Protein AF-A0A563F140-F1 (afdb_monomer)

Sequence (677 aa):
MPHELTQHGAARTLVHGHERAVLDSVLPHLRKAVEELPPSIRAVARYHFGWFDEHGRPADGSPGKLLRPALTLLSAQAVGDRVESAVDAAVAIELVHNFSLVHDDVMDGDPTRRHRASAWSVFGVPTAVLAGDSLLVAAVQTIAADPRAVEVLCRAMQELVEGQGRDLSFSSRDDVSVEECLAMADGKTSALLACACELGALSGGGTTEQAAALRRFGRHLGIAFQLVDDLLGIWGDPAVTGKPVLSDLRSRRKSLPVAAALATCPELAELYRGPLDERQLAEIADLVDRAGGRAWARAEADRHVALALDHLAAAQPVARRGRAAGRSGDAGHRTQPLGANTLPHIDHGVFLPGFHEPPGDVVNPLTPLALEEAVRWTRQLGIVATDAHEKQLRSFDLGTITGAGMPDADLGQLVLAHQGMFWFVLLDDQMDNADLTDAPDRIRGIRDEAREVFAHRSTSDNPFMAGLASMWTELERGCGPIARQRLADRFLEYFDAIERQAQYSAEKDAPDLLEFITMRRATVGMPAWAEFLDSALGLHLPDQLREHYVMREIVECSTDIQGIGQDVHSFEKEELEGYRCNIVPVLMDTFGYTTEQAVDRAMRMHRDRQLTLMRAEQQLPAVLDRLDLRDRTDDAMRFVAAVKGIAFALHYWFGSTANQRYDLDHPRVAGSFDVRI

Radius of gyration: 27.58 Å; Cα contacts (8 Å, |Δi|>4): 946; chains: 1; bounding box: 64×78×59 Å

Mean predicted aligned error: 14.73 Å

Nearest PDB structures (foldseek):
  7kj9-assembly1_A  TM=9.035E-01  e=2.796E-09  Streptomyces coelicolor
  4lzc-assembly1_A  TM=8.716E-01  e=1.878E-09  Streptomyces coelicolor A3(2)
  1hm4-assembly2_B  TM=9.156E-01  e=2.796E-09  Streptomyces exfoliatus
  6ax9-assembly1_A  TM=8.512E-01  e=7.561E-09  Streptomyces coelicolor A3(2)
  8b4m-assembly1_B  TM=8.376E-01  e=3.430E-08  Streptomyces clavuligerus

pLDDT: mean 81.27, std 17.07, range [22.47, 98.56]

Secondary structure (DSSP, 8-state):
--TTTHHHHHHHHHHHHHHHHHHHHTHHHHHHHHHTS-HHHHHHHHHHTTSB-TTS-B--PPP---HHHHHHHHHHHHHHS-GGGGHHHHHHHHHHHHHHHHHHHHHHT-SEETTEE-HHHHH-HHHHHHHHHHHHHHHHHHHTT-HHHHHHHHHHHHHHHHHHHHHHHHTT-S---HHHHHHHHIIIIIHHHHHHHHHHHHHTT--HHHHHHHHHHHHHHHHHHHHHHHHHHHH--HHHHSS-TTHHHHTT---HHHHHHHTT-HHHHHHHHS---HHHHHHHHHHHHHTTHHHHHHHHHHHHHHHHHHHHHHT-PPPP--S-S---S-TT--PPPPPTTS----------TTSPPPPTT---TTHHHHHHHHHHHHHHHTSS-SHHHHHHHHHTTHHHHHHHH-TT--HHHHHHHHHHHHHHHHHHHHHHHS--TTHHHHHHHHHHHHHHHHHH----SSHHHHHHHHHHHHHTTT--HHHHHHHHHHHHHHHHHHHHHHHHHHHT----HHHHHHHHHHHT-HHHHHHHHHHHTT----HHHHSSHHHHHHHHHHHHHHHHHHHHHHHHHHHHHT---SHHHHHHHHHT--HHHHHHHHHHHHHHHHHHHHHHHHHHHHHHHHTT-GGGHHHHHHHHHHHHHHHHHHHHHHH-TT--SS-TTS---TTTT----

Organism: NCBI:txid2591470

Structure (mmCIF, N/CA/C/O backbone):
data_AF-A0A563F140-F1
#
_entry.id   AF-A0A563F140-F1
#
loop_
_atom_site.group_PDB
_atom_site.id
_atom_site.type_symbol
_atom_site.label_atom_id
_atom_site.label_alt_id
_atom_site.label_comp_id
_atom_site.label_asym_id
_atom_site.label_entity_id
_atom_site.label_seq_id
_atom_site.pdbx_PDB_ins_code
_atom_site.Cartn_x
_atom_site.Cartn_y
_atom_site.Cartn_z
_atom_site.occupancy
_atom_site.B_iso_or_equiv
_atom_site.auth_seq_id
_atom_site.auth_comp_id
_atom_site.auth_asym_id
_atom_site.auth_atom_id
_atom_site.pdbx_PDB_model_num
ATOM 1 N N . MET A 1 1 ? -4.806 5.781 -19.573 1.00 28.42 1 MET A N 1
ATOM 2 C CA . MET A 1 1 ? -5.330 5.116 -18.362 1.00 28.42 1 MET A CA 1
ATOM 3 C C . MET A 1 1 ? -4.363 5.388 -17.202 1.00 28.42 1 MET A C 1
ATOM 5 O O . MET A 1 1 ? -3.576 4.508 -16.895 1.00 28.42 1 MET A O 1
ATOM 9 N N . PRO A 1 2 ? -4.330 6.604 -16.614 1.00 23.27 2 PRO A N 1
ATOM 10 C CA . PRO A 1 2 ? -3.340 6.969 -15.585 1.00 23.27 2 PRO A CA 1
ATOM 11 C C . PRO A 1 2 ? -3.896 6.938 -14.144 1.00 23.27 2 PRO A C 1
ATOM 13 O O . PRO A 1 2 ? -3.143 7.057 -13.187 1.00 23.27 2 PRO A O 1
ATOM 16 N N . HIS A 1 3 ? -5.211 6.760 -13.968 1.00 22.47 3 HIS A N 1
ATOM 17 C CA . HIS A 1 3 ? -5.901 6.999 -12.692 1.00 22.47 3 HIS A CA 1
ATOM 18 C C . HIS A 1 3 ? -5.890 5.806 -11.707 1.00 22.47 3 HIS A C 1
ATOM 20 O O . HIS A 1 3 ? -6.242 5.975 -10.541 1.00 22.47 3 HIS A O 1
ATOM 26 N N . GLU A 1 4 ? -5.489 4.611 -12.160 1.00 25.80 4 GLU A N 1
ATOM 27 C CA . GLU A 1 4 ? -5.609 3.343 -11.411 1.00 25.80 4 GLU A CA 1
ATOM 28 C C . GLU A 1 4 ? -4.325 2.942 -10.651 1.00 25.80 4 GLU A C 1
ATOM 30 O O . GLU A 1 4 ? -4.369 2.133 -9.722 1.00 25.80 4 GLU A O 1
ATOM 35 N N . LEU A 1 5 ? -3.166 3.523 -10.991 1.00 26.78 5 LEU A N 1
ATOM 36 C CA . LEU A 1 5 ? -1.858 3.102 -10.458 1.00 26.78 5 LEU A CA 1
ATOM 37 C C . LEU A 1 5 ? -1.385 3.914 -9.240 1.00 26.78 5 LEU A C 1
ATOM 39 O O . LEU A 1 5 ? -0.711 3.353 -8.374 1.00 26.78 5 LEU A O 1
ATOM 43 N N . THR A 1 6 ? -1.797 5.178 -9.107 1.00 26.30 6 THR A N 1
ATOM 44 C CA . THR A 1 6 ? -1.594 6.016 -7.904 1.00 26.30 6 THR A CA 1
ATOM 45 C C . THR A 1 6 ? -2.351 5.481 -6.682 1.00 26.30 6 THR A C 1
ATOM 47 O O . THR A 1 6 ? -1.923 5.674 -5.545 1.00 26.30 6 THR A O 1
ATOM 50 N N . GLN A 1 7 ? -3.431 4.721 -6.898 1.00 27.34 7 GLN A N 1
ATOM 51 C CA . GLN A 1 7 ? -4.235 4.124 -5.829 1.00 27.34 7 GLN A CA 1
ATOM 52 C C . GLN A 1 7 ? -3.529 2.969 -5.098 1.00 27.34 7 GLN A C 1
ATOM 54 O O . GLN A 1 7 ? -3.815 2.740 -3.928 1.00 27.34 7 GLN A O 1
ATOM 59 N N . HIS A 1 8 ? -2.577 2.263 -5.724 1.00 28.53 8 HIS A N 1
ATOM 60 C CA . HIS A 1 8 ? -1.916 1.096 -5.113 1.00 28.53 8 HIS A CA 1
ATOM 61 C C . HIS A 1 8 ? -0.873 1.462 -4.035 1.00 28.53 8 HIS A C 1
ATOM 63 O O . HIS A 1 8 ? -0.806 0.791 -3.002 1.00 28.53 8 HIS A O 1
ATOM 69 N N . GLY A 1 9 ? -0.091 2.530 -4.237 1.00 25.75 9 GLY A N 1
ATOM 70 C CA . GLY A 1 9 ? 0.864 3.044 -3.240 1.00 25.75 9 GLY A CA 1
ATOM 71 C C . GLY A 1 9 ? 0.156 3.728 -2.066 1.00 25.75 9 GLY A C 1
ATOM 72 O O . GLY A 1 9 ? 0.470 3.473 -0.901 1.00 25.75 9 GLY A O 1
ATOM 73 N N . ALA A 1 10 ? -0.896 4.502 -2.362 1.00 26.77 10 ALA A N 1
ATOM 74 C CA . ALA A 1 10 ? -1.801 5.046 -1.353 1.00 26.77 10 ALA A CA 1
ATOM 75 C C . ALA A 1 10 ? -2.506 3.927 -0.567 1.00 26.77 10 ALA A C 1
ATOM 77 O O . ALA A 1 10 ? -2.598 4.032 0.649 1.00 26.77 10 ALA A O 1
ATOM 78 N N . ALA A 1 11 ? -2.929 2.827 -1.210 1.00 27.95 11 ALA A N 1
ATOM 79 C CA . ALA A 1 11 ? -3.580 1.686 -0.557 1.00 27.95 11 ALA A CA 1
ATOM 80 C C . ALA A 1 11 ? -2.678 0.964 0.464 1.00 27.95 11 ALA A C 1
ATOM 82 O O . ALA A 1 11 ? -3.161 0.568 1.523 1.00 27.95 11 ALA A O 1
ATOM 83 N N . ARG A 1 12 ? -1.368 0.822 0.209 1.00 30.66 12 ARG A N 1
ATOM 84 C CA . ARG A 1 12 ? -0.420 0.239 1.185 1.00 30.66 12 ARG A CA 1
ATOM 85 C C . ARG A 1 12 ? -0.203 1.143 2.402 1.00 30.66 12 ARG A C 1
ATOM 87 O O . ARG A 1 12 ? -0.173 0.657 3.531 1.00 30.66 12 ARG A O 1
ATOM 94 N N . THR A 1 13 ? -0.131 2.452 2.189 1.00 29.00 13 THR A N 1
ATOM 95 C CA . THR A 1 13 ? -0.017 3.459 3.256 1.00 29.00 13 THR A CA 1
ATOM 96 C C . THR A 1 13 ? -1.332 3.640 4.027 1.00 29.00 13 THR A C 1
ATOM 98 O O . THR A 1 13 ? -1.304 3.767 5.248 1.00 29.00 13 THR A O 1
ATOM 101 N N . LEU A 1 14 ? -2.485 3.551 3.348 1.00 34.09 14 LEU A N 1
ATOM 102 C CA . LEU A 1 14 ? -3.846 3.448 3.905 1.00 34.09 14 LEU A CA 1
ATOM 103 C C . LEU A 1 14 ? -3.940 2.272 4.864 1.00 34.09 14 LEU A C 1
ATOM 105 O O . LEU A 1 14 ? -4.419 2.443 5.984 1.00 34.09 14 LEU A O 1
ATOM 109 N N . VAL A 1 15 ? -3.457 1.103 4.433 1.00 35.38 15 VAL A N 1
ATOM 110 C CA . VAL A 1 15 ? -3.433 -0.102 5.259 1.00 35.38 15 VAL A CA 1
ATOM 111 C C . VAL A 1 15 ? -2.545 0.112 6.481 1.00 35.38 15 VAL A C 1
ATOM 113 O O . VAL A 1 15 ? -3.034 -0.174 7.559 1.00 35.38 15 VAL A O 1
ATOM 116 N N . HIS A 1 16 ? -1.343 0.698 6.366 1.00 35.09 16 HIS A N 1
ATOM 117 C CA . HIS A 1 16 ? -0.429 0.934 7.503 1.00 35.09 16 HIS A CA 1
ATOM 118 C C . HIS A 1 16 ? -0.846 2.071 8.467 1.00 35.09 16 HIS A C 1
ATOM 120 O O . HIS A 1 16 ? -0.640 1.966 9.679 1.00 35.09 16 HIS A O 1
ATOM 126 N N . GLY A 1 17 ? -1.457 3.153 7.972 1.00 35.59 17 GLY A N 1
ATOM 127 C CA . GLY A 1 17 ? -1.997 4.249 8.790 1.00 35.59 17 GLY A CA 1
ATOM 128 C C . GLY A 1 17 ? -3.250 3.835 9.571 1.00 35.59 17 GLY A C 1
ATOM 129 O O . GLY A 1 17 ? -3.348 4.097 10.772 1.00 35.59 17 GLY A O 1
ATOM 130 N N . HIS A 1 18 ? -4.161 3.096 8.925 1.00 46.69 18 HIS A N 1
ATOM 131 C CA . HIS A 1 18 ? -5.310 2.477 9.595 1.00 46.69 18 HIS A CA 1
ATOM 132 C C . HIS A 1 18 ? -4.911 1.269 10.436 1.00 46.69 18 HIS A C 1
ATOM 134 O O . HIS A 1 18 ? -5.579 1.008 11.432 1.00 46.69 18 HIS A O 1
ATOM 140 N N . GLU A 1 19 ? -3.807 0.582 10.113 1.00 45.34 19 GLU A N 1
ATOM 141 C CA . GLU A 1 19 ? -3.245 -0.468 10.969 1.00 45.34 19 GLU A CA 1
ATOM 142 C C . GLU A 1 19 ? -3.041 0.090 12.366 1.00 45.34 19 GLU A C 1
ATOM 144 O O . GLU A 1 19 ? -3.432 -0.555 13.321 1.00 45.34 19 GLU A O 1
ATOM 149 N N . ARG A 1 20 ? -2.550 1.326 12.514 1.00 46.44 20 ARG A N 1
ATOM 150 C CA . ARG A 1 20 ? -2.355 1.922 13.838 1.00 46.44 20 ARG A CA 1
ATOM 151 C C . ARG A 1 20 ? -3.639 2.384 14.520 1.00 46.44 20 ARG A C 1
ATOM 153 O O . ARG A 1 20 ? -3.792 2.119 15.703 1.00 46.44 20 ARG A O 1
ATOM 160 N N . ALA A 1 21 ? -4.592 2.975 13.797 1.00 48.62 21 ALA A N 1
ATOM 161 C CA . ALA A 1 21 ? -5.915 3.279 14.358 1.00 48.62 21 ALA A CA 1
ATOM 162 C C . ALA A 1 21 ? -6.631 2.004 14.851 1.00 48.62 21 ALA A C 1
ATOM 164 O O . ALA A 1 21 ? -7.285 2.011 15.895 1.00 48.62 21 ALA A O 1
ATOM 165 N N . VAL A 1 22 ? -6.444 0.888 14.141 1.00 56.75 22 VAL A N 1
ATOM 166 C CA . VAL A 1 22 ? -6.896 -0.446 14.546 1.00 56.75 22 VAL A CA 1
ATOM 167 C C . VAL A 1 22 ? -6.069 -0.985 15.717 1.00 56.75 22 VAL A C 1
ATOM 169 O O . VAL A 1 22 ? -6.645 -1.505 16.668 1.00 56.75 22 VAL A O 1
ATOM 172 N N . LEU A 1 23 ? -4.741 -0.858 15.701 1.00 60.62 23 LEU A N 1
ATOM 173 C CA . LEU A 1 23 ? -3.874 -1.311 16.792 1.00 60.62 23 LEU A CA 1
ATOM 174 C C . LEU A 1 23 ? -4.185 -0.557 18.096 1.00 60.62 23 LEU A C 1
ATOM 176 O O . LEU A 1 23 ? -4.228 -1.181 19.148 1.00 60.62 23 LEU A O 1
ATOM 180 N N . ASP A 1 24 ? -4.477 0.740 18.035 1.00 60.66 24 ASP A N 1
ATOM 181 C CA . ASP A 1 24 ? -4.739 1.568 19.215 1.00 60.66 24 ASP A CA 1
ATOM 182 C C . ASP A 1 24 ? -6.198 1.451 19.695 1.00 60.66 24 ASP A C 1
ATOM 184 O O . ASP A 1 24 ? -6.452 1.441 20.900 1.00 60.66 24 ASP A O 1
ATOM 188 N N . SER A 1 25 ? -7.165 1.293 18.780 1.00 69.81 25 SER A N 1
ATOM 189 C CA . SER A 1 25 ? -8.595 1.232 19.137 1.00 69.81 25 SER A CA 1
ATOM 190 C C . SER A 1 25 ? -9.112 -0.195 19.337 1.00 69.81 25 SER A C 1
ATOM 192 O O . SER A 1 25 ? -9.900 -0.443 20.247 1.00 69.81 25 SER A O 1
ATOM 194 N N . VAL A 1 26 ? -8.681 -1.158 18.517 1.00 83.12 26 VAL A N 1
ATOM 195 C CA . VAL A 1 26 ? -9.225 -2.530 18.492 1.00 83.12 26 VAL A CA 1
ATOM 196 C C . VAL A 1 26 ? -8.405 -3.479 19.360 1.00 83.12 26 VAL A C 1
ATOM 198 O O . VAL A 1 26 ? -9.002 -4.256 20.105 1.00 83.12 26 VAL A O 1
ATOM 201 N N . LEU A 1 27 ? -7.063 -3.434 19.335 1.00 82.25 27 LEU A N 1
ATOM 202 C CA . LEU A 1 27 ? -6.269 -4.409 20.105 1.00 82.25 27 LEU A CA 1
ATOM 203 C C . LEU A 1 27 ? -6.532 -4.386 21.614 1.00 82.25 27 LEU A C 1
ATOM 205 O O . LEU A 1 27 ? -6.569 -5.478 22.182 1.00 82.25 27 LEU A O 1
ATOM 209 N N . PRO A 1 28 ? -6.702 -3.238 22.301 1.00 82.94 28 PRO A N 1
ATOM 210 C CA . PRO A 1 28 ? -6.994 -3.260 23.733 1.00 82.94 28 PRO A CA 1
ATOM 211 C C . PRO A 1 28 ? -8.300 -4.002 24.040 1.00 82.94 28 PRO A C 1
ATOM 213 O O . PRO A 1 28 ? -8.352 -4.808 24.970 1.00 82.94 28 PRO A O 1
ATOM 216 N N . HIS A 1 29 ? -9.328 -3.793 23.214 1.00 87.31 29 HIS A N 1
ATOM 217 C CA . HIS A 1 29 ? -10.629 -4.447 23.344 1.00 87.31 29 HIS A CA 1
ATOM 218 C C . HIS A 1 29 ? -10.564 -5.932 22.962 1.00 87.31 29 HIS A C 1
ATOM 220 O O . HIS A 1 29 ? -11.106 -6.773 23.677 1.00 87.31 29 HIS A O 1
ATOM 226 N N . LEU A 1 30 ? -9.815 -6.280 21.912 1.00 91.25 30 LEU A N 1
ATOM 227 C CA . LEU A 1 30 ? -9.549 -7.666 21.525 1.00 91.25 30 LEU A CA 1
ATOM 228 C C . LEU A 1 30 ? -8.792 -8.421 22.624 1.00 91.25 30 LEU A C 1
ATOM 230 O O . LEU A 1 30 ? -9.169 -9.533 22.991 1.00 91.25 30 LEU A O 1
ATOM 234 N N . ARG A 1 31 ? -7.743 -7.810 23.190 1.00 90.81 31 ARG A N 1
ATOM 235 C CA . ARG A 1 31 ? -6.999 -8.369 24.325 1.00 90.81 31 ARG A CA 1
ATOM 236 C C . ARG A 1 31 ? -7.919 -8.580 25.511 1.00 90.81 31 ARG A C 1
ATOM 238 O O . ARG A 1 31 ? -7.907 -9.667 26.071 1.00 90.81 31 ARG A O 1
ATOM 245 N N . LYS A 1 32 ? -8.747 -7.592 25.858 1.00 90.75 32 LYS A N 1
ATOM 246 C CA . LYS A 1 32 ? -9.731 -7.723 26.936 1.00 90.75 32 LYS A CA 1
ATOM 247 C C . LYS A 1 32 ? -10.673 -8.911 26.706 1.00 90.75 32 LYS A C 1
ATOM 249 O O . LYS A 1 32 ? -10.803 -9.738 27.602 1.00 90.75 32 LYS A O 1
ATOM 254 N N . ALA A 1 33 ? -11.248 -9.045 25.509 1.00 94.12 33 ALA A N 1
ATOM 255 C CA . ALA A 1 33 ? -12.131 -10.164 25.173 1.00 94.12 33 ALA A CA 1
ATOM 256 C C . ALA A 1 33 ? -11.425 -11.526 25.317 1.00 94.12 33 ALA A C 1
ATOM 258 O O . ALA A 1 33 ? -11.983 -12.469 25.874 1.00 94.12 33 ALA A O 1
ATOM 259 N N . VAL A 1 34 ? -10.163 -11.625 24.884 1.00 94.88 34 VAL A N 1
ATOM 260 C CA . VAL A 1 34 ? -9.357 -12.845 25.053 1.00 94.88 34 VAL A CA 1
ATOM 261 C C . VAL A 1 34 ? -9.007 -13.099 26.524 1.00 94.88 34 VAL A C 1
ATOM 263 O O . VAL A 1 34 ? -8.999 -14.247 26.965 1.00 94.88 34 VAL A O 1
ATOM 266 N N . GLU A 1 35 ? -8.742 -12.057 27.313 1.00 93.62 35 GLU A N 1
ATOM 267 C CA . GLU A 1 35 ? -8.458 -12.169 28.748 1.00 93.62 35 GLU A CA 1
ATOM 268 C C . GLU A 1 35 ? -9.655 -12.646 29.577 1.00 93.62 35 GLU A C 1
ATOM 270 O O . GLU A 1 35 ? -9.469 -13.249 30.636 1.00 93.62 35 GLU A O 1
ATOM 275 N N . GLU A 1 36 ? -10.874 -12.426 29.095 1.00 94.69 36 GLU A N 1
ATOM 276 C CA . GLU A 1 36 ? -12.108 -12.878 29.739 1.00 94.69 36 GLU A CA 1
ATOM 277 C C . GLU A 1 36 ? -12.415 -14.364 29.463 1.00 94.69 36 GLU A C 1
ATOM 279 O O . GLU A 1 36 ? -13.264 -14.956 30.134 1.00 94.69 36 GLU A O 1
ATOM 284 N N . LEU A 1 37 ? -11.671 -15.015 28.556 1.00 95.38 37 LEU A N 1
ATOM 285 C CA . LEU A 1 37 ? -11.833 -16.440 28.261 1.00 95.38 37 LEU A CA 1
ATOM 286 C C . LEU A 1 37 ? -11.489 -17.344 29.466 1.00 95.38 37 LEU A C 1
ATOM 288 O O . LEU A 1 37 ? -10.632 -16.999 30.305 1.00 95.38 37 LEU A O 1
ATOM 292 N N . PRO A 1 38 ? -12.080 -18.559 29.532 1.00 93.75 38 PRO A N 1
ATOM 293 C CA . PRO A 1 38 ? -11.744 -19.553 30.548 1.00 93.75 38 PRO A CA 1
ATOM 294 C C . PRO A 1 38 ? -10.225 -19.799 30.636 1.00 93.75 38 PRO A C 1
ATOM 296 O O . PRO A 1 38 ? -9.570 -19.862 29.593 1.00 93.75 38 PRO A O 1
ATOM 299 N N . PRO A 1 39 ? -9.634 -19.972 31.838 1.00 90.12 39 PRO A N 1
ATOM 300 C CA . PRO A 1 39 ? -8.176 -20.004 32.013 1.00 90.12 39 PRO A CA 1
ATOM 301 C C . PRO A 1 39 ? -7.429 -21.005 31.118 1.00 90.12 39 PRO A C 1
ATOM 303 O O . PRO A 1 39 ? -6.383 -20.667 30.569 1.00 90.12 39 PRO A O 1
ATOM 306 N N . SER A 1 40 ? -7.976 -22.212 30.934 1.00 85.56 40 SER A N 1
ATOM 307 C CA . SER A 1 40 ? -7.379 -23.258 30.089 1.00 85.56 40 SER A CA 1
ATOM 308 C C . SER A 1 40 ? -7.378 -22.895 28.602 1.00 85.56 40 SER A C 1
ATOM 310 O O . SER A 1 40 ? -6.449 -23.251 27.886 1.00 85.56 40 SER A O 1
ATOM 312 N N . ILE A 1 41 ? -8.388 -22.156 28.142 1.00 94.38 41 ILE A N 1
ATOM 313 C CA . ILE A 1 41 ? -8.544 -21.752 26.743 1.00 94.38 41 ILE A CA 1
ATOM 314 C C . ILE A 1 41 ? -7.781 -20.465 26.438 1.00 94.38 41 ILE A C 1
ATOM 316 O O . ILE A 1 41 ? -7.159 -20.332 25.385 1.00 94.38 41 ILE A O 1
ATOM 320 N N . ARG A 1 42 ? -7.760 -19.534 27.392 1.00 95.44 42 ARG A N 1
ATOM 321 C CA . ARG A 1 42 ? -7.035 -18.267 27.288 1.00 95.44 42 ARG A CA 1
ATOM 322 C C . ARG A 1 42 ? -5.562 -18.462 26.956 1.00 95.44 42 ARG A C 1
ATOM 324 O O . ARG A 1 42 ? -5.020 -17.697 26.166 1.00 95.44 42 ARG A O 1
ATOM 331 N N . ALA A 1 43 ? -4.918 -19.475 27.539 1.00 93.19 43 ALA A N 1
ATOM 332 C CA . ALA A 1 43 ? -3.525 -19.802 27.240 1.00 93.19 43 ALA A CA 1
ATOM 333 C C . ALA A 1 43 ? -3.322 -20.132 25.750 1.00 93.19 43 ALA A C 1
ATOM 335 O O . ALA A 1 43 ? -2.399 -19.615 25.124 1.00 93.19 43 ALA A O 1
ATOM 336 N N . VAL A 1 44 ? -4.234 -20.913 25.165 1.00 95.00 44 VAL A N 1
ATOM 337 C CA . VAL A 1 44 ? -4.196 -21.289 23.744 1.00 95.00 44 VAL A CA 1
ATOM 338 C C . VAL A 1 44 ? -4.490 -20.092 22.844 1.00 95.00 44 VAL A C 1
ATOM 340 O O . VAL A 1 44 ? -3.771 -19.874 21.873 1.00 95.00 44 VAL A O 1
ATOM 343 N N . ALA A 1 45 ? -5.486 -19.270 23.186 1.00 94.69 45 ALA A N 1
ATOM 344 C CA . ALA A 1 45 ? -5.793 -18.053 22.437 1.00 94.69 45 ALA A CA 1
ATOM 345 C C . ALA A 1 45 ? -4.607 -17.069 22.447 1.00 94.69 45 ALA A C 1
ATOM 347 O O . ALA A 1 45 ? -4.169 -16.617 21.393 1.00 94.69 45 ALA A O 1
ATOM 348 N N . ARG A 1 46 ? -4.014 -16.802 23.618 1.00 93.19 46 ARG A N 1
ATOM 349 C CA . ARG A 1 46 ? -2.806 -15.970 23.769 1.00 93.19 46 ARG A CA 1
ATOM 350 C C . ARG A 1 46 ? -1.634 -16.464 22.919 1.00 93.19 46 ARG A C 1
ATOM 352 O O . ARG A 1 46 ? -0.933 -15.648 22.321 1.00 93.19 46 ARG A O 1
ATOM 359 N N . TYR A 1 47 ? -1.432 -17.782 22.859 1.00 92.69 47 TYR A N 1
ATOM 360 C CA . TYR A 1 47 ? -0.435 -18.389 21.982 1.00 92.69 47 TYR A CA 1
ATOM 361 C C . TYR A 1 47 ? -0.773 -18.176 20.503 1.00 92.69 47 TYR A C 1
ATOM 363 O O . TYR A 1 47 ? 0.092 -17.756 19.738 1.00 92.69 47 TYR A O 1
ATOM 371 N N . HIS A 1 48 ? -2.023 -18.426 20.103 1.00 92.50 48 HIS A N 1
ATOM 372 C CA . HIS A 1 48 ? -2.482 -18.272 18.721 1.00 92.50 48 HIS A CA 1
ATOM 373 C C . HIS A 1 48 ? -2.312 -16.835 18.207 1.00 92.50 48 HIS A C 1
ATOM 375 O O . HIS A 1 48 ? -1.784 -16.625 17.117 1.00 92.50 48 HIS A O 1
ATOM 381 N N . PHE A 1 49 ? -2.669 -15.842 19.026 1.00 88.94 49 PHE A N 1
ATOM 382 C CA . PHE A 1 49 ? -2.454 -14.422 18.724 1.00 88.94 49 PHE A CA 1
ATOM 383 C C . PHE A 1 49 ? -0.980 -13.996 18.766 1.00 88.94 49 PHE A C 1
ATOM 385 O O . PHE A 1 49 ? -0.649 -12.858 18.441 1.00 88.94 49 PHE A O 1
ATOM 392 N N . GLY A 1 50 ? -0.090 -14.893 19.180 1.00 88.00 50 GLY A N 1
ATOM 393 C CA . GLY A 1 50 ? 1.341 -14.667 19.227 1.00 88.00 50 GLY A CA 1
ATOM 394 C C . GLY A 1 50 ? 1.832 -13.843 20.414 1.00 88.00 50 GLY A C 1
ATOM 395 O O . GLY A 1 50 ? 3.032 -13.610 20.503 1.00 88.00 50 GLY A O 1
ATOM 396 N N . TRP A 1 51 ? 0.946 -13.459 21.339 1.00 87.44 51 TRP A N 1
ATOM 397 C CA . TRP A 1 51 ? 1.278 -12.661 22.526 1.00 87.44 51 TRP A CA 1
ATOM 398 C C . TRP A 1 51 ? 2.109 -13.434 23.549 1.00 87.44 51 TRP A C 1
ATOM 400 O O . TRP A 1 51 ? 2.783 -12.827 24.378 1.00 87.44 51 TRP A O 1
ATOM 410 N N . PHE A 1 52 ? 2.025 -14.765 23.513 1.00 89.44 52 PHE A N 1
ATOM 411 C CA . PHE A 1 52 ? 2.789 -15.664 24.367 1.00 89.44 52 PHE A CA 1
ATOM 412 C C . PHE A 1 52 ? 3.393 -16.820 23.554 1.00 89.44 52 PHE A C 1
ATOM 414 O O . PHE A 1 52 ? 2.878 -17.184 22.490 1.00 89.44 52 PHE A O 1
ATOM 421 N N . ASP A 1 53 ? 4.494 -17.385 24.043 1.00 87.69 53 ASP A N 1
ATOM 422 C CA . ASP A 1 53 ? 5.106 -18.614 23.527 1.00 87.69 53 ASP A CA 1
ATOM 423 C C . ASP A 1 53 ? 4.451 -19.884 24.110 1.00 87.69 53 ASP A C 1
ATOM 425 O O . ASP A 1 53 ? 3.530 -19.814 24.930 1.00 87.69 53 ASP A O 1
ATOM 429 N N . GLU A 1 54 ? 4.896 -21.065 23.674 1.00 87.75 54 GLU A N 1
ATOM 430 C CA . GLU A 1 54 ? 4.377 -22.370 24.116 1.00 87.75 54 GLU A CA 1
ATOM 431 C C . GLU A 1 54 ? 4.592 -22.646 25.614 1.00 87.75 54 GLU A C 1
ATOM 433 O O . GLU A 1 54 ? 3.968 -23.543 26.183 1.00 87.75 54 GLU A O 1
ATOM 438 N N . HIS A 1 55 ? 5.447 -21.860 26.270 1.00 88.62 55 HIS A N 1
ATOM 439 C CA . HIS A 1 55 ? 5.735 -21.937 27.697 1.00 88.62 55 HIS A CA 1
ATOM 440 C C . HIS A 1 55 ? 4.983 -20.878 28.512 1.00 88.62 55 HIS A C 1
ATOM 442 O O . HIS A 1 55 ? 5.170 -20.789 29.727 1.00 88.62 55 HIS A O 1
ATOM 448 N N . GLY A 1 56 ? 4.124 -20.078 27.872 1.00 85.75 56 GLY A N 1
ATOM 449 C CA . GLY A 1 56 ? 3.349 -19.038 28.538 1.00 85.75 56 GLY A CA 1
ATOM 450 C C . GLY A 1 56 ? 4.175 -17.812 28.927 1.00 85.75 56 GLY A C 1
ATOM 451 O O . GLY A 1 56 ? 3.794 -17.097 29.855 1.00 85.75 56 GLY A O 1
ATOM 452 N N . ARG A 1 57 ? 5.284 -17.537 28.229 1.00 88.25 57 ARG A N 1
ATOM 453 C CA . ARG A 1 57 ? 6.070 -16.301 28.378 1.00 88.25 57 ARG A CA 1
ATOM 454 C C . ARG A 1 57 ? 5.663 -15.285 27.306 1.00 88.25 57 ARG A C 1
ATOM 456 O O . ARG A 1 57 ? 5.338 -15.714 26.201 1.00 88.25 57 ARG A O 1
ATOM 463 N N . PRO A 1 58 ? 5.663 -13.969 27.595 1.00 84.06 58 PRO A N 1
ATOM 464 C CA . PRO A 1 58 ? 5.364 -12.949 26.592 1.00 84.06 58 PRO A CA 1
ATOM 465 C C . PRO A 1 58 ? 6.256 -13.082 25.353 1.00 84.06 58 PRO A C 1
ATOM 467 O O . PRO A 1 58 ? 7.452 -13.344 25.481 1.00 84.06 58 PRO A O 1
ATOM 470 N N . ALA A 1 59 ? 5.672 -12.894 24.174 1.00 77.56 59 ALA A N 1
ATOM 471 C CA . ALA A 1 59 ? 6.361 -12.959 22.894 1.00 77.56 59 ALA A CA 1
ATOM 472 C C . ALA A 1 59 ? 5.930 -11.797 21.990 1.00 77.56 59 ALA A C 1
ATOM 474 O O . ALA A 1 59 ? 4.759 -11.414 21.975 1.00 77.56 59 ALA A O 1
ATOM 475 N N . ASP A 1 60 ? 6.865 -11.292 21.186 1.00 63.88 60 ASP A N 1
ATOM 476 C CA . ASP A 1 60 ? 6.621 -10.236 20.195 1.00 63.88 60 ASP A CA 1
ATOM 477 C C . ASP A 1 60 ? 6.122 -10.828 18.868 1.00 63.88 60 ASP A C 1
ATOM 479 O O . ASP A 1 60 ? 6.656 -10.576 17.787 1.00 63.88 60 ASP A O 1
ATOM 483 N N . GLY A 1 61 ? 5.104 -11.690 18.943 1.00 57.19 61 GLY A N 1
ATOM 484 C CA . GLY A 1 61 ? 4.437 -12.198 17.752 1.00 57.19 61 GLY A CA 1
ATOM 485 C C . GLY A 1 61 ? 3.664 -11.087 17.045 1.00 57.19 61 GLY A C 1
ATOM 486 O O . GLY A 1 61 ? 2.936 -10.325 17.681 1.00 57.19 61 GLY A O 1
ATOM 487 N N . SER A 1 62 ? 3.789 -11.016 15.719 1.00 55.44 62 SER A N 1
ATOM 488 C CA . SER A 1 62 ? 3.007 -10.073 14.920 1.00 55.44 62 SER A CA 1
ATOM 489 C C . SER A 1 62 ? 1.511 -10.414 15.017 1.00 55.44 62 SER A C 1
ATOM 491 O O . SER A 1 62 ? 1.130 -11.523 14.610 1.00 55.44 62 SER A O 1
ATOM 493 N N . PRO A 1 63 ? 0.630 -9.486 15.454 1.00 55.25 63 PRO A N 1
ATOM 494 C CA . PRO A 1 63 ? -0.772 -9.573 15.067 1.00 55.25 63 PRO A CA 1
ATOM 495 C C . PRO A 1 63 ? -0.798 -9.592 13.532 1.00 55.25 63 PRO A C 1
ATOM 497 O O . PRO A 1 63 ? 0.108 -9.063 12.888 1.00 55.25 63 PRO A O 1
ATOM 500 N N . GLY A 1 64 ? -1.743 -10.301 12.918 1.00 62.62 64 GLY A N 1
ATOM 501 C CA . GLY A 1 64 ? -1.797 -10.399 11.455 1.00 62.62 64 GLY A CA 1
ATOM 502 C C . GLY A 1 64 ? -1.949 -9.028 10.780 1.00 62.62 64 GLY A C 1
ATOM 503 O O . GLY A 1 64 ? -1.947 -7.994 11.428 1.00 62.62 64 GLY A O 1
ATOM 504 N N . LYS A 1 65 ? -2.195 -9.007 9.470 1.00 65.69 65 LYS A N 1
ATOM 505 C CA . LYS A 1 65 ? -2.336 -7.763 8.681 1.00 65.69 65 LYS A CA 1
ATOM 506 C C . LYS A 1 65 ? -3.537 -6.866 9.070 1.00 65.69 65 LYS A C 1
ATOM 508 O O . LYS A 1 65 ? -3.799 -5.899 8.372 1.00 65.69 65 LYS A O 1
ATOM 513 N N . LEU A 1 66 ? -4.333 -7.259 10.078 1.00 79.19 66 LEU A N 1
ATOM 514 C CA . LEU A 1 66 ? -5.500 -6.555 10.650 1.00 79.19 66 LEU A CA 1
ATOM 515 C C . LEU A 1 66 ? -6.450 -5.879 9.634 1.00 79.19 66 LEU A C 1
ATOM 517 O O . LEU A 1 66 ? -7.132 -4.898 9.932 1.00 79.19 66 LEU A O 1
ATOM 521 N N . LEU A 1 67 ? -6.552 -6.459 8.435 1.00 84.69 67 LEU A N 1
ATOM 522 C CA . LEU A 1 67 ? -7.299 -5.895 7.313 1.00 84.69 67 LEU A CA 1
ATOM 523 C C . LEU A 1 67 ? -8.805 -5.804 7.594 1.00 84.69 67 LEU A C 1
ATOM 525 O O . LEU A 1 67 ? -9.444 -4.808 7.268 1.00 84.69 67 LEU A O 1
ATOM 529 N N . ARG A 1 68 ? -9.392 -6.850 8.185 1.00 91.31 68 ARG A N 1
ATOM 530 C CA . ARG A 1 68 ? -10.848 -6.941 8.389 1.00 91.31 68 ARG A CA 1
ATOM 531 C C . ARG A 1 68 ? -11.340 -5.944 9.453 1.00 91.31 68 ARG A C 1
ATOM 533 O O . ARG A 1 68 ? -12.324 -5.250 9.188 1.00 91.31 68 ARG A O 1
ATOM 540 N N . PRO A 1 69 ? -10.645 -5.775 10.596 1.00 90.31 69 PRO A N 1
ATOM 541 C CA . PRO A 1 69 ? -10.921 -4.675 11.515 1.00 90.31 69 PRO A CA 1
ATOM 542 C C . PRO A 1 69 ? -10.776 -3.297 10.867 1.00 90.31 69 PRO A C 1
ATOM 544 O O . PRO A 1 69 ? -11.660 -2.463 11.042 1.00 90.31 69 PRO A O 1
ATOM 547 N N . ALA A 1 70 ? -9.726 -3.073 10.066 1.00 87.94 70 ALA A N 1
ATOM 548 C CA . ALA A 1 70 ? -9.530 -1.801 9.366 1.00 87.94 70 ALA A CA 1
ATOM 549 C C . ALA A 1 70 ? -10.713 -1.473 8.449 1.00 87.94 70 ALA A C 1
ATOM 551 O O . ALA A 1 70 ? -11.269 -0.381 8.525 1.00 87.94 70 ALA A O 1
ATOM 552 N N . LEU A 1 71 ? -11.160 -2.443 7.647 1.00 91.81 71 LEU A N 1
ATOM 553 C CA . LEU A 1 71 ? -12.327 -2.289 6.778 1.00 91.81 71 LEU A CA 1
ATOM 554 C C . LEU A 1 71 ? -13.621 -2.035 7.557 1.00 91.81 71 LEU A C 1
ATOM 556 O O . LEU A 1 71 ? -14.468 -1.277 7.086 1.00 91.81 71 LEU A O 1
ATOM 560 N N . THR A 1 72 ? -13.767 -2.620 8.747 1.00 94.62 72 THR A N 1
ATOM 561 C CA . THR A 1 72 ? -14.923 -2.373 9.623 1.00 94.62 72 THR A CA 1
ATOM 562 C C . THR A 1 72 ? -14.955 -0.914 10.078 1.00 94.62 72 THR A C 1
ATOM 564 O O . THR A 1 72 ? -15.960 -0.226 9.899 1.00 94.62 72 THR A O 1
ATOM 567 N N . LEU A 1 73 ? -13.833 -0.409 10.599 1.00 90.81 73 LEU A N 1
ATOM 568 C CA . LEU A 1 73 ? -13.711 0.977 11.054 1.00 90.81 73 LEU A CA 1
ATOM 569 C C . LEU A 1 73 ? -13.878 1.979 9.902 1.00 90.81 73 LEU A C 1
ATOM 571 O O . LEU A 1 73 ? -14.623 2.949 10.027 1.00 90.81 73 LEU A O 1
ATOM 575 N N . LEU A 1 74 ? -13.253 1.704 8.756 1.00 89.75 74 LEU A N 1
ATOM 576 C CA . LEU A 1 74 ? -13.366 2.517 7.543 1.00 89.75 74 LEU A CA 1
ATOM 577 C C . LEU A 1 74 ? -14.796 2.564 7.001 1.00 89.75 74 LEU A C 1
ATOM 579 O O . LEU A 1 74 ? -15.247 3.606 6.539 1.00 89.75 74 LEU A O 1
ATOM 583 N N . SER A 1 75 ? -15.537 1.460 7.087 1.00 93.12 75 SER A N 1
ATOM 584 C CA . SER A 1 75 ? -16.936 1.420 6.646 1.00 93.12 75 SER A CA 1
ATOM 585 C C . SER A 1 75 ? -17.846 2.232 7.568 1.00 93.12 75 SER A C 1
ATOM 587 O O . SER A 1 75 ? -18.776 2.880 7.094 1.00 93.12 75 SER A O 1
ATOM 589 N N . ALA A 1 76 ? -17.552 2.261 8.872 1.00 91.31 76 ALA A N 1
ATOM 590 C CA . ALA A 1 76 ? -18.230 3.144 9.820 1.00 91.31 76 ALA A CA 1
ATOM 591 C C . ALA A 1 76 ? -17.912 4.617 9.555 1.00 91.31 76 ALA A C 1
ATOM 593 O O . ALA A 1 76 ? -18.796 5.476 9.601 1.00 91.31 76 ALA A O 1
ATOM 594 N N . GLN A 1 77 ? -16.650 4.899 9.229 1.00 87.00 77 GLN A N 1
ATOM 595 C CA . GLN A 1 77 ? -16.218 6.233 8.855 1.00 87.00 77 GLN A CA 1
ATOM 596 C C . GLN A 1 77 ? -16.917 6.719 7.586 1.00 87.00 77 GLN A C 1
ATOM 598 O O . GLN A 1 77 ? -17.471 7.816 7.575 1.00 87.00 77 GLN A O 1
ATOM 603 N N . ALA A 1 78 ? -16.965 5.868 6.561 1.00 88.12 78 ALA A N 1
ATOM 604 C CA . ALA A 1 78 ? -17.541 6.176 5.262 1.00 88.12 78 ALA A CA 1
ATOM 605 C C . ALA A 1 78 ? -19.011 6.614 5.334 1.00 88.12 78 ALA A C 1
ATOM 607 O O . ALA A 1 78 ? -19.443 7.389 4.494 1.00 88.12 78 ALA A O 1
ATOM 608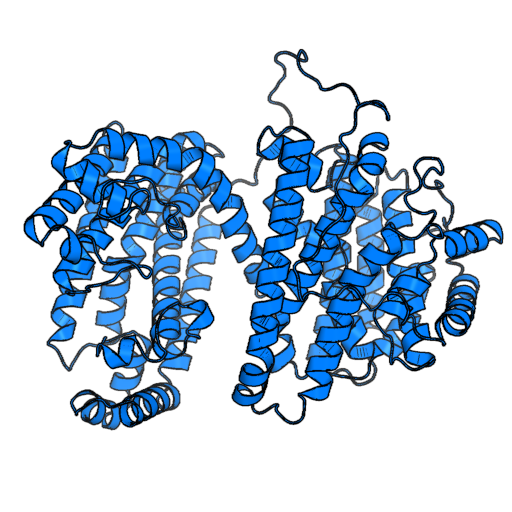 N N . VAL A 1 79 ? -19.797 6.157 6.310 1.00 90.12 79 VAL A N 1
ATOM 609 C CA . VAL A 1 79 ? -21.234 6.486 6.375 1.00 90.12 79 VAL A CA 1
ATOM 610 C C . VAL A 1 79 ? -21.587 7.578 7.384 1.00 90.12 79 VAL A C 1
ATOM 612 O O . VAL A 1 79 ? -22.658 8.173 7.270 1.00 90.12 79 VAL A O 1
ATOM 615 N N . GLY A 1 80 ? -20.723 7.855 8.365 1.00 80.31 80 GLY A N 1
ATOM 616 C CA . GLY A 1 80 ? -21.073 8.775 9.450 1.00 80.31 80 GLY A CA 1
ATOM 617 C C . GLY A 1 80 ? -19.944 9.234 10.373 1.00 80.31 80 GLY A C 1
ATOM 618 O O . GLY A 1 80 ? -20.248 9.928 11.340 1.00 80.31 80 GLY A O 1
ATOM 619 N N . ASP A 1 81 ? -18.679 8.877 10.107 1.00 68.50 81 ASP A N 1
ATOM 620 C CA . ASP A 1 81 ? -17.494 9.247 10.914 1.00 68.50 81 ASP A CA 1
ATOM 621 C C . ASP A 1 81 ? -17.595 8.885 12.413 1.00 68.50 81 ASP A C 1
ATOM 623 O O . ASP A 1 81 ? -17.090 9.586 13.285 1.00 68.50 81 ASP A O 1
ATOM 627 N N . ARG A 1 82 ? -18.276 7.771 12.732 1.00 75.69 82 ARG A N 1
ATOM 628 C CA . ARG A 1 82 ? -18.450 7.250 14.106 1.00 75.69 82 ARG A CA 1
ATOM 629 C C . ARG A 1 82 ? -17.620 5.990 14.339 1.00 75.69 82 ARG A C 1
ATOM 631 O O . ARG A 1 82 ? -18.159 4.935 14.674 1.00 75.69 82 ARG A O 1
ATOM 638 N N . VAL A 1 83 ? -16.311 6.092 14.131 1.00 79.75 83 VAL A N 1
ATOM 639 C CA . VAL A 1 83 ? -15.373 4.955 14.174 1.00 79.75 83 VAL A CA 1
ATOM 640 C C . VAL A 1 83 ? -15.432 4.207 15.510 1.00 79.75 83 VAL A C 1
ATOM 642 O O . VAL A 1 83 ? -15.443 2.977 15.534 1.00 79.75 83 VAL A O 1
ATOM 645 N N . GLU A 1 84 ? -15.569 4.926 16.623 1.00 80.12 84 GLU A N 1
ATOM 646 C CA . GLU A 1 84 ? -15.634 4.352 17.971 1.00 80.12 84 GLU A CA 1
ATOM 647 C C . GLU A 1 84 ? -16.857 3.446 18.155 1.00 80.12 84 GLU A C 1
ATOM 649 O O . GLU A 1 84 ? -16.804 2.472 18.901 1.00 80.12 84 GLU A O 1
ATOM 654 N N . SER A 1 85 ? -17.954 3.726 17.440 1.00 85.56 85 SER A N 1
ATOM 655 C CA . SER A 1 85 ? -19.182 2.918 17.498 1.00 85.56 85 SER A CA 1
ATOM 656 C C . SER A 1 85 ? -19.030 1.561 16.797 1.00 85.56 85 SER A C 1
ATOM 658 O O . SER A 1 85 ? -19.872 0.683 16.974 1.00 85.56 85 SER A O 1
ATOM 660 N N . ALA A 1 86 ? -17.964 1.374 16.012 1.00 92.19 86 ALA A N 1
ATOM 661 C CA . ALA A 1 86 ? -17.673 0.150 15.271 1.00 92.19 86 ALA A CA 1
ATOM 662 C C . ALA A 1 86 ? -16.537 -0.691 15.876 1.00 92.19 86 ALA A C 1
ATOM 664 O O . ALA A 1 86 ? -16.198 -1.734 15.319 1.00 92.19 86 ALA A O 1
ATOM 665 N N . VAL A 1 87 ? -15.962 -0.284 17.015 1.00 91.19 87 VAL A N 1
ATOM 666 C CA . VAL A 1 87 ? -14.868 -1.026 17.670 1.00 91.19 87 VAL A CA 1
ATOM 667 C C . VAL A 1 87 ? -15.313 -2.433 18.067 1.00 91.19 87 VAL A C 1
ATOM 669 O O . VAL A 1 87 ? -14.623 -3.395 17.739 1.00 91.19 87 VAL A O 1
ATOM 672 N N . ASP A 1 88 ? -16.487 -2.577 18.683 1.00 94.50 88 ASP A N 1
ATOM 673 C CA . ASP A 1 88 ? -17.031 -3.885 19.074 1.00 94.50 88 ASP A CA 1
ATOM 674 C C . ASP A 1 88 ? -17.273 -4.792 17.856 1.00 94.50 88 ASP A C 1
ATOM 676 O O . ASP A 1 88 ? -16.931 -5.976 17.871 1.00 94.50 88 ASP A O 1
ATOM 680 N N . ALA A 1 89 ? -17.773 -4.226 16.752 1.00 96.56 89 ALA A N 1
ATOM 681 C CA . ALA A 1 89 ? -17.908 -4.948 15.490 1.00 96.56 89 ALA A CA 1
ATOM 682 C C . ALA A 1 89 ? -16.543 -5.397 14.940 1.00 96.56 89 ALA A C 1
ATOM 684 O O . ALA A 1 89 ? -16.390 -6.546 14.530 1.00 96.56 89 ALA A O 1
ATOM 685 N N . ALA A 1 90 ? -15.533 -4.525 14.974 1.00 94.88 90 ALA A N 1
ATOM 686 C CA . ALA A 1 90 ? -14.186 -4.837 14.503 1.00 94.88 90 ALA A CA 1
ATOM 687 C C . ALA A 1 90 ? -13.517 -5.936 15.352 1.00 94.88 90 ALA A C 1
ATOM 689 O O . ALA A 1 90 ? -12.871 -6.831 14.802 1.00 94.88 90 ALA A O 1
ATOM 690 N N . VAL A 1 91 ? -13.714 -5.912 16.676 1.00 95.56 91 VAL A N 1
ATOM 691 C CA . VAL A 1 91 ? -13.261 -6.968 17.597 1.00 95.56 91 VAL A CA 1
ATOM 692 C C . VAL A 1 91 ? -13.956 -8.292 17.289 1.00 95.56 91 VAL A C 1
ATOM 694 O O . VAL A 1 91 ? -13.277 -9.310 17.170 1.00 95.56 91 VAL A O 1
ATOM 697 N N . ALA A 1 92 ? -15.280 -8.293 17.110 1.00 97.81 92 ALA A N 1
ATOM 698 C CA . ALA A 1 92 ? -16.027 -9.504 16.777 1.00 97.81 92 ALA A CA 1
ATOM 699 C C . ALA A 1 92 ? -15.567 -10.122 15.449 1.00 97.81 92 ALA A C 1
ATOM 701 O O . ALA A 1 92 ? -15.370 -11.334 15.366 1.00 97.81 92 ALA A O 1
ATOM 702 N N . ILE A 1 93 ? -15.321 -9.295 14.430 1.00 97.56 93 ILE A N 1
ATOM 703 C CA . ILE A 1 93 ? -14.784 -9.741 13.140 1.00 97.56 93 ILE A CA 1
ATOM 704 C C . ILE A 1 93 ? -13.394 -10.369 13.292 1.00 97.56 93 ILE A C 1
ATOM 706 O O . ILE A 1 93 ? -13.139 -11.421 12.705 1.00 97.56 93 ILE A O 1
ATOM 710 N N . GLU A 1 94 ? -12.498 -9.773 14.083 1.00 95.38 94 GLU A N 1
ATOM 711 C CA . GLU A 1 94 ? -11.161 -10.339 14.307 1.00 95.38 94 GLU A CA 1
ATOM 712 C C . GLU A 1 94 ? -11.221 -11.640 15.118 1.00 95.38 94 GLU A C 1
ATOM 714 O O . GLU A 1 94 ? -10.503 -12.591 14.810 1.00 95.38 94 GLU A O 1
ATOM 719 N N . LEU A 1 95 ? -12.101 -11.730 16.118 1.00 97.38 95 LEU A N 1
ATOM 720 C CA . LEU A 1 95 ? -12.328 -12.958 16.883 1.00 97.38 95 LEU A CA 1
ATOM 721 C C . LEU A 1 95 ? -12.863 -14.083 15.989 1.00 97.38 95 LEU A C 1
ATOM 723 O O . LEU A 1 95 ? -12.333 -15.191 16.043 1.00 97.38 95 LEU A O 1
ATOM 727 N N . VAL A 1 96 ? -13.838 -13.798 15.116 1.00 97.62 96 VAL A N 1
ATOM 728 C CA . VAL A 1 96 ? -14.333 -14.759 14.115 1.00 97.62 96 VAL A CA 1
ATOM 729 C C . VAL A 1 96 ? -13.237 -15.158 13.133 1.00 97.62 96 VAL A C 1
ATOM 731 O O . VAL A 1 96 ? -13.087 -16.341 12.829 1.00 97.62 96 VAL A O 1
ATOM 734 N N . HIS A 1 97 ? -12.432 -14.204 12.664 1.00 95.50 97 HIS A N 1
ATOM 735 C CA . HIS A 1 97 ? -11.315 -14.520 11.787 1.00 95.50 97 HIS A CA 1
ATOM 736 C C . HIS A 1 97 ? -10.361 -15.509 12.464 1.00 95.50 97 HIS A C 1
ATOM 738 O O . HIS A 1 97 ? -10.068 -16.556 11.897 1.00 95.50 97 HIS A O 1
ATOM 744 N N . ASN A 1 98 ? -9.935 -15.243 13.699 1.00 94.94 98 ASN A N 1
ATOM 745 C CA . ASN A 1 98 ? -9.006 -16.126 14.405 1.00 94.94 98 ASN A CA 1
ATOM 746 C C . ASN A 1 98 ? -9.657 -17.461 14.816 1.00 94.94 98 ASN A C 1
ATOM 748 O O . ASN A 1 98 ? -8.983 -18.486 14.776 1.00 94.94 98 ASN A O 1
ATOM 752 N N . PHE A 1 99 ? -10.966 -17.496 15.097 1.00 96.25 99 PHE A N 1
ATOM 753 C CA . PHE A 1 99 ? -11.730 -18.747 15.195 1.00 96.25 99 PHE A CA 1
ATOM 754 C C . PHE A 1 99 ? -11.552 -19.598 13.930 1.00 96.25 99 PHE A C 1
ATOM 756 O O . PHE A 1 99 ? -11.104 -20.741 14.028 1.00 96.25 99 PHE A O 1
ATOM 763 N N . SER A 1 100 ? -11.838 -19.020 12.754 1.00 95.12 100 SER A N 1
ATOM 764 C CA . SER A 1 100 ? -11.728 -19.743 11.484 1.00 95.12 100 SER A CA 1
ATOM 765 C C . SER A 1 100 ? -10.296 -20.209 11.248 1.00 95.12 100 SER A C 1
ATOM 767 O O . SER A 1 100 ? -10.080 -21.352 10.879 1.00 95.12 100 SER A O 1
ATOM 769 N N . LEU A 1 101 ? -9.297 -19.388 11.596 1.00 93.88 101 LEU A N 1
ATOM 770 C CA . LEU A 1 101 ? -7.898 -19.756 11.426 1.00 93.88 101 LEU A CA 1
ATOM 771 C C . LEU A 1 101 ? -7.478 -20.951 12.293 1.00 93.88 101 LEU A C 1
ATOM 773 O O . LEU A 1 101 ? -6.699 -21.775 11.820 1.00 93.88 101 LEU A O 1
ATOM 777 N N . VAL A 1 102 ? -7.934 -21.027 13.549 1.00 95.12 102 VAL A N 1
ATOM 778 C CA . VAL A 1 102 ? -7.629 -22.157 14.445 1.00 95.12 102 VAL A CA 1
ATOM 779 C C . VAL A 1 102 ? -8.279 -23.443 13.941 1.00 95.12 102 VAL A C 1
ATOM 781 O O . VAL A 1 102 ? -7.654 -24.501 13.988 1.00 95.12 102 VAL A O 1
ATOM 784 N N . HIS A 1 103 ? -9.530 -23.359 13.485 1.00 96.75 103 HIS A N 1
ATOM 785 C CA . HIS A 1 103 ? -10.279 -24.511 12.984 1.00 96.75 103 HIS A CA 1
ATOM 786 C C . HIS A 1 103 ? -9.750 -24.990 11.631 1.00 96.75 103 HIS A C 1
ATOM 788 O O . HIS A 1 103 ? -9.535 -26.189 11.479 1.00 96.75 103 HIS A O 1
ATOM 794 N N . ASP A 1 104 ? -9.445 -24.079 10.710 1.00 92.50 104 ASP A N 1
ATOM 795 C CA . ASP A 1 104 ? -8.826 -24.394 9.420 1.00 92.50 104 ASP A CA 1
ATOM 796 C C . ASP A 1 104 ? -7.502 -25.139 9.617 1.00 92.50 104 ASP A C 1
ATOM 798 O O . ASP A 1 104 ? -7.320 -26.206 9.045 1.00 92.50 104 ASP A O 1
ATOM 802 N N . ASP A 1 105 ? -6.616 -24.656 10.502 1.00 92.00 105 ASP A N 1
ATOM 803 C CA . ASP A 1 105 ? -5.324 -25.316 10.747 1.00 92.00 105 ASP A CA 1
ATOM 804 C C . ASP A 1 105 ? -5.511 -26.771 11.234 1.00 92.00 105 ASP A C 1
ATOM 806 O O . ASP A 1 105 ? -4.705 -27.642 10.904 1.00 92.00 105 ASP A O 1
ATOM 810 N N . VAL A 1 106 ? -6.565 -27.047 12.018 1.00 95.31 106 VAL A N 1
ATOM 811 C CA . VAL A 1 106 ? -6.921 -28.403 12.480 1.00 95.31 106 VAL A CA 1
ATOM 812 C C . VAL A 1 106 ? -7.468 -29.257 11.337 1.00 95.31 106 VAL A C 1
ATOM 814 O O . VAL A 1 106 ? -7.085 -30.420 11.222 1.00 95.31 106 VAL A O 1
ATOM 817 N N . MET A 1 107 ? -8.385 -28.712 10.535 1.00 93.00 107 MET A N 1
ATOM 818 C CA . MET A 1 107 ? -9.046 -29.439 9.446 1.00 93.00 107 MET A CA 1
ATOM 819 C C . MET A 1 107 ? -8.075 -29.758 8.305 1.00 93.00 107 MET A C 1
ATOM 821 O O . MET A 1 107 ? -8.104 -30.870 7.781 1.00 93.00 107 MET A O 1
ATOM 825 N N . ASP A 1 108 ? -7.189 -28.816 7.983 1.00 87.00 108 ASP A N 1
ATOM 826 C CA . ASP A 1 108 ? -6.184 -28.937 6.923 1.00 87.00 108 ASP A CA 1
ATOM 827 C C . ASP A 1 108 ? -4.953 -29.738 7.392 1.00 87.00 108 ASP A C 1
ATOM 829 O O . ASP A 1 108 ? -4.158 -30.211 6.579 1.00 87.00 108 ASP A O 1
ATOM 833 N N . GLY A 1 109 ? -4.795 -29.936 8.707 1.00 88.06 109 GLY A N 1
ATOM 834 C CA . GLY A 1 109 ? -3.645 -30.631 9.287 1.00 88.06 109 GLY A CA 1
ATOM 835 C C . GLY A 1 109 ? -2.342 -29.835 9.175 1.00 88.06 109 GLY A C 1
ATOM 836 O O . GLY A 1 109 ? -1.263 -30.429 9.149 1.00 88.06 109 GLY A O 1
ATOM 837 N N . ASP A 1 110 ? -2.427 -28.503 9.130 1.00 86.00 110 ASP A N 1
ATOM 838 C CA . ASP A 1 110 ? -1.286 -27.605 8.955 1.00 86.00 110 ASP A CA 1
ATOM 839 C C . ASP A 1 110 ? -0.490 -27.460 10.266 1.00 86.00 110 ASP A C 1
ATOM 841 O O . ASP A 1 110 ? -0.972 -26.851 11.232 1.00 86.00 110 ASP A O 1
ATOM 845 N N . PRO A 1 111 ? 0.758 -27.969 10.353 1.00 87.06 111 PRO A N 1
ATOM 846 C CA . PRO A 1 111 ? 1.506 -27.967 11.607 1.00 87.06 111 PRO A CA 1
ATOM 847 C C . PRO A 1 111 ? 2.070 -26.588 11.968 1.00 87.06 111 PRO A C 1
ATOM 849 O O . PRO A 1 111 ? 2.559 -26.376 13.079 1.00 87.06 111 PRO A O 1
ATOM 852 N N . THR A 1 112 ? 2.032 -25.636 11.032 1.00 83.94 112 THR A N 1
ATOM 853 C CA . THR A 1 112 ? 2.642 -24.316 11.183 1.00 83.94 112 THR A CA 1
ATOM 854 C C . THR A 1 112 ? 1.767 -23.207 10.619 1.00 83.94 112 THR A C 1
ATOM 856 O O . THR A 1 112 ? 1.223 -23.334 9.527 1.00 83.94 112 THR A O 1
ATOM 859 N N . ARG A 1 113 ? 1.731 -22.068 11.312 1.00 80.31 113 ARG A N 1
ATOM 860 C CA . ARG A 1 113 ? 1.028 -20.841 10.932 1.00 80.31 113 ARG A CA 1
ATOM 861 C C . ARG A 1 113 ? 1.933 -19.642 11.196 1.00 80.31 113 ARG A C 1
ATOM 863 O O . ARG A 1 113 ? 2.468 -19.508 12.292 1.00 80.31 113 ARG A O 1
ATOM 870 N N . ARG A 1 114 ? 2.106 -18.757 10.205 1.00 72.50 114 ARG A N 1
ATOM 871 C CA . ARG A 1 114 ? 2.948 -17.541 10.319 1.00 72.50 114 ARG A CA 1
ATOM 872 C C . ARG A 1 114 ? 4.336 -17.840 10.928 1.00 72.50 114 ARG A C 1
ATOM 874 O O . ARG A 1 114 ? 4.774 -17.160 11.849 1.00 72.50 114 ARG A O 1
ATOM 881 N N . HIS A 1 115 ? 4.994 -18.893 10.431 1.00 76.06 115 HIS A N 1
ATOM 882 C CA . HIS A 1 115 ? 6.314 -19.372 10.885 1.00 76.06 115 HIS A CA 1
ATOM 883 C C . HIS A 1 115 ? 6.395 -19.885 12.336 1.00 76.06 115 HIS A C 1
ATOM 885 O O . HIS A 1 115 ? 7.489 -20.128 12.837 1.00 76.06 115 HIS A O 1
ATOM 891 N N . ARG A 1 116 ? 5.259 -20.089 13.009 1.00 82.69 116 ARG A N 1
ATOM 892 C CA . ARG A 1 116 ? 5.164 -20.724 14.332 1.00 82.69 116 ARG A CA 1
ATOM 893 C C . ARG A 1 116 ? 4.421 -22.047 14.229 1.00 82.69 116 ARG A C 1
ATOM 895 O O . ARG A 1 116 ? 3.656 -22.240 13.288 1.00 82.69 116 ARG A O 1
ATOM 902 N N . ALA A 1 117 ? 4.615 -22.946 15.191 1.00 89.50 117 ALA A N 1
ATOM 903 C CA . ALA A 1 117 ? 3.766 -24.128 15.300 1.00 89.50 117 ALA A CA 1
ATOM 904 C C . ALA A 1 117 ? 2.293 -23.705 15.465 1.00 89.50 117 ALA A C 1
ATOM 906 O O . ALA A 1 117 ? 1.988 -22.709 16.126 1.00 89.50 117 ALA A O 1
ATOM 907 N N . SER A 1 118 ? 1.375 -24.422 14.825 1.00 91.50 118 SER A N 1
ATOM 908 C CA . SER A 1 118 ? -0.055 -24.153 14.963 1.00 91.50 118 SER A CA 1
ATOM 909 C C . SER A 1 118 ? -0.536 -24.507 16.375 1.00 91.50 118 SER A C 1
ATOM 911 O O . SER A 1 118 ? 0.072 -25.313 17.085 1.00 91.50 118 SER A O 1
ATOM 913 N N . ALA A 1 119 ? -1.655 -23.914 16.805 1.00 93.44 119 ALA A N 1
ATOM 914 C CA . ALA A 1 119 ? -2.191 -24.145 18.149 1.00 93.44 119 ALA A CA 1
ATOM 915 C C . ALA A 1 119 ? -2.501 -25.633 18.405 1.00 93.44 119 ALA A C 1
ATOM 917 O O . ALA A 1 119 ? -2.262 -26.133 19.504 1.00 93.44 119 ALA A O 1
ATOM 918 N N . TRP A 1 120 ? -2.974 -26.362 17.391 1.00 96.06 120 TRP A N 1
ATOM 919 C CA . TRP A 1 120 ? -3.256 -27.793 17.519 1.00 96.06 120 TRP A CA 1
ATOM 920 C C . TRP A 1 120 ? -1.986 -28.642 17.597 1.00 96.06 120 TRP A C 1
ATOM 922 O O . TRP A 1 120 ? -1.987 -29.655 18.293 1.00 96.06 120 TRP A O 1
ATOM 932 N N . SER A 1 121 ? -0.895 -28.214 16.956 1.00 95.25 121 SER A N 1
ATOM 933 C CA . SER A 1 121 ? 0.396 -28.906 17.044 1.00 95.25 121 SER A CA 1
ATOM 934 C C . SER A 1 121 ? 0.993 -28.823 18.447 1.00 95.25 121 SER A C 1
ATOM 936 O O . SER A 1 121 ? 1.645 -29.760 18.897 1.00 95.25 121 SER A O 1
ATOM 938 N N . VAL A 1 122 ? 0.756 -27.713 19.153 1.00 95.50 122 VAL A N 1
ATOM 939 C CA . VAL A 1 122 ? 1.279 -27.486 20.509 1.00 95.50 122 VAL A CA 1
ATOM 940 C C . VAL A 1 122 ? 0.354 -28.050 21.587 1.00 95.50 122 VAL A C 1
ATOM 942 O O . VAL A 1 122 ? 0.816 -28.721 22.508 1.00 95.50 122 VAL A O 1
ATOM 945 N N . PHE A 1 123 ? -0.952 -27.787 21.491 1.00 95.38 123 PHE A N 1
ATOM 946 C CA . PHE A 1 123 ? -1.920 -28.078 22.559 1.00 95.38 123 PHE A CA 1
ATOM 947 C C . PHE A 1 123 ? -2.859 -29.255 22.254 1.00 95.38 123 PHE A C 1
ATOM 949 O O . PHE A 1 123 ? -3.710 -29.599 23.080 1.00 95.38 123 PHE A O 1
ATOM 956 N N . GLY A 1 124 ? -2.711 -29.878 21.085 1.00 96.06 124 GLY A N 1
ATOM 957 C CA . GLY A 1 124 ? -3.555 -30.968 20.610 1.00 96.06 124 GLY A CA 1
ATOM 958 C C . GLY A 1 124 ? -4.866 -30.496 19.978 1.00 96.06 124 GLY A C 1
ATOM 959 O O . GLY A 1 124 ? -5.391 -29.420 20.274 1.00 96.06 124 GLY A O 1
ATOM 960 N N . VAL A 1 125 ? -5.426 -31.358 19.124 1.00 97.44 125 VAL A N 1
ATOM 961 C CA . VAL A 1 125 ? -6.681 -31.112 18.396 1.00 97.44 125 VAL A CA 1
ATOM 962 C C . VAL A 1 125 ? -7.850 -30.737 19.322 1.00 97.44 125 VAL A C 1
ATOM 964 O O . VAL A 1 125 ? -8.465 -29.703 19.065 1.00 97.44 125 VAL A O 1
ATOM 967 N N . PRO A 1 126 ? -8.156 -31.472 20.418 1.00 97.44 126 PRO A N 1
ATOM 968 C CA . PRO A 1 126 ? -9.321 -31.146 21.245 1.00 97.44 126 PRO A CA 1
ATOM 969 C C . PRO A 1 126 ? -9.251 -29.737 21.843 1.00 97.44 126 PRO A C 1
ATOM 971 O O . PRO A 1 126 ? -10.241 -29.011 21.851 1.00 97.44 126 PRO A O 1
ATOM 974 N N . THR A 1 127 ? -8.071 -29.327 22.312 1.00 96.19 127 THR A N 1
ATOM 975 C CA . THR A 1 127 ? -7.874 -28.015 22.936 1.00 96.19 127 THR A CA 1
ATOM 976 C C . THR A 1 127 ? -7.956 -26.885 21.911 1.00 96.19 127 THR A C 1
ATOM 978 O O . THR A 1 127 ? -8.534 -25.841 22.203 1.00 96.19 127 THR A O 1
ATOM 981 N N . ALA A 1 128 ? -7.411 -27.088 20.707 1.00 96.12 128 ALA A N 1
ATOM 982 C CA . ALA A 1 128 ? -7.499 -26.111 19.625 1.00 96.12 128 ALA A CA 1
ATOM 983 C C . ALA A 1 128 ? -8.948 -25.893 19.165 1.00 96.12 128 ALA A C 1
ATOM 985 O O . ALA A 1 128 ? -9.375 -24.747 19.039 1.00 96.12 128 ALA A O 1
ATOM 986 N N . VAL A 1 129 ? -9.733 -26.966 19.010 1.00 97.69 129 VAL A N 1
ATOM 987 C CA . VAL A 1 129 ? -11.161 -26.865 18.659 1.00 97.69 129 VAL A CA 1
ATOM 988 C C . VAL A 1 129 ? -11.921 -26.040 19.702 1.00 97.69 129 VAL A C 1
ATOM 990 O O . VAL A 1 129 ? -12.562 -25.054 19.341 1.00 97.69 129 VAL A O 1
ATOM 993 N N . LEU A 1 130 ? -11.753 -26.356 20.994 1.00 97.81 130 LEU A N 1
ATOM 994 C CA . LEU A 1 130 ? -12.382 -25.605 22.091 1.00 97.81 130 LEU A CA 1
ATOM 995 C C . LEU A 1 130 ? -11.942 -24.134 22.144 1.00 97.81 130 LEU A C 1
ATOM 997 O O . LEU A 1 130 ? -12.723 -23.265 22.545 1.00 97.81 130 LEU A O 1
ATOM 1001 N N . ALA A 1 131 ? -10.696 -23.842 21.761 1.00 97.38 131 ALA A N 1
ATOM 1002 C CA . ALA A 1 131 ? -10.206 -22.474 21.669 1.00 97.38 131 ALA A CA 1
ATOM 1003 C C . ALA A 1 131 ? -10.899 -21.699 20.550 1.00 97.38 131 ALA A C 1
ATOM 1005 O O . ALA A 1 131 ? -11.361 -20.586 20.800 1.00 97.38 131 ALA A O 1
ATOM 1006 N N . GLY A 1 132 ? -11.050 -22.302 19.370 1.00 97.19 132 GLY A N 1
ATOM 1007 C CA . GLY A 1 132 ? -11.858 -21.722 18.301 1.00 97.19 132 GLY A CA 1
ATOM 1008 C C . GLY A 1 132 ? -13.300 -21.473 18.751 1.00 97.19 132 GLY A C 1
ATOM 1009 O O . GLY A 1 132 ? -13.776 -20.344 18.645 1.00 97.19 132 GLY A O 1
ATOM 1010 N N . ASP A 1 133 ? -13.969 -22.471 19.335 1.00 97.94 133 ASP A N 1
ATOM 1011 C CA . ASP A 1 133 ? -15.362 -22.339 19.792 1.00 97.94 133 ASP A CA 1
ATOM 1012 C C . ASP A 1 133 ? -15.529 -21.177 20.783 1.00 97.94 133 ASP A C 1
ATOM 1014 O O . ASP A 1 133 ? -16.483 -20.403 20.713 1.00 97.94 133 ASP A O 1
ATOM 1018 N N . SER A 1 134 ? -14.562 -21.012 21.688 1.00 97.94 134 SER A N 1
ATOM 1019 C CA . SER A 1 134 ? -14.579 -19.934 22.679 1.00 97.94 134 SER A CA 1
ATOM 1020 C C . SER A 1 134 ? -14.365 -18.552 22.053 1.00 97.94 134 SER A C 1
ATOM 1022 O O . SER A 1 134 ? -14.984 -17.588 22.499 1.00 97.94 134 SER A O 1
ATOM 1024 N N . LEU A 1 135 ? -13.528 -18.443 21.014 1.00 97.94 135 LEU A N 1
ATOM 1025 C CA . LEU A 1 135 ? -13.351 -17.200 20.253 1.00 97.94 135 LEU A CA 1
ATOM 1026 C C . LEU A 1 135 ? -14.636 -16.811 19.511 1.00 97.94 135 LEU A C 1
ATOM 1028 O O . LEU A 1 135 ? -15.013 -15.641 19.527 1.00 97.94 135 LEU A O 1
ATOM 1032 N N . LEU A 1 136 ? -15.341 -17.784 18.924 1.00 97.56 136 LEU A N 1
ATOM 1033 C CA . LEU A 1 136 ? -16.632 -17.550 18.274 1.00 97.56 136 LEU A CA 1
ATOM 1034 C C . LEU A 1 136 ? -17.693 -17.070 19.276 1.00 97.56 136 LEU A C 1
ATOM 1036 O O . LEU A 1 136 ? -18.401 -16.099 19.009 1.00 97.56 136 LEU A O 1
ATOM 1040 N N . VAL A 1 137 ? -17.786 -17.709 20.448 1.00 97.50 137 VAL A N 1
ATOM 1041 C CA . VAL A 1 137 ? -18.702 -17.273 21.518 1.00 97.50 137 VAL A CA 1
ATOM 1042 C C . VAL A 1 137 ? -18.372 -15.851 21.974 1.00 97.50 137 VAL A C 1
ATOM 1044 O O . VAL A 1 137 ? -19.283 -15.029 22.088 1.00 97.50 137 VAL A O 1
ATOM 1047 N N . ALA A 1 138 ? -17.090 -15.540 22.183 1.00 97.75 138 ALA A N 1
ATOM 1048 C CA . ALA A 1 138 ? -16.650 -14.199 22.557 1.00 97.75 138 ALA A CA 1
ATOM 1049 C C . ALA A 1 138 ? -17.024 -13.159 21.489 1.00 97.75 138 ALA A C 1
ATOM 1051 O O . ALA A 1 138 ? -17.533 -12.098 21.837 1.00 97.75 138 ALA A O 1
ATOM 1052 N N . ALA A 1 139 ? -16.865 -13.481 20.201 1.00 97.75 139 ALA A N 1
ATOM 1053 C CA . ALA A 1 139 ? -17.245 -12.588 19.108 1.00 97.75 139 ALA A CA 1
ATOM 1054 C C . ALA A 1 139 ? -18.733 -12.219 19.144 1.00 97.75 139 ALA A C 1
ATOM 1056 O O . ALA A 1 139 ? -19.086 -11.044 19.057 1.00 97.75 139 ALA A O 1
ATOM 1057 N N . VAL A 1 140 ? -19.610 -13.216 19.315 1.00 97.56 140 VAL A N 1
ATOM 1058 C CA . VAL A 1 140 ? -21.059 -12.990 19.420 1.00 97.56 140 VAL A CA 1
ATOM 1059 C C . VAL A 1 140 ? -21.388 -12.163 20.663 1.00 97.56 140 VAL A C 1
ATOM 1061 O O . VAL A 1 140 ? -22.211 -11.255 20.584 1.00 97.56 140 VAL A O 1
ATOM 1064 N N . GLN A 1 141 ? -20.732 -12.431 21.797 1.00 96.88 141 GLN A N 1
ATOM 1065 C CA . GLN A 1 141 ? -20.915 -11.658 23.030 1.00 96.88 141 GLN A CA 1
ATOM 1066 C C . GLN A 1 141 ? -20.538 -10.183 22.855 1.00 96.88 141 GLN A C 1
ATOM 1068 O O . GLN A 1 141 ? -21.265 -9.325 23.353 1.00 96.88 141 GLN A O 1
ATOM 1073 N N . THR A 1 142 ? -19.460 -9.882 22.122 1.00 95.75 142 THR A N 1
ATOM 1074 C CA . THR A 1 142 ? -19.003 -8.506 21.874 1.00 95.75 142 THR A CA 1
ATOM 1075 C C . THR A 1 142 ? -20.065 -7.649 21.183 1.00 95.75 142 THR A C 1
ATOM 1077 O O . THR A 1 142 ? -20.189 -6.471 21.493 1.00 95.75 142 THR A O 1
ATOM 1080 N N . ILE A 1 143 ? -20.878 -8.233 20.299 1.00 96.56 143 ILE A N 1
ATOM 1081 C CA . ILE A 1 143 ? -21.915 -7.506 19.544 1.00 96.56 143 ILE A CA 1
ATOM 1082 C C . ILE A 1 143 ? -23.348 -7.824 19.991 1.00 96.56 143 ILE A C 1
ATOM 1084 O O . ILE A 1 143 ? -24.303 -7.351 19.379 1.00 96.56 143 ILE A O 1
ATOM 1088 N N . ALA A 1 144 ? -23.528 -8.596 21.068 1.00 95.69 144 ALA A N 1
ATOM 1089 C CA . ALA A 1 144 ? -24.833 -9.110 21.497 1.00 95.69 144 ALA A CA 1
ATOM 1090 C C . ALA A 1 144 ? -25.862 -8.017 21.845 1.00 95.69 144 ALA A C 1
ATOM 1092 O O . ALA A 1 144 ? -27.063 -8.289 21.875 1.00 95.69 144 ALA A O 1
ATOM 1093 N N . ALA A 1 145 ? -25.404 -6.791 22.114 1.00 93.38 145 ALA A N 1
ATOM 1094 C CA . ALA A 1 145 ? -26.267 -5.648 22.390 1.00 93.38 145 ALA A CA 1
ATOM 1095 C C . ALA A 1 145 ? -27.041 -5.148 21.151 1.00 93.38 145 ALA A C 1
ATOM 1097 O O . ALA A 1 145 ? -28.090 -4.527 21.326 1.00 93.38 145 ALA A O 1
ATOM 1098 N N . ASP A 1 146 ? -26.570 -5.427 19.926 1.00 93.00 146 ASP A N 1
ATOM 1099 C CA . ASP A 1 146 ? -27.297 -5.137 18.681 1.00 93.00 146 ASP A CA 1
ATOM 1100 C C . ASP A 1 146 ? -27.729 -6.450 17.995 1.00 93.00 146 ASP A C 1
ATOM 1102 O O . ASP A 1 146 ? -26.922 -7.103 17.325 1.00 93.00 146 ASP A O 1
ATOM 1106 N N . PRO A 1 147 ? -29.016 -6.844 18.098 1.00 94.75 147 PRO A N 1
ATOM 1107 C CA . PRO A 1 147 ? -29.534 -8.046 17.447 1.00 94.75 147 PRO A CA 1
ATOM 1108 C C . PRO A 1 147 ? -29.306 -8.086 15.931 1.00 94.75 147 PRO A C 1
ATOM 1110 O O . PRO A 1 147 ? -29.143 -9.168 15.371 1.00 94.75 147 PRO A O 1
ATOM 1113 N N . ARG A 1 148 ? -29.261 -6.926 15.260 1.00 94.25 148 ARG A N 1
ATOM 1114 C CA . ARG A 1 148 ? -28.996 -6.861 13.815 1.00 94.25 148 ARG A CA 1
ATOM 1115 C C . ARG A 1 148 ? -27.545 -7.208 13.517 1.00 94.25 148 ARG A C 1
ATOM 1117 O O . ARG A 1 148 ? -27.279 -7.909 12.548 1.00 94.25 148 ARG A O 1
ATOM 1124 N N . ALA A 1 149 ? -26.611 -6.757 14.355 1.00 95.94 149 ALA A N 1
ATOM 1125 C CA . ALA A 1 149 ? -25.203 -7.107 14.209 1.00 95.94 149 ALA A CA 1
ATOM 1126 C C . ALA A 1 149 ? -24.995 -8.621 14.373 1.00 95.94 149 ALA A C 1
ATOM 1128 O O . ALA A 1 149 ? -24.285 -9.241 13.580 1.00 95.94 149 ALA A O 1
ATOM 1129 N N . VAL A 1 150 ? -25.679 -9.233 15.346 1.00 97.81 150 VAL A N 1
ATOM 1130 C CA . VAL A 1 150 ? -25.678 -10.692 15.534 1.00 97.81 150 VAL A CA 1
ATOM 1131 C C . VAL A 1 150 ? -26.232 -11.410 14.301 1.00 97.81 150 VAL A C 1
ATOM 1133 O O . VAL A 1 150 ? -25.608 -12.353 13.824 1.00 97.81 150 VAL A O 1
ATOM 1136 N N . GLU A 1 151 ? -27.359 -10.960 13.741 1.00 97.50 151 GLU A N 1
ATOM 1137 C CA . GLU A 1 151 ? -27.947 -11.554 12.531 1.00 97.50 151 GLU A CA 1
ATOM 1138 C C . GLU A 1 151 ? -26.988 -11.494 11.329 1.00 97.50 151 GLU A C 1
ATOM 1140 O O . GLU A 1 151 ? -26.777 -12.499 10.642 1.00 97.50 151 GLU A O 1
ATOM 1145 N N . VAL A 1 152 ? -26.359 -10.334 11.109 1.00 98.06 152 VAL A N 1
ATOM 1146 C CA . VAL A 1 152 ? -25.370 -10.124 10.042 1.00 98.06 152 VAL A CA 1
ATOM 1147 C C . VAL A 1 152 ? -24.177 -11.068 10.208 1.00 98.06 152 VAL A C 1
ATOM 1149 O O . VAL A 1 152 ? -23.792 -11.726 9.236 1.00 98.06 152 VAL A O 1
ATOM 1152 N N . LEU A 1 153 ? -23.640 -11.183 11.429 1.00 98.00 153 LEU A N 1
ATOM 1153 C CA . LEU A 1 153 ? -22.524 -12.077 11.738 1.00 98.00 153 LEU A CA 1
ATOM 1154 C C . LEU A 1 153 ? -22.913 -13.548 11.546 1.00 98.00 153 LEU A C 1
ATOM 1156 O O . LEU A 1 153 ? -22.190 -14.293 10.890 1.00 98.00 153 LEU A O 1
ATOM 1160 N N . CYS A 1 154 ? -24.069 -13.974 12.062 1.00 97.75 154 CYS A N 1
ATOM 1161 C CA . CYS A 1 154 ? -24.544 -15.352 11.937 1.00 97.75 154 CYS A CA 1
ATOM 1162 C C . CYS A 1 154 ? -24.716 -15.776 10.475 1.00 97.75 154 CYS A C 1
ATOM 1164 O O . CYS A 1 154 ? -24.342 -16.891 10.117 1.00 97.75 154 CYS A O 1
ATOM 1166 N N . ARG A 1 155 ? -25.238 -14.898 9.614 1.00 97.69 155 ARG A N 1
ATOM 1167 C CA . ARG A 1 155 ? -25.337 -15.170 8.175 1.00 97.69 155 ARG A CA 1
ATOM 1168 C C . ARG A 1 155 ? -23.958 -15.356 7.539 1.00 97.69 155 ARG A C 1
ATOM 1170 O O . ARG A 1 155 ? -23.755 -16.341 6.837 1.00 97.69 155 ARG A O 1
ATOM 1177 N N . ALA A 1 156 ? -23.009 -14.461 7.817 1.00 97.69 156 ALA A N 1
ATOM 1178 C CA . ALA A 1 156 ? -21.647 -14.577 7.294 1.00 97.69 156 ALA A CA 1
ATOM 1179 C C . ALA A 1 156 ? -20.942 -15.852 7.784 1.00 97.69 156 ALA A C 1
ATOM 1181 O O . ALA A 1 156 ? -20.204 -16.479 7.032 1.00 97.69 156 ALA A O 1
ATOM 1182 N N . MET A 1 157 ? -21.218 -16.279 9.018 1.00 96.75 157 MET A N 1
ATOM 1183 C CA . MET A 1 157 ? -20.713 -17.538 9.565 1.00 96.75 157 MET A CA 1
ATOM 1184 C C . MET A 1 157 ? -21.253 -18.767 8.834 1.00 96.75 157 MET A C 1
ATOM 1186 O O . MET A 1 157 ? -20.496 -19.700 8.590 1.00 96.75 157 MET A O 1
ATOM 1190 N N . GLN A 1 158 ? -22.535 -18.779 8.460 1.00 97.88 158 GLN A N 1
ATOM 1191 C CA . GLN A 1 158 ? -23.098 -19.871 7.655 1.00 97.88 158 GLN A CA 1
ATOM 1192 C C . GLN A 1 158 ? -22.455 -19.925 6.262 1.00 97.88 158 GLN A C 1
ATOM 1194 O O . GLN A 1 158 ? -22.114 -21.004 5.784 1.00 97.88 158 GLN A O 1
ATOM 1199 N N . GLU A 1 159 ? -22.235 -18.764 5.637 1.00 98.06 159 GLU A N 1
ATOM 1200 C CA . GLU A 1 159 ? -21.523 -18.660 4.356 1.00 98.06 159 GLU A CA 1
ATOM 1201 C C . GLU A 1 159 ? -20.064 -19.151 4.473 1.00 98.06 159 GLU A C 1
ATOM 1203 O O . GLU A 1 159 ? -19.594 -19.884 3.602 1.00 98.06 159 GLU A O 1
ATOM 1208 N N . LEU A 1 160 ? -19.372 -18.821 5.572 1.00 96.50 160 LEU A N 1
ATOM 1209 C CA . LEU A 1 160 ? -18.009 -19.282 5.858 1.00 96.50 160 LEU A CA 1
ATOM 1210 C C . LEU A 1 160 ? -17.948 -20.800 6.042 1.00 96.50 160 LEU A C 1
ATOM 1212 O O . LEU A 1 160 ? -17.088 -21.446 5.448 1.00 96.50 160 LEU A O 1
ATOM 1216 N N . VAL A 1 161 ? -18.868 -21.379 6.821 1.00 95.94 161 VAL A N 1
ATOM 1217 C CA . VAL A 1 161 ? -18.948 -22.834 7.038 1.00 95.94 161 VAL A CA 1
ATOM 1218 C C . VAL A 1 161 ? -19.193 -23.571 5.723 1.00 95.94 161 VAL A C 1
ATOM 1220 O O . VAL A 1 161 ? -18.527 -24.566 5.448 1.00 95.94 161 VAL A O 1
ATOM 1223 N N . GLU A 1 162 ? -20.102 -23.071 4.886 1.00 96.50 162 GLU A N 1
ATOM 1224 C CA . GLU A 1 162 ? -20.351 -23.632 3.557 1.00 96.50 162 GLU A CA 1
ATOM 1225 C C . GLU A 1 162 ? -19.109 -23.519 2.652 1.00 96.50 162 GLU A C 1
ATOM 1227 O O . GLU A 1 162 ? -18.753 -24.475 1.961 1.00 96.50 162 GLU A O 1
ATOM 1232 N N . GLY A 1 163 ? -18.408 -22.380 2.682 1.00 95.75 163 GLY A N 1
ATOM 1233 C CA . GLY A 1 163 ? -17.148 -22.178 1.961 1.00 95.75 163 GLY A CA 1
ATOM 1234 C C . GLY A 1 163 ? -16.057 -23.162 2.388 1.00 95.75 163 GLY A C 1
ATOM 1235 O O . GLY A 1 163 ? -15.456 -23.818 1.539 1.00 95.75 163 GLY A O 1
ATOM 1236 N N . GLN A 1 164 ? -15.851 -23.332 3.696 1.00 94.31 164 GLN A N 1
ATOM 1237 C CA . GLN A 1 164 ? -14.884 -24.291 4.235 1.00 94.31 164 GLN A CA 1
ATOM 1238 C C . GLN A 1 164 ? -15.279 -25.740 3.914 1.00 94.31 164 GLN A C 1
ATOM 1240 O O . GLN A 1 164 ? -14.430 -26.551 3.552 1.00 94.31 164 GLN A O 1
ATOM 1245 N N . GLY A 1 165 ? -16.574 -26.067 3.963 1.00 94.38 165 GLY A N 1
ATOM 1246 C CA . GLY A 1 165 ? -17.081 -27.376 3.550 1.00 94.38 165 GLY A CA 1
ATOM 1247 C C . GLY A 1 165 ? -16.774 -27.696 2.083 1.00 94.38 165 GLY A C 1
ATOM 1248 O O . GLY A 1 165 ? -16.366 -28.818 1.767 1.00 94.38 165 GLY A O 1
ATOM 1249 N N . ARG A 1 166 ? -16.905 -26.708 1.187 1.00 94.19 166 ARG A N 1
ATOM 1250 C CA . ARG A 1 166 ? -16.518 -26.852 -0.226 1.00 94.19 166 ARG A CA 1
ATOM 1251 C C . ARG A 1 166 ? -15.021 -27.079 -0.381 1.00 94.19 166 ARG A C 1
ATOM 1253 O O . ARG A 1 166 ? -14.651 -28.036 -1.056 1.00 94.19 166 ARG A O 1
ATOM 1260 N N . ASP A 1 167 ? -14.191 -26.271 0.275 1.00 91.88 167 ASP A N 1
ATOM 1261 C CA . ASP A 1 167 ? -12.728 -26.391 0.209 1.00 91.88 167 ASP A CA 1
ATOM 1262 C C . ASP A 1 167 ? -12.255 -27.794 0.626 1.00 91.88 167 ASP A C 1
ATOM 1264 O O . ASP A 1 167 ? -11.544 -28.470 -0.118 1.00 91.88 167 ASP A O 1
ATOM 1268 N N . LEU A 1 168 ? -12.775 -28.309 1.746 1.00 90.75 168 LEU A N 1
ATOM 1269 C CA . LEU A 1 168 ? -12.486 -29.672 2.204 1.00 90.75 168 LEU A CA 1
ATOM 1270 C C . LEU A 1 168 ? -12.935 -30.741 1.198 1.00 90.75 168 LEU A C 1
ATOM 1272 O O . LEU A 1 168 ? -12.242 -31.742 1.001 1.00 90.75 168 LEU A O 1
ATOM 1276 N N . SER A 1 169 ? -14.079 -30.542 0.535 1.00 90.88 169 SER A N 1
ATOM 1277 C CA . SER A 1 169 ? -14.573 -31.481 -0.478 1.00 90.88 169 SER A CA 1
ATOM 1278 C C . SER A 1 169 ? -13.685 -31.521 -1.731 1.00 90.88 169 SER A C 1
ATOM 1280 O O . SER A 1 169 ? -13.519 -32.586 -2.337 1.00 90.88 169 SER A O 1
ATOM 1282 N N . PHE A 1 170 ? -13.071 -30.390 -2.097 1.00 89.94 170 PHE A N 1
ATOM 1283 C CA . PHE A 1 170 ? -12.265 -30.248 -3.313 1.00 89.94 170 PHE A CA 1
ATOM 1284 C C . PHE A 1 170 ? -10.970 -31.051 -3.264 1.00 89.94 170 PHE A C 1
ATOM 1286 O O . PHE A 1 170 ? -10.557 -31.586 -4.291 1.00 89.94 170 PHE A O 1
ATOM 1293 N N . SER A 1 171 ? -10.379 -31.223 -2.081 1.00 79.38 171 SER A N 1
ATOM 1294 C CA . SER A 1 171 ? -9.159 -32.020 -1.879 1.00 79.38 171 SER A CA 1
ATOM 1295 C C . SER A 1 171 ? -9.287 -33.475 -2.352 1.00 79.38 171 SER A C 1
ATOM 1297 O O . SER A 1 171 ? -8.286 -34.119 -2.656 1.00 79.38 171 SER A O 1
ATOM 1299 N N . SER A 1 172 ? -10.515 -33.998 -2.439 1.00 79.81 172 SER A N 1
ATOM 1300 C CA . SER A 1 172 ? -10.809 -35.363 -2.899 1.00 79.81 172 SER A CA 1
ATOM 1301 C C . SER A 1 172 ? -11.343 -35.449 -4.336 1.00 79.81 172 SER A C 1
ATOM 1303 O O . SER A 1 172 ? -11.589 -36.552 -4.828 1.00 79.81 172 SER A O 1
ATOM 1305 N N . ARG A 1 173 ? -11.537 -34.306 -5.009 1.00 84.81 173 ARG A N 1
ATOM 1306 C CA . ARG A 1 173 ? -12.190 -34.211 -6.321 1.00 84.81 173 ARG A CA 1
ATOM 1307 C C . ARG A 1 173 ? -11.229 -33.763 -7.417 1.00 84.81 173 ARG A C 1
ATOM 1309 O O . ARG A 1 173 ? -10.467 -32.806 -7.269 1.00 84.81 173 ARG A O 1
ATOM 1316 N N . ASP A 1 174 ? -11.345 -34.403 -8.575 1.00 79.00 174 ASP A N 1
ATOM 1317 C CA . ASP A 1 174 ? -10.579 -34.057 -9.777 1.00 79.00 174 ASP A CA 1
ATOM 1318 C C . ASP A 1 174 ? -11.292 -33.049 -10.688 1.00 79.00 174 ASP A C 1
ATOM 1320 O O . ASP A 1 174 ? -10.645 -32.435 -11.531 1.00 79.00 174 ASP A O 1
ATOM 1324 N N . ASP A 1 175 ? -12.595 -32.850 -10.501 1.00 82.88 175 ASP A N 1
ATOM 1325 C CA . ASP A 1 175 ? -13.511 -32.195 -11.438 1.00 82.88 175 ASP A CA 1
ATOM 1326 C C . ASP A 1 175 ? -14.073 -30.859 -10.919 1.00 82.88 175 ASP A C 1
ATOM 1328 O O . ASP A 1 175 ? -15.228 -30.527 -11.168 1.00 82.88 175 ASP A O 1
ATOM 1332 N N . VAL A 1 176 ? -13.267 -30.097 -10.178 1.00 89.00 176 VAL A N 1
ATOM 1333 C CA . VAL A 1 176 ? -13.691 -28.810 -9.608 1.00 89.00 176 VAL A CA 1
ATOM 1334 C C . VAL A 1 176 ? -13.696 -27.729 -10.690 1.00 89.00 176 VAL A C 1
ATOM 1336 O O . VAL A 1 176 ? -12.654 -27.416 -11.270 1.00 89.00 176 VAL A O 1
ATOM 1339 N N . SER A 1 177 ? -14.872 -27.168 -10.956 1.00 91.81 177 SER A N 1
ATOM 1340 C CA . SER A 1 177 ? -15.067 -26.071 -11.908 1.00 91.81 177 SER A CA 1
ATOM 1341 C C . SER A 1 177 ? -14.594 -24.721 -11.358 1.00 91.81 177 SER A C 1
ATOM 1343 O O . SER A 1 177 ? -14.469 -24.516 -10.149 1.00 91.81 177 SER A O 1
ATOM 1345 N N . VAL A 1 178 ? -14.371 -23.760 -12.258 1.00 93.94 178 VAL A N 1
ATOM 1346 C CA . VAL A 1 178 ? -14.034 -22.377 -11.889 1.00 93.94 178 VAL A CA 1
ATOM 1347 C C . VAL A 1 178 ? -15.152 -21.752 -11.052 1.00 93.94 178 VAL A C 1
ATOM 1349 O O . VAL A 1 178 ? -14.883 -21.070 -10.065 1.00 93.94 178 VAL A O 1
ATOM 1352 N N . GLU A 1 179 ? -16.408 -22.023 -11.405 1.00 95.00 179 GLU A N 1
ATOM 1353 C CA . GLU A 1 179 ? -17.592 -21.546 -10.697 1.00 95.00 179 GLU A CA 1
ATOM 1354 C C . GLU A 1 179 ? -17.663 -22.091 -9.265 1.00 95.00 179 GLU A C 1
ATOM 1356 O O . GLU A 1 179 ? -17.984 -21.348 -8.336 1.00 95.00 179 GLU A O 1
ATOM 1361 N N . GLU A 1 180 ? -17.321 -23.366 -9.063 1.00 95.00 180 GLU A N 1
ATOM 1362 C CA . GLU A 1 180 ? -17.222 -23.970 -7.731 1.00 95.00 180 GLU A CA 1
ATOM 1363 C C . GLU A 1 180 ? -16.093 -23.338 -6.904 1.00 95.00 180 GLU A C 1
ATOM 1365 O O . GLU A 1 180 ? -16.314 -23.008 -5.736 1.00 95.00 180 GLU A O 1
ATOM 1370 N N . CYS A 1 181 ? -14.916 -23.102 -7.497 1.00 94.69 181 CYS A N 1
ATOM 1371 C CA . CYS A 1 181 ? -13.813 -22.404 -6.830 1.00 94.69 181 CYS A CA 1
ATOM 1372 C C . CYS A 1 181 ? -14.195 -20.970 -6.435 1.00 94.69 181 CYS A C 1
ATOM 1374 O O . CYS A 1 181 ? -13.910 -20.550 -5.314 1.00 94.69 181 CYS A O 1
ATOM 1376 N N . LEU A 1 182 ? -14.887 -20.232 -7.309 1.00 95.62 182 LEU A N 1
ATOM 1377 C CA . LEU A 1 182 ? -15.381 -18.887 -7.002 1.00 95.62 182 LEU A CA 1
ATOM 1378 C C . LEU A 1 182 ? -16.418 -18.916 -5.875 1.00 95.62 182 LEU A C 1
ATOM 1380 O O . LEU A 1 182 ? -16.348 -18.094 -4.966 1.00 95.62 182 LEU A O 1
ATOM 1384 N N . ALA A 1 183 ? -17.348 -19.876 -5.883 1.00 96.50 183 ALA A N 1
ATOM 1385 C CA . ALA A 1 183 ? -18.340 -20.035 -4.819 1.00 96.50 183 ALA A CA 1
ATOM 1386 C C . ALA A 1 183 ? -17.717 -20.449 -3.473 1.00 96.50 183 ALA A C 1
ATOM 1388 O O . ALA A 1 183 ? -18.248 -20.113 -2.412 1.00 96.50 183 ALA A O 1
ATOM 1389 N N . MET A 1 184 ? -16.607 -21.190 -3.499 1.00 95.75 184 MET A N 1
ATOM 1390 C CA . MET A 1 184 ? -15.814 -21.504 -2.310 1.00 95.75 184 MET A CA 1
ATOM 1391 C C . MET A 1 184 ? -15.101 -20.253 -1.784 1.00 95.75 184 MET A C 1
ATOM 1393 O O . MET A 1 184 ? -15.288 -19.908 -0.619 1.00 95.75 184 MET A O 1
ATOM 1397 N N . ALA A 1 185 ? -14.368 -19.533 -2.639 1.00 94.44 185 ALA A N 1
ATOM 1398 C CA . ALA A 1 185 ? -13.657 -18.301 -2.283 1.00 94.44 185 ALA A CA 1
ATOM 1399 C C . ALA A 1 185 ? -14.604 -17.211 -1.755 1.00 94.44 185 ALA A C 1
ATOM 1401 O O . ALA A 1 185 ? -14.293 -16.470 -0.815 1.00 94.44 185 ALA A O 1
ATOM 1402 N N . ASP A 1 186 ? -15.792 -17.126 -2.345 1.00 96.62 186 ASP A N 1
ATOM 1403 C CA . ASP A 1 186 ? -16.843 -16.222 -1.917 1.00 96.62 186 ASP A CA 1
ATOM 1404 C C . ASP A 1 186 ? -17.313 -16.521 -0.482 1.00 96.62 186 ASP A C 1
ATOM 1406 O O . ASP A 1 186 ? -17.324 -15.623 0.359 1.00 96.62 186 ASP A O 1
ATOM 1410 N N . GLY A 1 187 ? -17.603 -17.785 -0.160 1.00 96.88 187 GLY A N 1
ATOM 1411 C CA . GLY A 1 187 ? -17.979 -18.185 1.199 1.00 96.88 187 GLY A CA 1
ATOM 1412 C C . GLY A 1 187 ? -16.825 -18.073 2.202 1.00 96.88 187 GLY A C 1
ATOM 1413 O O . GLY A 1 187 ? -16.950 -17.407 3.227 1.00 96.88 187 GLY A O 1
ATOM 1414 N N . LYS A 1 188 ? -15.676 -18.688 1.898 1.00 93.88 188 LYS A N 1
ATOM 1415 C CA . LYS A 1 188 ? -14.540 -18.835 2.826 1.00 93.88 188 LYS A CA 1
ATOM 1416 C C . LYS A 1 188 ? -13.851 -17.504 3.140 1.00 93.88 188 LYS A C 1
ATOM 1418 O O . LYS A 1 188 ? -13.504 -17.241 4.290 1.00 93.88 188 LYS A O 1
ATOM 1423 N N . THR A 1 189 ? -13.681 -16.644 2.135 1.00 91.75 189 THR A N 1
ATOM 1424 C CA . THR A 1 189 ? -12.908 -15.398 2.270 1.00 91.75 189 THR A CA 1
ATOM 1425 C C . THR A 1 189 ? -13.796 -14.161 2.205 1.00 91.75 189 THR A C 1
ATOM 1427 O O . THR A 1 189 ? -13.668 -13.254 3.035 1.00 91.75 189 THR A O 1
ATOM 1430 N N . SER A 1 190 ? -14.711 -14.113 1.237 1.00 96.75 190 SER A N 1
ATOM 1431 C CA . SER A 1 190 ? -15.437 -12.881 0.908 1.00 96.75 190 SER A CA 1
ATOM 1432 C C . SER A 1 190 ? -16.591 -12.582 1.858 1.00 96.75 190 SER A C 1
ATOM 1434 O O . SER A 1 190 ? -16.830 -11.412 2.160 1.00 96.75 190 SER A O 1
ATOM 1436 N N . ALA A 1 191 ? -17.256 -13.607 2.394 1.00 98.00 191 ALA A N 1
ATOM 1437 C CA . ALA A 1 191 ? -18.363 -13.454 3.335 1.00 98.00 191 ALA A CA 1
ATOM 1438 C C . ALA A 1 191 ? -17.964 -12.656 4.585 1.00 98.00 191 ALA A C 1
ATOM 1440 O O . ALA A 1 191 ? -18.684 -11.748 5.004 1.00 98.00 191 ALA A O 1
ATOM 1441 N N . LEU A 1 192 ? -16.784 -12.929 5.156 1.00 97.69 192 LEU A N 1
ATOM 1442 C CA . LEU A 1 192 ? -16.331 -12.231 6.360 1.00 97.69 192 LEU A CA 1
ATOM 1443 C C . LEU A 1 192 ? -15.909 -10.782 6.072 1.00 97.69 192 LEU A C 1
ATOM 1445 O O . LEU A 1 192 ? -16.143 -9.910 6.903 1.00 97.69 192 LEU A O 1
ATOM 1449 N N . LEU A 1 193 ? -15.337 -10.497 4.896 1.00 97.50 193 LEU A N 1
ATOM 1450 C CA . LEU A 1 193 ? -15.029 -9.124 4.466 1.00 97.50 193 LEU A CA 1
ATOM 1451 C C . LEU A 1 193 ? -16.307 -8.316 4.203 1.00 97.50 193 LEU A C 1
ATOM 1453 O O . LEU A 1 193 ? -16.425 -7.179 4.657 1.00 97.50 193 LEU A O 1
ATOM 1457 N N . ALA A 1 194 ? -17.291 -8.929 3.543 1.00 98.50 194 ALA A N 1
ATOM 1458 C CA . ALA A 1 194 ? -18.619 -8.359 3.348 1.00 98.50 194 ALA A CA 1
ATOM 1459 C C . ALA A 1 194 ? -19.304 -8.050 4.689 1.00 98.50 194 ALA A C 1
ATOM 1461 O O . ALA A 1 194 ? -19.856 -6.964 4.864 1.00 98.50 194 ALA A O 1
ATOM 1462 N N . CYS A 1 195 ? -19.214 -8.978 5.646 1.00 98.56 195 CYS A N 1
ATOM 1463 C CA . CYS A 1 195 ? -19.706 -8.805 7.009 1.00 98.56 195 CYS A CA 1
ATOM 1464 C C . CYS A 1 195 ? -19.011 -7.644 7.726 1.00 98.56 195 CYS A C 1
ATOM 1466 O O . CYS A 1 195 ? -19.685 -6.841 8.363 1.00 98.56 195 CYS A O 1
ATOM 1468 N N . ALA A 1 196 ? -17.686 -7.532 7.603 1.00 98.00 196 ALA A N 1
ATOM 1469 C CA . ALA A 1 196 ? -16.905 -6.453 8.205 1.00 98.00 196 ALA A CA 1
ATOM 1470 C C . ALA A 1 196 ? -17.404 -5.079 7.732 1.00 98.00 196 ALA A C 1
ATOM 1472 O O . ALA A 1 196 ? -17.687 -4.194 8.539 1.00 98.00 196 ALA A O 1
ATOM 1473 N N . CYS A 1 197 ? -17.582 -4.928 6.418 1.00 98.12 197 CYS A N 1
ATOM 1474 C CA . CYS A 1 197 ? -18.067 -3.688 5.827 1.00 98.12 197 CYS A CA 1
ATOM 1475 C C . CYS A 1 197 ? -19.527 -3.379 6.197 1.00 98.12 197 CYS A C 1
ATOM 1477 O O . CYS A 1 197 ? -19.853 -2.238 6.518 1.00 98.12 197 CYS A O 1
ATOM 1479 N N . GLU A 1 198 ? -20.402 -4.389 6.194 1.00 98.44 198 GLU A N 1
ATOM 1480 C CA . GLU A 1 198 ? -21.815 -4.242 6.565 1.00 98.44 198 GLU A CA 1
ATOM 1481 C C . GLU A 1 198 ? -21.979 -3.845 8.039 1.00 98.44 198 GLU A C 1
ATOM 1483 O O . GLU A 1 198 ? -22.686 -2.885 8.342 1.00 98.44 198 GLU A O 1
ATOM 1488 N N . LEU A 1 199 ? -21.286 -4.534 8.953 1.00 97.75 199 LEU A N 1
ATOM 1489 C CA . LEU A 1 199 ? -21.313 -4.215 10.380 1.00 97.75 199 LEU A CA 1
ATOM 1490 C C . LEU A 1 199 ? -20.733 -2.832 10.659 1.00 97.75 199 LEU A C 1
ATOM 1492 O O . LEU A 1 199 ? -21.338 -2.066 11.402 1.00 97.75 199 LEU A O 1
ATOM 1496 N N . GLY A 1 200 ? -19.610 -2.487 10.024 1.00 95.88 200 GLY A N 1
ATOM 1497 C CA . GLY A 1 200 ? -19.020 -1.158 10.132 1.00 95.88 200 GLY A CA 1
ATOM 1498 C C . GLY A 1 200 ? -20.007 -0.064 9.735 1.00 95.88 200 GLY A C 1
ATOM 1499 O O . GLY A 1 200 ? -20.239 0.869 10.500 1.00 95.88 200 GLY A O 1
ATOM 1500 N N . ALA A 1 201 ? -20.666 -0.216 8.586 1.00 96.25 201 ALA A N 1
ATOM 1501 C CA . ALA A 1 201 ? -21.676 0.729 8.121 1.00 96.25 201 ALA A CA 1
ATOM 1502 C C . ALA A 1 201 ? -22.861 0.861 9.097 1.00 96.25 201 ALA A C 1
ATOM 1504 O O . ALA A 1 201 ? -23.282 1.969 9.425 1.00 96.25 201 ALA A O 1
ATOM 1505 N N . LEU A 1 202 ? -23.390 -0.256 9.605 1.00 95.38 202 LEU A N 1
ATOM 1506 C CA . LEU A 1 202 ? -24.502 -0.235 10.561 1.00 95.38 202 LEU A CA 1
ATOM 1507 C C . LEU A 1 202 ? -24.105 0.442 11.881 1.00 95.38 202 LEU A C 1
ATOM 1509 O O . LEU A 1 202 ? -24.833 1.305 12.375 1.00 95.38 202 LEU A O 1
ATOM 1513 N N . SER A 1 203 ? -22.928 0.108 12.411 1.00 94.06 203 SER A N 1
ATOM 1514 C CA . SER A 1 203 ? -22.346 0.731 13.604 1.00 94.06 203 SER A CA 1
ATOM 1515 C C . SER A 1 203 ? -22.072 2.226 13.419 1.00 94.06 203 SER A C 1
ATOM 1517 O O . SER A 1 203 ? -22.255 3.010 14.350 1.00 94.06 203 SER A O 1
ATOM 1519 N N . GLY A 1 204 ? -21.678 2.637 12.211 1.00 91.00 204 GLY A N 1
ATOM 1520 C CA . GLY A 1 204 ? -21.446 4.033 11.835 1.00 91.00 204 GLY A CA 1
ATOM 1521 C C . GLY A 1 204 ? -22.719 4.872 11.683 1.00 91.00 204 GLY A C 1
ATOM 1522 O O . GLY A 1 204 ? -22.631 6.083 11.492 1.00 91.00 204 GLY A O 1
ATOM 1523 N N . GLY A 1 205 ? -23.903 4.257 11.786 1.00 91.56 205 GLY A N 1
ATOM 1524 C CA . GLY A 1 205 ? -25.191 4.926 11.588 1.00 91.56 205 GLY A CA 1
ATOM 1525 C C . GLY A 1 205 ? -25.607 5.055 10.122 1.00 91.56 205 GLY A C 1
ATOM 1526 O O . GLY A 1 205 ? -26.460 5.885 9.806 1.00 91.56 205 GLY A O 1
ATOM 1527 N N . GLY A 1 206 ? -25.016 4.254 9.235 1.00 93.62 206 GLY A N 1
ATOM 1528 C CA . GLY A 1 206 ? -25.373 4.209 7.823 1.00 93.62 206 GLY A CA 1
ATOM 1529 C C . GLY A 1 206 ? -26.793 3.699 7.582 1.00 93.62 206 GLY A C 1
ATOM 1530 O O . GLY A 1 206 ? -27.372 2.953 8.377 1.00 93.62 206 GLY A O 1
ATOM 1531 N N . THR A 1 207 ? -27.358 4.098 6.446 1.00 94.75 207 THR A N 1
ATOM 1532 C CA . THR A 1 207 ? -28.648 3.585 5.964 1.00 94.75 207 THR A CA 1
ATOM 1533 C C . THR A 1 207 ? -28.554 2.112 5.557 1.00 94.75 207 THR A C 1
ATOM 1535 O O . THR A 1 207 ? -27.466 1.570 5.346 1.00 94.75 207 THR A O 1
ATOM 1538 N N . THR A 1 208 ? -29.705 1.452 5.398 1.00 94.06 208 THR A N 1
ATOM 1539 C CA . THR A 1 208 ? -29.752 0.050 4.941 1.00 94.06 208 THR A CA 1
ATOM 1540 C C . THR A 1 208 ? -29.149 -0.084 3.540 1.00 94.06 208 THR A C 1
ATOM 1542 O O . THR A 1 208 ? -28.451 -1.050 3.240 1.00 94.06 208 THR A O 1
ATOM 1545 N N . GLU A 1 209 ? -29.363 0.919 2.693 1.00 96.44 209 GLU A N 1
ATOM 1546 C CA . GLU A 1 209 ? -28.843 1.005 1.335 1.00 96.44 209 GLU A CA 1
ATOM 1547 C C . GLU A 1 209 ? -27.317 1.147 1.329 1.00 96.44 209 GLU A C 1
ATOM 1549 O O . GLU A 1 209 ? -26.642 0.430 0.586 1.00 96.44 209 GLU A O 1
ATOM 1554 N N . GLN A 1 210 ? -26.767 2.009 2.194 1.00 96.62 210 GLN A N 1
ATOM 1555 C CA . GLN A 1 210 ? -25.320 2.172 2.358 1.00 96.62 210 GLN A CA 1
ATOM 1556 C C . GLN A 1 210 ? -24.667 0.907 2.914 1.00 96.62 210 GLN A C 1
ATOM 1558 O O . GLN A 1 210 ? -23.661 0.453 2.371 1.00 96.62 210 GLN A O 1
ATOM 1563 N N . ALA A 1 211 ? -25.259 0.288 3.940 1.00 97.00 211 ALA A N 1
ATOM 1564 C CA . ALA A 1 211 ? -24.765 -0.972 4.488 1.00 97.00 211 ALA A CA 1
ATOM 1565 C C . ALA A 1 211 ? -24.786 -2.094 3.437 1.00 97.00 211 ALA A C 1
ATOM 1567 O O . ALA A 1 211 ? -23.812 -2.832 3.297 1.00 97.00 211 ALA A O 1
ATOM 1568 N N . ALA A 1 212 ? -25.845 -2.184 2.626 1.00 97.75 212 ALA A N 1
ATOM 1569 C CA . ALA A 1 212 ? -25.928 -3.146 1.530 1.00 97.75 212 ALA A CA 1
ATOM 1570 C C . ALA A 1 212 ? -24.911 -2.865 0.408 1.00 97.75 212 ALA A C 1
ATOM 1572 O O . ALA A 1 212 ? -24.381 -3.804 -0.190 1.00 97.75 212 ALA A O 1
ATOM 1573 N N . ALA A 1 213 ? -24.628 -1.595 0.102 1.00 97.94 213 ALA A N 1
ATOM 1574 C CA . ALA A 1 213 ? -23.595 -1.214 -0.858 1.00 97.94 213 ALA A CA 1
ATOM 1575 C C . ALA A 1 213 ? -22.195 -1.585 -0.347 1.00 97.94 213 ALA A C 1
ATOM 1577 O O . ALA A 1 213 ? -21.451 -2.260 -1.057 1.00 97.94 213 ALA A O 1
ATOM 1578 N N . LEU A 1 214 ? -21.883 -1.261 0.909 1.00 97.88 214 LEU A N 1
ATOM 1579 C CA . LEU A 1 214 ? -20.606 -1.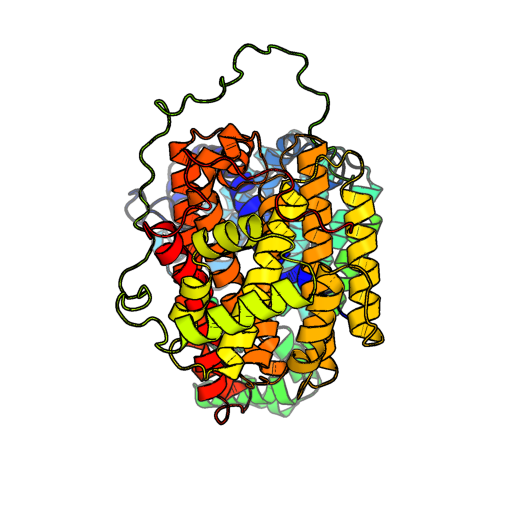596 1.542 1.00 97.88 214 LEU A CA 1
ATOM 1580 C C . LEU A 1 214 ? -20.421 -3.106 1.736 1.00 97.88 214 LEU A C 1
ATOM 1582 O O . LEU A 1 214 ? -19.320 -3.616 1.542 1.00 97.88 214 LEU A O 1
ATOM 1586 N N . ARG A 1 215 ? -21.497 -3.857 1.996 1.00 98.56 215 ARG A N 1
ATOM 1587 C CA . ARG A 1 215 ? -21.475 -5.325 1.948 1.00 98.56 215 ARG A CA 1
ATOM 1588 C C . ARG A 1 215 ? -21.018 -5.832 0.578 1.00 98.56 215 ARG A C 1
ATOM 1590 O O . ARG A 1 215 ? -20.150 -6.699 0.501 1.00 98.56 215 ARG A O 1
ATOM 1597 N N . ARG A 1 216 ? -21.615 -5.328 -0.511 1.00 98.56 216 ARG A N 1
ATOM 1598 C CA . ARG A 1 216 ? -21.252 -5.739 -1.881 1.00 98.56 216 ARG A CA 1
ATOM 1599 C C . ARG A 1 216 ? -19.816 -5.344 -2.222 1.00 98.56 216 ARG A C 1
ATOM 1601 O O . ARG A 1 216 ? -19.103 -6.166 -2.788 1.00 98.56 216 ARG A O 1
ATOM 1608 N N . PHE A 1 217 ? -19.381 -4.153 -1.808 1.00 98.12 217 PHE A N 1
ATOM 1609 C CA . PHE A 1 217 ? -17.980 -3.733 -1.882 1.00 98.12 217 PHE A CA 1
ATOM 1610 C C . PHE A 1 217 ? -17.054 -4.754 -1.205 1.00 98.12 217 PHE A C 1
ATOM 1612 O O . PHE A 1 217 ? -16.176 -5.305 -1.867 1.00 98.12 217 PHE A O 1
ATOM 1619 N N . GLY A 1 218 ? -17.296 -5.080 0.070 1.00 97.19 218 GLY A N 1
ATOM 1620 C CA . GLY A 1 218 ? -16.475 -6.034 0.821 1.00 97.19 218 GLY A CA 1
ATOM 1621 C C . GLY A 1 218 ? -16.468 -7.438 0.209 1.00 97.19 218 GLY A C 1
ATOM 1622 O O . GLY A 1 218 ? -15.431 -8.101 0.199 1.00 97.19 218 GLY A O 1
ATOM 1623 N N . ARG A 1 219 ? -17.593 -7.877 -0.371 1.00 98.25 219 ARG A N 1
ATOM 1624 C CA . ARG A 1 219 ? -17.698 -9.178 -1.048 1.00 98.25 219 ARG A CA 1
ATOM 1625 C C . ARG A 1 219 ? -16.863 -9.236 -2.327 1.00 98.25 219 ARG A C 1
ATOM 1627 O O . ARG A 1 219 ? -16.094 -10.172 -2.509 1.00 98.25 219 ARG A O 1
ATOM 1634 N N . HIS A 1 220 ? -16.956 -8.226 -3.191 1.00 97.19 220 HIS A N 1
ATOM 1635 C CA . HIS A 1 220 ? -16.135 -8.174 -4.405 1.00 97.19 220 HIS A CA 1
ATOM 1636 C C . HIS A 1 220 ? -14.645 -8.008 -4.086 1.00 97.19 220 HIS A C 1
ATOM 1638 O O . HIS A 1 220 ? -13.822 -8.699 -4.685 1.00 97.19 220 HIS A O 1
ATOM 1644 N N . LEU A 1 221 ? -14.311 -7.179 -3.091 1.00 93.94 221 LEU A N 1
ATOM 1645 C CA . LEU A 1 221 ? -12.946 -7.041 -2.589 1.00 93.94 221 LEU A CA 1
ATOM 1646 C C . LEU A 1 221 ? -12.392 -8.377 -2.076 1.00 93.94 221 LEU A C 1
ATOM 1648 O O . LEU A 1 221 ? -11.230 -8.685 -2.319 1.00 93.94 221 LEU A O 1
ATOM 1652 N N . GLY A 1 222 ? -13.212 -9.187 -1.402 1.00 94.56 222 GLY A N 1
ATOM 1653 C CA . GLY A 1 222 ? -12.813 -10.511 -0.930 1.00 94.56 222 GLY A CA 1
ATOM 1654 C C . GLY A 1 222 ? -12.483 -11.499 -2.043 1.00 94.56 222 GLY A C 1
ATOM 1655 O O . GLY A 1 222 ? -11.489 -12.216 -1.933 1.00 94.56 222 GLY A O 1
ATOM 1656 N N . ILE A 1 223 ? -13.242 -11.483 -3.140 1.00 95.12 223 ILE A N 1
ATOM 1657 C CA . ILE A 1 223 ? -12.958 -12.342 -4.297 1.00 95.12 223 ILE A CA 1
ATOM 1658 C C . ILE A 1 223 ? -11.648 -11.904 -4.961 1.00 95.12 223 ILE A C 1
ATOM 1660 O O . ILE A 1 223 ? -10.786 -12.741 -5.224 1.00 95.12 223 ILE A O 1
ATOM 1664 N N . ALA A 1 224 ? -11.452 -10.595 -5.159 1.00 91.25 224 ALA A N 1
ATOM 1665 C CA . ALA A 1 224 ? -10.190 -10.060 -5.671 1.00 91.25 224 ALA A CA 1
ATOM 1666 C C . ALA A 1 224 ? -9.005 -10.415 -4.758 1.00 91.25 224 ALA A C 1
ATOM 1668 O O . ALA A 1 224 ? -7.950 -10.825 -5.240 1.00 91.25 224 ALA A O 1
ATOM 1669 N N . PHE A 1 225 ? -9.186 -10.310 -3.438 1.00 86.12 225 PHE A N 1
ATOM 1670 C CA . PHE A 1 225 ? -8.173 -10.682 -2.456 1.00 86.12 225 PHE A CA 1
ATOM 1671 C C . PHE A 1 225 ? -7.784 -12.159 -2.581 1.00 86.12 225 PHE A C 1
ATOM 1673 O O . PHE A 1 225 ? -6.593 -12.459 -2.605 1.00 86.12 225 PHE A O 1
ATOM 1680 N N . GLN A 1 226 ? -8.758 -13.067 -2.711 1.00 91.56 226 GLN A N 1
ATOM 1681 C CA . GLN A 1 226 ? -8.475 -14.496 -2.870 1.00 91.56 226 GLN A CA 1
ATOM 1682 C C . GLN A 1 226 ? -7.778 -14.805 -4.198 1.00 91.56 226 GLN A C 1
ATOM 1684 O O . GLN A 1 226 ? -6.817 -15.562 -4.211 1.00 91.56 226 GLN A O 1
ATOM 1689 N N . LEU A 1 227 ? -8.198 -14.185 -5.305 1.00 90.56 227 LEU A N 1
ATOM 1690 C CA . LEU A 1 227 ? -7.526 -14.341 -6.602 1.00 90.56 227 LEU A CA 1
ATOM 1691 C C . LEU A 1 227 ? -6.055 -13.916 -6.533 1.00 90.56 227 LEU A C 1
ATOM 1693 O O . LEU A 1 227 ? -5.182 -14.588 -7.080 1.00 90.56 227 LEU A O 1
ATOM 1697 N N . VAL A 1 228 ? -5.763 -12.812 -5.839 1.00 84.31 228 VAL A N 1
ATOM 1698 C CA . VAL A 1 228 ? -4.385 -12.361 -5.618 1.00 84.31 228 VAL A CA 1
ATOM 1699 C C . VAL A 1 228 ? -3.624 -13.315 -4.693 1.00 84.31 228 VAL A C 1
ATOM 1701 O O . VAL A 1 228 ? -2.461 -13.598 -4.974 1.00 84.31 228 VAL A O 1
ATOM 1704 N N . ASP A 1 229 ? -4.248 -13.828 -3.630 1.00 84.69 229 ASP A N 1
ATOM 1705 C CA . ASP A 1 229 ? -3.632 -14.817 -2.733 1.00 84.69 229 ASP A CA 1
ATOM 1706 C C . ASP A 1 229 ? -3.270 -16.107 -3.486 1.00 84.69 229 ASP A C 1
ATOM 1708 O O . ASP A 1 229 ? -2.129 -16.551 -3.403 1.00 84.69 229 ASP A O 1
ATOM 1712 N N . ASP A 1 230 ? -4.169 -16.618 -4.329 1.00 90.38 230 ASP A N 1
ATOM 1713 C CA . ASP A 1 230 ? -3.950 -17.797 -5.176 1.00 90.38 230 ASP A CA 1
ATOM 1714 C C . ASP A 1 230 ? -2.822 -17.575 -6.206 1.00 90.38 230 ASP A C 1
ATOM 1716 O O . ASP A 1 230 ? -1.990 -18.453 -6.454 1.00 90.38 230 ASP A O 1
ATOM 1720 N N . LEU A 1 231 ? -2.744 -16.378 -6.806 1.00 84.06 231 LEU A N 1
ATOM 1721 C CA . LEU A 1 231 ? -1.627 -15.999 -7.681 1.00 84.06 231 LEU A CA 1
ATOM 1722 C C . LEU A 1 231 ? -0.294 -15.991 -6.909 1.00 84.06 231 LEU A C 1
ATOM 1724 O O . LEU A 1 231 ? 0.729 -16.448 -7.423 1.00 84.06 231 LEU A O 1
ATOM 1728 N N . LEU A 1 232 ? -0.285 -15.471 -5.679 1.00 79.19 232 LEU A N 1
ATOM 1729 C CA . LEU A 1 232 ? 0.903 -15.448 -4.823 1.00 79.19 232 LEU A CA 1
ATOM 1730 C C . LEU A 1 232 ? 1.262 -16.842 -4.287 1.00 79.19 232 LEU A C 1
ATOM 1732 O O . LEU A 1 232 ? 2.443 -17.130 -4.101 1.00 79.19 232 LEU A O 1
ATOM 1736 N N . GLY A 1 233 ? 0.285 -17.722 -4.080 1.00 82.12 233 GLY A N 1
ATOM 1737 C CA . GLY A 1 233 ? 0.494 -19.098 -3.631 1.00 82.12 233 GLY A CA 1
ATOM 1738 C C . GLY A 1 233 ? 1.251 -19.958 -4.645 1.00 82.12 233 GLY A C 1
ATOM 1739 O O . GLY A 1 233 ? 1.983 -20.875 -4.251 1.00 82.12 233 GLY A O 1
ATOM 1740 N N . ILE A 1 234 ? 1.138 -19.625 -5.937 1.00 85.75 234 ILE A N 1
ATOM 1741 C CA . ILE A 1 234 ? 1.876 -20.269 -7.030 1.00 85.75 234 ILE A CA 1
ATOM 1742 C C . ILE A 1 234 ? 3.149 -19.481 -7.364 1.00 85.75 234 ILE A C 1
ATOM 1744 O O . ILE A 1 234 ? 4.244 -20.012 -7.207 1.00 85.75 234 ILE A O 1
ATOM 1748 N N . TRP A 1 235 ? 3.039 -18.217 -7.782 1.00 81.44 235 TRP A N 1
ATOM 1749 C CA . TRP A 1 235 ? 4.158 -17.444 -8.354 1.00 81.44 235 TRP A CA 1
ATOM 1750 C C . TRP A 1 235 ? 4.759 -16.396 -7.405 1.00 81.44 235 TRP A C 1
ATOM 1752 O O . TRP A 1 235 ? 5.586 -15.584 -7.828 1.00 81.44 235 TRP A O 1
ATOM 1762 N N . GLY A 1 236 ? 4.322 -16.349 -6.146 1.00 69.75 236 GLY A N 1
ATOM 1763 C CA . GLY A 1 236 ? 4.783 -15.358 -5.178 1.00 69.75 236 GLY A CA 1
ATOM 1764 C C . GLY A 1 236 ? 6.218 -15.598 -4.715 1.00 69.75 236 GLY A C 1
ATOM 1765 O O . GLY A 1 236 ? 6.653 -16.731 -4.517 1.00 69.75 236 GLY A O 1
ATOM 1766 N N . ASP A 1 237 ? 6.948 -14.503 -4.514 1.00 56.72 237 ASP A N 1
ATOM 1767 C CA . ASP A 1 237 ? 8.312 -14.521 -3.987 1.00 56.72 237 ASP A CA 1
ATOM 1768 C C . ASP A 1 237 ? 8.311 -14.952 -2.503 1.00 56.72 237 ASP A C 1
ATOM 1770 O O . ASP A 1 237 ? 7.631 -14.299 -1.700 1.00 56.72 237 ASP A O 1
ATOM 1774 N N . PRO A 1 238 ? 9.079 -15.983 -2.094 1.00 59.50 238 PRO A N 1
ATOM 1775 C CA . PRO A 1 238 ? 9.149 -16.429 -0.703 1.00 59.50 238 PRO A CA 1
ATOM 1776 C C . PRO A 1 238 ? 9.590 -15.342 0.276 1.00 59.50 238 PRO A C 1
ATOM 1778 O O . PRO A 1 238 ? 9.179 -15.368 1.436 1.00 59.50 238 PRO A O 1
ATOM 1781 N N . ALA A 1 239 ? 10.378 -14.362 -0.178 1.00 45.91 239 ALA A N 1
ATOM 1782 C CA . ALA A 1 239 ? 10.785 -13.219 0.636 1.00 45.91 239 ALA A CA 1
ATOM 1783 C C . ALA A 1 239 ? 9.611 -12.284 0.983 1.00 45.91 239 ALA A C 1
ATOM 1785 O O . ALA A 1 239 ? 9.682 -11.537 1.958 1.00 45.91 239 ALA A O 1
ATOM 1786 N N . VAL A 1 240 ? 8.529 -12.325 0.198 1.00 47.00 240 VAL A N 1
ATOM 1787 C CA . VAL A 1 240 ? 7.321 -11.505 0.374 1.00 47.00 240 VAL A CA 1
ATOM 1788 C C . VAL A 1 240 ? 6.186 -12.314 1.003 1.00 47.00 240 VAL A C 1
ATOM 1790 O O . VAL A 1 240 ? 5.467 -11.810 1.865 1.00 47.00 240 VAL A O 1
ATOM 1793 N N . THR A 1 241 ? 6.001 -13.562 0.574 1.00 50.97 241 THR A N 1
ATOM 1794 C CA . THR A 1 241 ? 4.888 -14.412 1.022 1.00 50.97 241 THR A CA 1
ATOM 1795 C C . THR A 1 241 ? 5.194 -15.151 2.323 1.00 50.97 241 THR A C 1
ATOM 1797 O O . THR A 1 241 ? 4.265 -15.587 3.004 1.00 50.97 241 THR A O 1
ATOM 1800 N N . GLY A 1 242 ? 6.477 -15.333 2.660 1.00 55.88 242 GLY A N 1
ATOM 1801 C CA . GLY A 1 242 ? 6.918 -16.215 3.742 1.00 55.88 242 GLY A CA 1
ATOM 1802 C C . GLY A 1 242 ? 6.664 -17.704 3.461 1.00 55.88 242 GLY A C 1
ATOM 1803 O O . GLY A 1 242 ? 6.904 -18.548 4.323 1.00 55.88 242 GLY A O 1
ATOM 1804 N N . LYS A 1 243 ? 6.174 -18.055 2.267 1.00 63.91 243 LYS A N 1
ATOM 1805 C CA . LYS A 1 243 ? 5.891 -19.430 1.848 1.00 63.91 243 LYS A CA 1
ATOM 1806 C C . LYS A 1 243 ? 6.807 -19.812 0.681 1.00 63.91 243 LYS A C 1
ATOM 1808 O O . LYS A 1 243 ? 7.160 -18.941 -0.111 1.00 63.91 243 LYS A O 1
ATOM 1813 N N . PRO A 1 244 ? 7.189 -21.092 0.531 1.00 70.88 244 PRO A N 1
ATOM 1814 C CA . PRO A 1 244 ? 7.900 -21.542 -0.661 1.00 70.88 244 PRO A CA 1
ATOM 1815 C C . PRO A 1 244 ? 7.106 -21.229 -1.937 1.00 70.88 244 PRO A C 1
ATOM 1817 O O . PRO A 1 244 ? 5.876 -21.291 -1.925 1.00 70.88 244 PRO A O 1
ATOM 1820 N N . VAL A 1 245 ? 7.799 -20.965 -3.049 1.00 77.12 245 VAL A N 1
ATOM 1821 C CA . VAL A 1 245 ? 7.154 -20.873 -4.372 1.00 77.12 245 VAL A CA 1
ATOM 1822 C C . VAL A 1 245 ? 6.417 -22.186 -4.652 1.00 77.12 245 VAL A C 1
ATOM 1824 O O . VAL A 1 245 ? 6.823 -23.260 -4.179 1.00 77.12 245 VAL A O 1
ATOM 1827 N N . LEU A 1 246 ? 5.331 -22.111 -5.421 1.00 85.31 246 LEU A N 1
ATOM 1828 C CA . LEU A 1 246 ? 4.513 -23.265 -5.797 1.00 85.31 246 LEU A CA 1
ATOM 1829 C C . LEU A 1 246 ? 3.845 -23.946 -4.588 1.00 85.31 246 LEU A C 1
ATOM 1831 O O . LEU A 1 246 ? 3.526 -25.133 -4.652 1.00 85.31 246 LEU A O 1
ATOM 1835 N N . SER A 1 247 ? 3.662 -23.232 -3.470 1.00 82.25 247 SER A N 1
ATOM 1836 C CA . SER A 1 247 ? 3.069 -23.789 -2.246 1.00 82.25 247 SER A CA 1
ATOM 1837 C C . SER A 1 247 ? 1.691 -24.406 -2.491 1.00 82.25 247 SER A C 1
ATOM 1839 O O . SER A 1 247 ? 1.460 -25.543 -2.082 1.00 82.25 247 SER A O 1
ATOM 1841 N N . ASP A 1 248 ? 0.829 -23.730 -3.251 1.00 86.75 248 ASP A N 1
ATOM 1842 C CA . ASP A 1 248 ? -0.510 -24.239 -3.560 1.00 86.75 248 ASP A CA 1
ATOM 1843 C C . ASP A 1 248 ? -0.468 -25.489 -4.440 1.00 86.75 248 ASP A C 1
ATOM 1845 O O . ASP A 1 248 ? -1.198 -26.448 -4.188 1.00 86.75 248 ASP A O 1
ATOM 1849 N N . LEU A 1 249 ? 0.434 -25.524 -5.427 1.00 89.81 249 LEU A N 1
ATOM 1850 C CA . LEU A 1 249 ? 0.616 -26.695 -6.288 1.00 89.81 249 LEU A CA 1
ATOM 1851 C C . LEU A 1 249 ? 1.145 -27.891 -5.492 1.00 89.81 249 LEU A C 1
ATOM 1853 O O . LEU A 1 249 ? 0.677 -29.013 -5.672 1.00 89.81 249 LEU A O 1
ATOM 1857 N N . ARG A 1 250 ? 2.085 -27.649 -4.572 1.00 88.31 250 ARG A N 1
ATOM 1858 C CA . ARG A 1 250 ? 2.665 -28.681 -3.704 1.00 88.31 250 ARG A CA 1
ATOM 1859 C C . ARG A 1 250 ? 1.611 -29.306 -2.791 1.00 88.31 250 ARG A C 1
ATOM 1861 O O . ARG A 1 250 ? 1.629 -30.518 -2.592 1.00 88.31 250 ARG A O 1
ATOM 1868 N N . SER A 1 251 ? 0.663 -28.503 -2.313 1.00 82.75 251 SER A N 1
ATOM 1869 C CA . SER A 1 251 ? -0.495 -28.968 -1.541 1.00 82.75 251 SER A CA 1
ATOM 1870 C C . SER A 1 251 ? -1.660 -29.472 -2.406 1.00 82.75 251 SER A C 1
ATOM 1872 O O . SER A 1 251 ? -2.708 -29.801 -1.859 1.00 82.75 251 SER A O 1
ATOM 1874 N N . ARG A 1 252 ? -1.507 -29.541 -3.739 1.00 86.62 252 ARG A N 1
ATOM 1875 C CA . ARG A 1 252 ? -2.566 -29.907 -4.706 1.00 86.62 252 ARG A CA 1
ATOM 1876 C C . ARG A 1 252 ? -3.849 -29.080 -4.569 1.00 86.62 252 ARG A C 1
ATOM 1878 O O . ARG A 1 252 ? -4.940 -29.549 -4.901 1.00 86.62 252 ARG A O 1
ATOM 1885 N N . ARG A 1 253 ? -3.723 -27.849 -4.073 1.00 85.75 253 ARG A N 1
ATOM 1886 C CA . ARG A 1 253 ? -4.852 -26.954 -3.836 1.00 85.75 253 ARG A CA 1
ATOM 1887 C C . ARG A 1 253 ? -5.449 -26.558 -5.188 1.00 85.75 253 ARG A C 1
ATOM 1889 O O . ARG A 1 253 ? -4.737 -26.082 -6.072 1.00 85.75 253 ARG A O 1
ATOM 1896 N N . LYS A 1 254 ? -6.763 -26.731 -5.355 1.00 86.69 254 LYS A N 1
ATOM 1897 C CA . LYS A 1 254 ? -7.502 -26.326 -6.565 1.00 86.69 254 LYS A CA 1
ATOM 1898 C C . LYS A 1 254 ? -7.761 -24.815 -6.559 1.00 86.69 254 LYS A C 1
ATOM 1900 O O . LYS A 1 254 ? -8.904 -24.369 -6.504 1.00 86.69 254 LYS A O 1
ATOM 1905 N N . SER A 1 255 ? -6.681 -24.036 -6.566 1.00 91.25 255 SER A N 1
ATOM 1906 C CA . SER A 1 255 ? -6.739 -22.575 -6.606 1.00 91.25 255 SER A CA 1
ATOM 1907 C C . SER A 1 255 ? -7.317 -22.075 -7.934 1.00 91.25 255 SER A C 1
ATOM 1909 O O . SER A 1 255 ? -7.299 -22.776 -8.949 1.00 91.25 255 SER A O 1
ATOM 1911 N N . LEU A 1 256 ? -7.843 -20.853 -7.940 1.00 94.75 256 LEU A N 1
ATOM 1912 C CA . LEU A 1 256 ? -8.551 -20.258 -9.075 1.00 94.75 256 LEU A CA 1
ATOM 1913 C C . LEU A 1 256 ? -7.743 -20.252 -10.392 1.00 94.75 256 LEU A C 1
ATOM 1915 O O . LEU A 1 256 ? -8.304 -20.653 -11.416 1.00 94.75 256 LEU A O 1
ATOM 1919 N N . PRO A 1 257 ? -6.436 -19.906 -10.413 1.00 93.81 257 PRO A N 1
ATOM 1920 C CA . PRO A 1 257 ? -5.623 -20.018 -11.625 1.00 93.81 257 PRO A CA 1
ATOM 1921 C C . PRO A 1 257 ? -5.523 -21.462 -12.142 1.00 93.81 257 PRO A C 1
ATOM 1923 O O . PRO A 1 257 ? -5.534 -21.688 -13.351 1.00 93.81 257 PRO A O 1
ATOM 1926 N N . VAL A 1 258 ? -5.449 -22.446 -11.237 1.00 93.06 258 VAL A N 1
ATOM 1927 C CA . VAL A 1 258 ? -5.367 -23.872 -11.588 1.00 93.06 258 VAL A CA 1
ATOM 1928 C C . VAL A 1 258 ? -6.695 -24.363 -12.150 1.00 93.06 258 VAL A C 1
ATOM 1930 O O . VAL A 1 258 ? -6.697 -25.012 -13.191 1.00 93.06 258 VAL A O 1
ATOM 1933 N N . ALA A 1 259 ? -7.822 -24.031 -11.516 1.00 92.62 259 ALA A N 1
ATOM 1934 C CA . ALA A 1 259 ? -9.150 -24.401 -12.004 1.00 92.62 259 ALA A CA 1
ATOM 1935 C C . ALA A 1 259 ? -9.421 -23.836 -13.411 1.00 92.62 259 ALA A C 1
ATOM 1937 O O . ALA A 1 259 ? -9.891 -24.558 -14.291 1.00 92.62 259 ALA A O 1
ATOM 1938 N N . ALA A 1 260 ? -9.044 -22.576 -13.658 1.00 92.81 260 ALA A N 1
ATOM 1939 C CA . ALA A 1 260 ? -9.185 -21.946 -14.971 1.00 92.81 260 ALA A CA 1
ATOM 1940 C C . ALA A 1 260 ? -8.321 -22.620 -16.047 1.00 92.81 260 ALA A C 1
ATOM 1942 O O . ALA A 1 260 ? -8.774 -22.835 -17.174 1.00 92.81 260 ALA A O 1
ATOM 1943 N N . ALA A 1 261 ? -7.095 -23.011 -15.696 1.00 92.69 261 ALA A N 1
ATOM 1944 C CA . ALA A 1 261 ? -6.230 -23.758 -16.600 1.00 92.69 261 ALA A CA 1
ATOM 1945 C C . ALA A 1 261 ? -6.744 -25.188 -16.851 1.00 92.69 261 ALA A C 1
ATOM 1947 O O . ALA A 1 261 ? -6.749 -25.648 -17.990 1.00 92.69 261 ALA A O 1
ATOM 1948 N N . LEU A 1 262 ? -7.229 -25.891 -15.822 1.00 89.56 262 LEU A N 1
ATOM 1949 C CA . LEU A 1 262 ? -7.778 -27.248 -15.948 1.00 89.56 262 LEU A CA 1
ATOM 1950 C C . LEU A 1 262 ? -9.010 -27.297 -16.859 1.00 89.56 262 LEU A C 1
ATOM 1952 O O . LEU A 1 262 ? -9.199 -28.279 -17.574 1.00 89.56 262 LEU A O 1
ATOM 1956 N N . ALA A 1 263 ? -9.811 -26.229 -16.885 1.00 86.94 263 ALA A N 1
ATOM 1957 C CA . ALA A 1 263 ? -10.968 -26.120 -17.771 1.00 86.94 263 ALA A CA 1
ATOM 1958 C C . ALA A 1 263 ? -10.594 -26.091 -19.267 1.00 86.94 263 ALA A C 1
ATOM 1960 O O . ALA A 1 263 ? -11.429 -26.399 -20.117 1.00 86.94 263 ALA A O 1
ATOM 1961 N N . THR A 1 264 ? -9.354 -25.724 -19.600 1.00 84.56 264 THR A N 1
ATOM 1962 C CA . THR A 1 264 ? -8.900 -25.515 -20.985 1.00 84.56 264 THR A CA 1
ATOM 1963 C C . THR A 1 264 ? -7.720 -26.403 -21.392 1.00 84.56 264 THR A C 1
ATOM 1965 O O . THR A 1 264 ? -7.429 -26.510 -22.583 1.00 84.56 264 THR A O 1
ATOM 1968 N N . CYS A 1 265 ? -7.073 -27.089 -20.441 1.00 86.94 265 CYS A N 1
ATOM 1969 C CA . CYS A 1 265 ? -5.863 -27.881 -20.660 1.00 86.94 265 CYS A CA 1
ATOM 1970 C C . CYS A 1 265 ? -5.981 -29.304 -20.066 1.00 86.94 265 CYS A C 1
ATOM 1972 O O . CYS A 1 265 ? -5.664 -29.520 -18.895 1.00 86.94 265 CYS A O 1
ATOM 1974 N N . PRO A 1 266 ? -6.394 -30.314 -20.860 1.00 82.94 266 PRO A N 1
ATOM 1975 C CA . PRO A 1 266 ? -6.495 -31.705 -20.400 1.00 82.94 266 PRO A CA 1
ATOM 1976 C C . PRO A 1 266 ? -5.160 -32.322 -19.953 1.00 82.94 266 PRO A C 1
ATOM 1978 O O . PRO A 1 266 ? -5.137 -33.141 -19.037 1.00 82.94 266 PRO A O 1
ATOM 1981 N N . GLU A 1 267 ? -4.047 -31.906 -20.565 1.00 84.75 267 GLU A N 1
ATOM 1982 C CA . GLU A 1 267 ? -2.688 -32.359 -20.224 1.00 84.75 267 GLU A CA 1
ATOM 1983 C C . GLU A 1 267 ? -2.318 -31.993 -18.777 1.00 84.75 267 GLU A C 1
ATOM 1985 O O . GLU A 1 267 ? -1.719 -32.792 -18.054 1.00 84.75 267 GLU A O 1
ATOM 1990 N N . LEU A 1 268 ? -2.757 -30.815 -18.316 1.00 86.19 268 LEU A N 1
ATOM 1991 C CA . LEU A 1 268 ? -2.579 -30.376 -16.934 1.00 86.19 268 LEU A CA 1
ATOM 1992 C C . LEU A 1 268 ? -3.283 -31.323 -15.954 1.00 86.19 268 LEU A C 1
ATOM 1994 O O . LEU A 1 268 ? -2.727 -31.625 -14.902 1.00 86.19 268 LEU A O 1
ATOM 1998 N N . ALA A 1 269 ? -4.471 -31.831 -16.297 1.00 83.50 269 ALA A N 1
ATOM 1999 C CA . ALA A 1 269 ? -5.231 -32.723 -15.422 1.00 83.50 269 ALA A CA 1
ATOM 2000 C C . ALA A 1 269 ? -4.522 -34.067 -15.197 1.00 83.50 269 ALA A C 1
ATOM 2002 O O . ALA A 1 269 ? -4.567 -34.609 -14.094 1.00 83.50 269 ALA A O 1
ATOM 2003 N N . GLU A 1 270 ? -3.854 -34.613 -16.216 1.00 83.31 270 GLU A N 1
ATOM 2004 C CA . GLU A 1 270 ? -3.061 -35.837 -16.061 1.00 83.31 270 GLU A CA 1
ATOM 2005 C C . GLU A 1 270 ? -1.829 -35.601 -15.185 1.00 83.31 270 GLU A C 1
ATOM 2007 O O . GLU A 1 270 ? -1.577 -36.376 -14.256 1.00 83.31 270 GLU A O 1
ATOM 2012 N N . LEU A 1 271 ? -1.115 -34.497 -15.418 1.00 83.81 271 LEU A N 1
ATOM 2013 C CA . LEU A 1 271 ? 0.084 -34.150 -14.660 1.00 83.81 271 LEU A CA 1
ATOM 2014 C C . LEU A 1 271 ? -0.229 -33.865 -13.181 1.00 83.81 271 LEU A C 1
ATOM 2016 O O . LEU A 1 271 ? 0.502 -34.307 -12.298 1.00 83.81 271 LEU A O 1
ATOM 2020 N N . TYR A 1 272 ? -1.363 -33.217 -12.898 1.00 83.12 272 TYR A N 1
ATOM 2021 C CA . TYR A 1 272 ? -1.799 -32.886 -11.538 1.00 83.12 272 TYR A CA 1
ATOM 2022 C C . TYR A 1 272 ? -2.186 -34.119 -10.695 1.00 83.12 272 TYR A C 1
ATOM 2024 O O . TYR A 1 272 ? -2.159 -34.064 -9.462 1.00 83.12 272 TYR A O 1
ATOM 2032 N N . ARG A 1 273 ? -2.526 -35.254 -11.333 1.00 82.44 273 ARG A N 1
ATOM 2033 C CA . ARG A 1 273 ? -2.781 -36.534 -10.640 1.00 82.44 273 ARG A CA 1
ATOM 2034 C C . ARG A 1 273 ? -1.495 -37.284 -10.299 1.00 82.44 273 ARG A C 1
ATOM 2036 O O . ARG A 1 273 ? -1.455 -37.972 -9.276 1.00 82.44 273 ARG A O 1
ATOM 2043 N N . GLY A 1 274 ? -0.468 -37.152 -11.138 1.00 81.19 274 GLY A N 1
ATOM 2044 C CA . GLY A 1 274 ? 0.811 -37.850 -11.018 1.00 81.19 274 GLY A CA 1
ATOM 2045 C C . GLY A 1 274 ? 1.630 -37.470 -9.776 1.00 81.19 274 GLY A C 1
ATOM 2046 O O . GLY A 1 274 ? 1.212 -36.632 -8.976 1.00 81.19 274 GLY A O 1
ATOM 2047 N N . PRO A 1 275 ? 2.788 -38.112 -9.551 1.00 81.06 275 PRO A N 1
ATOM 2048 C CA . PRO A 1 275 ? 3.723 -37.700 -8.506 1.00 81.06 275 PRO A CA 1
ATOM 2049 C C . PRO A 1 275 ? 4.219 -36.266 -8.750 1.00 81.06 275 PRO A C 1
ATOM 2051 O O . PRO A 1 275 ? 4.385 -35.854 -9.894 1.00 81.06 275 PRO A O 1
ATOM 2054 N N . LEU A 1 276 ? 4.436 -35.520 -7.663 1.00 84.75 276 LEU A N 1
ATOM 2055 C CA . LEU A 1 276 ? 4.880 -34.126 -7.695 1.00 84.75 276 LEU A CA 1
ATOM 2056 C C . LEU A 1 276 ? 6.273 -34.026 -7.071 1.00 84.75 276 LEU A C 1
ATOM 2058 O O . LEU A 1 276 ? 6.409 -34.078 -5.849 1.00 84.75 276 LEU A O 1
ATOM 2062 N N . ASP A 1 277 ? 7.297 -33.901 -7.906 1.00 88.62 277 ASP A N 1
ATOM 2063 C CA . ASP A 1 277 ? 8.613 -33.385 -7.541 1.00 88.62 277 ASP A CA 1
ATOM 2064 C C . ASP A 1 277 ? 8.758 -31.915 -7.985 1.00 88.62 277 ASP A C 1
ATOM 2066 O O . ASP A 1 277 ? 7.894 -31.359 -8.665 1.00 88.62 277 ASP A O 1
ATOM 2070 N N . GLU A 1 278 ? 9.854 -31.259 -7.602 1.00 86.81 278 GLU A N 1
ATOM 2071 C CA . GLU A 1 278 ? 10.109 -29.850 -7.947 1.00 86.81 278 GLU A CA 1
ATOM 2072 C C . GLU A 1 278 ? 10.098 -29.571 -9.460 1.00 86.81 278 GLU A C 1
ATOM 2074 O O . GLU A 1 278 ? 9.679 -28.494 -9.886 1.00 86.81 278 GLU A O 1
ATOM 2079 N N . ARG A 1 279 ? 10.506 -30.538 -10.293 1.00 88.25 279 ARG A N 1
ATOM 2080 C CA . ARG A 1 279 ? 10.460 -30.393 -11.749 1.00 88.25 279 ARG A CA 1
ATOM 2081 C C . ARG A 1 279 ? 9.017 -30.439 -12.243 1.00 88.25 279 ARG A C 1
ATOM 2083 O O . ARG A 1 279 ? 8.657 -29.596 -13.060 1.00 88.25 279 ARG A O 1
ATOM 2090 N N . GLN A 1 280 ? 8.197 -31.382 -11.766 1.00 89.50 280 GLN A N 1
ATOM 2091 C CA . GLN A 1 280 ? 6.784 -31.428 -12.167 1.00 89.50 280 GLN A CA 1
ATOM 2092 C C . GLN A 1 280 ? 6.007 -30.219 -11.639 1.00 89.50 280 GLN A C 1
ATOM 2094 O O . GLN A 1 280 ? 5.147 -29.709 -12.346 1.00 89.50 280 GLN A O 1
ATOM 2099 N N . LEU A 1 281 ? 6.317 -29.711 -10.441 1.00 89.94 281 LEU A N 1
ATOM 2100 C CA . LEU A 1 281 ? 5.697 -28.487 -9.918 1.00 89.94 281 LEU A CA 1
ATOM 2101 C C . LEU A 1 281 ? 5.982 -27.275 -10.818 1.00 89.94 281 LEU A C 1
ATOM 2103 O O . LEU A 1 281 ? 5.060 -26.513 -11.112 1.00 89.94 281 LEU A O 1
ATOM 2107 N N . ALA A 1 282 ? 7.227 -27.109 -11.276 1.00 88.06 282 ALA A N 1
ATOM 2108 C CA . ALA A 1 282 ? 7.584 -26.055 -12.225 1.00 88.06 282 ALA A CA 1
ATOM 2109 C C . ALA A 1 282 ? 6.867 -26.238 -13.575 1.00 88.06 282 ALA A C 1
ATOM 2111 O O . ALA A 1 282 ? 6.303 -25.288 -14.110 1.00 88.06 282 ALA A O 1
ATOM 2112 N N . GLU A 1 283 ? 6.807 -27.470 -14.087 1.00 89.56 283 GLU A N 1
ATOM 2113 C CA . GLU A 1 283 ? 6.106 -27.790 -15.336 1.00 89.56 283 GLU A CA 1
ATOM 2114 C C . GLU A 1 283 ? 4.594 -27.517 -15.251 1.00 89.56 283 GLU A C 1
ATOM 2116 O O . GLU A 1 283 ? 4.013 -26.964 -16.185 1.00 89.56 283 GLU A O 1
ATOM 2121 N N . ILE A 1 284 ? 3.963 -27.839 -14.118 1.00 91.25 284 ILE A N 1
ATOM 2122 C CA . ILE A 1 284 ? 2.559 -27.515 -13.834 1.00 91.25 284 ILE A CA 1
ATOM 2123 C C . ILE A 1 284 ? 2.363 -26.001 -13.803 1.00 91.25 284 ILE A C 1
ATOM 2125 O O . ILE A 1 284 ? 1.419 -25.511 -14.415 1.00 91.25 284 ILE A O 1
ATOM 2129 N N . ALA A 1 285 ? 3.233 -25.252 -13.123 1.00 89.69 285 ALA A N 1
ATOM 2130 C CA . ALA A 1 285 ? 3.131 -23.796 -13.057 1.00 89.69 285 ALA A CA 1
ATOM 2131 C C . ALA A 1 285 ? 3.223 -23.153 -14.450 1.00 89.69 285 ALA A C 1
ATOM 2133 O O . ALA A 1 285 ? 2.409 -22.290 -14.782 1.00 89.69 285 ALA A O 1
ATOM 2134 N N . ASP A 1 286 ? 4.158 -23.624 -15.278 1.00 88.25 286 ASP A N 1
ATOM 2135 C CA . ASP A 1 286 ? 4.307 -23.189 -16.667 1.00 88.25 286 ASP A CA 1
ATOM 2136 C C . ASP A 1 286 ? 3.087 -23.560 -17.518 1.00 88.25 286 ASP A C 1
ATOM 2138 O O . ASP A 1 286 ? 2.634 -22.762 -18.338 1.00 88.25 286 ASP A O 1
ATOM 2142 N N . LEU A 1 287 ? 2.530 -24.763 -17.342 1.00 91.19 287 LEU A N 1
ATOM 2143 C CA . LEU A 1 287 ? 1.316 -25.191 -18.041 1.00 91.19 287 LEU A CA 1
ATOM 2144 C C . LEU A 1 287 ? 0.100 -24.361 -17.633 1.00 91.19 287 LEU A C 1
ATOM 2146 O O . LEU A 1 287 ? -0.681 -23.985 -18.503 1.00 91.19 287 LEU A O 1
ATOM 2150 N N . VAL A 1 288 ? -0.048 -24.046 -16.345 1.00 91.50 288 VAL A N 1
ATOM 2151 C CA . VAL A 1 288 ? -1.110 -23.164 -15.845 1.00 91.50 288 VAL A CA 1
ATOM 2152 C C . VAL A 1 288 ? -0.986 -21.771 -16.464 1.00 91.50 288 VAL A C 1
ATOM 2154 O O . VAL A 1 288 ? -1.998 -21.199 -16.871 1.00 91.50 288 VAL A O 1
ATOM 2157 N N . ASP A 1 289 ? 0.232 -21.230 -16.576 1.00 88.75 289 ASP A N 1
ATOM 2158 C CA . ASP A 1 289 ? 0.467 -19.925 -17.205 1.00 88.75 289 ASP A CA 1
ATOM 2159 C C . ASP A 1 289 ? 0.154 -19.971 -18.713 1.00 88.75 289 ASP A C 1
ATOM 2161 O O . ASP A 1 289 ? -0.661 -19.192 -19.208 1.00 88.75 289 ASP A O 1
ATOM 2165 N N . ARG A 1 290 ? 0.689 -20.964 -19.442 1.00 87.44 290 ARG A N 1
ATOM 2166 C CA . ARG A 1 290 ? 0.444 -21.141 -20.888 1.00 87.44 290 ARG A CA 1
ATOM 2167 C C . ARG A 1 290 ? -1.019 -21.409 -21.236 1.00 87.44 290 ARG A C 1
ATOM 2169 O O . ARG A 1 290 ? -1.478 -20.960 -22.282 1.00 87.44 290 ARG A O 1
ATOM 2176 N N . ALA A 1 291 ? -1.747 -22.125 -20.381 1.00 89.25 291 ALA A N 1
ATOM 2177 C CA . ALA A 1 291 ? -3.185 -22.351 -20.529 1.00 89.25 291 ALA A CA 1
ATOM 2178 C C . ALA A 1 291 ? -4.021 -21.096 -20.206 1.00 89.25 291 ALA A C 1
ATOM 2180 O O . ALA A 1 291 ? -5.242 -21.115 -20.330 1.00 89.25 291 ALA A O 1
ATOM 2181 N N . GLY A 1 292 ? -3.381 -19.998 -19.791 1.00 85.56 292 GLY A N 1
ATOM 2182 C CA . GLY A 1 292 ? -4.030 -18.722 -19.515 1.00 85.56 292 GLY A CA 1
ATOM 2183 C C . GLY A 1 292 ? -4.610 -18.599 -18.108 1.00 85.56 292 GLY A C 1
ATOM 2184 O O . GLY A 1 292 ? -5.242 -17.587 -17.818 1.00 85.56 292 GLY A O 1
ATOM 2185 N N . GLY A 1 293 ? -4.378 -19.562 -17.208 1.00 90.81 293 GLY A N 1
ATOM 2186 C CA . GLY A 1 293 ? -4.913 -19.533 -15.842 1.00 90.81 293 GLY A CA 1
ATOM 2187 C C . GLY A 1 293 ? -4.428 -18.322 -15.039 1.00 90.81 293 GLY A C 1
ATOM 2188 O O . GLY A 1 293 ? -5.211 -17.667 -14.351 1.00 90.81 293 GLY A O 1
ATOM 2189 N N . ARG A 1 294 ? -3.146 -17.960 -15.188 1.00 88.06 294 ARG A N 1
ATOM 2190 C CA . ARG A 1 294 ? -2.552 -16.776 -14.545 1.00 88.06 294 ARG A CA 1
ATOM 2191 C C . ARG A 1 294 ? -3.142 -15.468 -15.075 1.00 88.06 294 ARG A C 1
ATOM 2193 O O . ARG A 1 294 ? -3.497 -14.588 -14.291 1.00 88.06 294 ARG A O 1
ATOM 2200 N N . ALA A 1 295 ? -3.241 -15.343 -16.399 1.00 77.62 295 ALA A N 1
ATOM 2201 C CA . ALA A 1 295 ? -3.800 -14.165 -17.056 1.00 77.62 295 ALA A CA 1
ATOM 2202 C C . ALA A 1 295 ? -5.289 -13.990 -16.722 1.00 77.62 295 ALA A C 1
ATOM 2204 O O . ALA A 1 295 ? -5.717 -12.885 -16.392 1.00 77.62 295 ALA A O 1
ATOM 2205 N N . TRP A 1 296 ? -6.054 -15.086 -16.734 1.00 93.19 296 TRP A N 1
ATOM 2206 C CA . TRP A 1 296 ? -7.461 -15.098 -16.347 1.00 93.19 296 TRP A CA 1
ATOM 2207 C C . TRP A 1 296 ? -7.650 -14.643 -14.898 1.00 93.19 296 TRP A C 1
ATOM 2209 O O . TRP A 1 296 ? -8.422 -13.722 -14.652 1.00 93.19 296 TRP A O 1
ATOM 2219 N N . ALA A 1 297 ? -6.898 -15.210 -13.949 1.00 88.44 297 ALA A N 1
ATOM 2220 C CA . ALA A 1 297 ? -7.030 -14.849 -12.539 1.00 88.44 297 ALA A CA 1
ATOM 2221 C C . ALA A 1 297 ? -6.669 -13.378 -12.270 1.00 88.44 297 ALA A C 1
ATOM 2223 O O . ALA A 1 297 ? -7.309 -12.734 -11.440 1.00 88.44 297 ALA A O 1
ATOM 2224 N N . ARG A 1 298 ? -5.684 -12.820 -12.993 1.00 76.75 298 ARG A N 1
ATOM 2225 C CA . ARG A 1 298 ? -5.365 -11.384 -12.932 1.00 76.75 298 ARG A CA 1
ATOM 2226 C C . ARG A 1 298 ? -6.531 -10.534 -13.435 1.00 76.75 298 ARG A C 1
ATOM 2228 O O . ARG A 1 298 ? -6.978 -9.653 -12.711 1.00 76.75 298 ARG A O 1
ATOM 2235 N N . ALA A 1 299 ? -7.031 -10.828 -14.634 1.00 72.94 299 ALA A N 1
ATOM 2236 C CA . ALA A 1 299 ? -8.128 -10.074 -15.236 1.00 72.94 299 ALA A CA 1
ATOM 2237 C C . ALA A 1 299 ? -9.406 -10.144 -14.385 1.00 72.94 299 ALA A C 1
ATOM 2239 O O . ALA A 1 299 ? -10.120 -9.154 -14.236 1.00 72.94 299 ALA A O 1
ATOM 2240 N N . GLU A 1 300 ? -9.674 -11.303 -13.785 1.00 88.25 300 GLU A N 1
ATOM 2241 C CA . GLU A 1 300 ? -10.817 -11.497 -12.901 1.00 88.25 300 GLU A CA 1
ATOM 2242 C C . GLU A 1 300 ? -10.651 -10.737 -11.577 1.00 88.25 300 GLU A C 1
ATOM 2244 O O . GLU A 1 300 ? -11.612 -10.140 -11.088 1.00 88.25 300 GLU A O 1
ATOM 2249 N N . ALA A 1 301 ? -9.434 -10.672 -11.023 1.00 78.88 301 ALA A N 1
ATOM 2250 C CA . ALA A 1 301 ? -9.158 -9.858 -9.841 1.00 78.88 301 ALA A CA 1
ATOM 2251 C C . ALA A 1 301 ? -9.418 -8.375 -10.134 1.00 78.88 301 ALA A C 1
ATOM 2253 O O . ALA A 1 301 ? -10.131 -7.722 -9.372 1.00 78.88 301 ALA A O 1
ATOM 2254 N N . ASP A 1 302 ? -8.923 -7.872 -11.268 1.00 66.06 302 ASP A N 1
ATOM 2255 C CA . ASP A 1 302 ? -9.118 -6.484 -11.699 1.00 66.06 302 ASP A CA 1
ATOM 2256 C C . ASP A 1 302 ? -10.611 -6.171 -11.910 1.00 66.06 302 ASP A C 1
ATOM 2258 O O . ASP A 1 302 ? -11.116 -5.148 -11.441 1.00 66.06 302 ASP A O 1
ATOM 2262 N N . ARG A 1 303 ? -11.365 -7.099 -12.519 1.00 80.56 303 ARG A N 1
ATOM 2263 C CA . ARG A 1 303 ? -12.826 -6.992 -12.677 1.00 80.56 303 ARG A CA 1
ATOM 2264 C C . ARG A 1 303 ? -13.540 -6.878 -11.331 1.00 80.56 303 ARG A C 1
ATOM 2266 O O . ARG A 1 303 ? -14.449 -6.062 -11.176 1.00 80.56 303 ARG A O 1
ATOM 2273 N N . HIS A 1 304 ? -13.151 -7.692 -10.353 1.00 88.38 304 HIS A N 1
ATOM 2274 C CA . HIS A 1 304 ? -13.726 -7.649 -9.011 1.00 88.38 304 HIS A CA 1
ATOM 2275 C C . HIS A 1 304 ? -13.340 -6.378 -8.246 1.00 88.38 304 HIS A C 1
ATOM 2277 O O . HIS A 1 304 ? -14.181 -5.841 -7.527 1.00 88.38 304 HIS A O 1
ATOM 2283 N N . VAL A 1 305 ? -12.129 -5.849 -8.437 1.00 76.31 305 VAL A N 1
ATOM 2284 C CA . VAL A 1 305 ? -11.739 -4.540 -7.893 1.00 76.31 305 VAL A CA 1
ATOM 2285 C C . VAL A 1 305 ? -12.615 -3.431 -8.475 1.00 76.31 305 VAL A C 1
ATOM 2287 O O . VAL A 1 305 ? -13.171 -2.649 -7.706 1.00 76.31 305 VAL A O 1
ATOM 2290 N N . ALA A 1 306 ? -12.818 -3.398 -9.794 1.00 69.38 306 ALA A N 1
ATOM 2291 C CA . ALA A 1 306 ? -13.687 -2.407 -10.432 1.00 69.38 306 ALA A CA 1
ATOM 2292 C C . ALA A 1 306 ? -15.124 -2.459 -9.876 1.00 69.38 306 ALA A C 1
ATOM 2294 O O . ALA A 1 306 ? -15.663 -1.440 -9.449 1.00 69.38 306 ALA A O 1
ATOM 2295 N N . LEU A 1 307 ? -15.707 -3.659 -9.762 1.00 84.00 307 LEU A N 1
ATOM 2296 C CA . LEU A 1 307 ? -17.040 -3.840 -9.170 1.00 84.00 307 LEU A CA 1
ATOM 2297 C C . LEU A 1 307 ? -17.102 -3.428 -7.694 1.00 84.00 307 LEU A C 1
ATOM 2299 O O . LEU A 1 307 ? -18.112 -2.888 -7.239 1.00 84.00 307 LEU A O 1
ATOM 2303 N N . ALA A 1 308 ? -16.038 -3.679 -6.928 1.00 87.06 308 ALA A N 1
ATOM 2304 C CA . ALA A 1 308 ? -15.954 -3.203 -5.556 1.00 87.06 308 ALA A CA 1
ATOM 2305 C C . ALA A 1 308 ? -16.009 -1.667 -5.530 1.00 87.06 308 ALA A C 1
ATOM 2307 O O . ALA A 1 308 ? -16.838 -1.100 -4.817 1.00 87.06 308 ALA A O 1
ATOM 2308 N N . LEU A 1 309 ? -15.191 -0.993 -6.342 1.00 81.44 309 LEU A N 1
ATOM 2309 C CA . LEU A 1 309 ? -15.148 0.469 -6.414 1.00 81.44 309 LEU A CA 1
ATOM 2310 C C . LEU A 1 309 ? -16.491 1.081 -6.844 1.00 81.44 309 LEU A C 1
ATOM 2312 O O . LEU A 1 309 ? -16.916 2.066 -6.240 1.00 81.44 309 LEU A O 1
ATOM 2316 N N . ASP A 1 310 ? -17.209 0.462 -7.783 1.00 83.06 310 ASP A N 1
ATOM 2317 C CA . ASP A 1 310 ? -18.563 0.888 -8.168 1.00 83.06 310 ASP A CA 1
ATOM 2318 C C . ASP A 1 310 ? -19.536 0.843 -6.979 1.00 83.06 310 ASP A C 1
ATOM 2320 O O . ASP A 1 310 ? -20.331 1.761 -6.753 1.00 83.06 310 ASP A O 1
ATOM 2324 N N . HIS A 1 311 ? -19.469 -0.219 -6.173 1.00 94.38 311 HIS A N 1
ATOM 2325 C CA . HIS A 1 311 ? -20.289 -0.341 -4.971 1.00 94.38 311 HIS A CA 1
ATOM 2326 C C . HIS A 1 311 ? -19.876 0.620 -3.858 1.00 94.38 311 HIS A C 1
ATOM 2328 O O . HIS A 1 311 ? -20.749 1.116 -3.143 1.00 94.38 311 HIS A O 1
ATOM 2334 N N . LEU A 1 312 ? -18.583 0.918 -3.730 1.00 91.19 312 LEU A N 1
ATOM 2335 C CA . LEU A 1 312 ? -18.096 1.947 -2.818 1.00 91.19 312 LEU A CA 1
ATOM 2336 C C . LEU A 1 312 ? -18.623 3.327 -3.228 1.00 91.19 312 LEU A C 1
ATOM 2338 O O . LEU A 1 312 ? -19.139 4.052 -2.384 1.00 91.19 312 LEU A O 1
ATOM 2342 N N . ALA A 1 313 ? -18.587 3.664 -4.519 1.00 84.44 313 ALA A N 1
ATOM 2343 C CA . ALA A 1 313 ? -19.163 4.905 -5.034 1.00 84.44 313 ALA A CA 1
ATOM 2344 C C . ALA A 1 313 ? -20.680 4.980 -4.777 1.00 84.44 313 ALA A C 1
ATOM 2346 O O . ALA A 1 313 ? -21.191 6.012 -4.337 1.00 84.44 313 ALA A O 1
ATOM 2347 N N . ALA A 1 314 ? -21.401 3.870 -4.968 1.00 89.44 314 ALA A N 1
ATOM 2348 C CA . ALA A 1 314 ? -22.835 3.779 -4.685 1.00 89.44 314 ALA A CA 1
ATOM 2349 C C . ALA A 1 314 ? -23.182 3.925 -3.192 1.00 89.44 314 ALA A C 1
ATOM 2351 O O . ALA A 1 314 ? -24.301 4.320 -2.867 1.00 89.44 314 ALA A O 1
ATOM 2352 N N . ALA A 1 315 ? -22.244 3.634 -2.284 1.00 90.81 315 ALA A N 1
ATOM 2353 C CA . ALA A 1 315 ? -22.415 3.870 -0.851 1.00 90.81 315 ALA A CA 1
ATOM 2354 C C . ALA A 1 315 ? -22.355 5.362 -0.474 1.00 90.81 315 ALA A C 1
ATOM 2356 O O . ALA A 1 315 ? -22.663 5.700 0.669 1.00 90.81 315 ALA A O 1
ATOM 2357 N N . GLN A 1 316 ? -21.985 6.240 -1.417 1.00 89.12 316 GLN A N 1
ATOM 2358 C CA . GLN A 1 316 ? -21.877 7.688 -1.224 1.00 89.12 316 GLN A CA 1
ATOM 2359 C C . GLN A 1 316 ? -21.107 8.027 0.061 1.00 89.12 316 GLN A C 1
ATOM 2361 O O . GLN A 1 316 ? -21.690 8.601 0.987 1.00 89.12 316 GLN A O 1
ATOM 2366 N N . PRO A 1 317 ? -19.826 7.618 0.155 1.00 82.75 317 PRO A N 1
ATOM 2367 C CA . PRO A 1 317 ? -19.047 7.840 1.357 1.00 82.75 317 PRO A CA 1
ATOM 2368 C C . PRO A 1 317 ? -19.025 9.333 1.681 1.00 82.75 317 PRO A C 1
ATOM 2370 O O . PRO A 1 317 ? -18.791 10.178 0.814 1.00 82.75 317 PRO A O 1
ATOM 2373 N N . VAL A 1 318 ? -19.313 9.661 2.933 1.00 75.00 318 VAL A N 1
ATOM 2374 C CA . VAL A 1 318 ? -19.312 11.030 3.422 1.00 75.00 318 VAL A CA 1
ATOM 2375 C C . VAL A 1 318 ? -17.873 11.530 3.356 1.00 75.00 318 VAL A C 1
ATOM 2377 O O . VAL A 1 318 ? -16.971 10.915 3.926 1.00 75.00 318 VAL A O 1
ATOM 2380 N N . ALA A 1 319 ? -17.655 12.645 2.654 1.00 55.00 319 ALA A N 1
ATOM 2381 C CA . ALA A 1 319 ? -16.382 13.349 2.719 1.00 55.00 319 ALA A CA 1
ATOM 2382 C C . ALA A 1 319 ? -16.098 13.650 4.191 1.00 55.00 319 ALA A C 1
ATOM 2384 O O . ALA A 1 319 ? -16.951 14.229 4.874 1.00 55.00 319 ALA A O 1
ATOM 2385 N N . ARG A 1 320 ? -14.936 13.210 4.686 1.00 47.88 320 ARG A N 1
ATOM 2386 C CA . ARG A 1 320 ? -14.531 13.440 6.070 1.00 47.88 320 ARG A CA 1
ATOM 2387 C C . ARG A 1 320 ? -14.719 14.925 6.351 1.00 47.88 320 ARG A C 1
ATOM 2389 O O . ARG A 1 320 ? -14.128 15.761 5.670 1.00 47.88 320 ARG A O 1
ATOM 2396 N N . ARG A 1 321 ? -15.592 15.268 7.304 1.00 41.84 321 ARG A N 1
ATOM 2397 C CA . ARG A 1 321 ? -15.638 16.647 7.782 1.00 41.84 321 ARG A CA 1
ATOM 2398 C C . ARG A 1 321 ? -14.248 16.881 8.351 1.00 41.84 321 ARG A C 1
ATOM 2400 O O . ARG A 1 321 ? -13.884 16.217 9.323 1.00 41.84 321 ARG A O 1
ATOM 2407 N N . GLY A 1 322 ? -13.469 17.774 7.736 1.00 36.53 322 GLY A N 1
ATOM 2408 C CA . GLY A 1 322 ? -12.302 18.341 8.404 1.00 36.53 322 GLY A CA 1
ATOM 2409 C C . GLY A 1 322 ? -12.723 18.677 9.831 1.00 36.53 322 GLY A C 1
ATOM 2410 O O . GLY A 1 322 ? -13.882 19.050 10.060 1.00 36.53 322 GLY A O 1
ATOM 2411 N N . ARG A 1 323 ? -11.848 18.453 10.811 1.00 36.94 323 ARG A N 1
ATOM 2412 C CA . ARG A 1 323 ? -12.123 18.676 12.240 1.00 36.94 323 ARG A CA 1
ATOM 2413 C C . ARG A 1 323 ? -12.325 20.176 12.555 1.00 36.94 323 ARG A C 1
ATOM 2415 O O . ARG A 1 323 ? -11.888 20.667 13.586 1.00 36.94 323 ARG A O 1
ATOM 2422 N N . ALA A 1 324 ? -13.042 20.923 11.726 1.00 35.31 324 ALA A N 1
ATOM 2423 C CA . ALA A 1 324 ? -13.523 22.255 12.001 1.00 35.31 324 ALA A CA 1
ATOM 2424 C C . ALA A 1 324 ? -14.803 22.193 12.858 1.00 35.31 324 ALA A C 1
ATOM 2426 O O . ALA A 1 324 ? -15.805 21.573 12.502 1.00 35.31 324 ALA A O 1
ATOM 2427 N N . ALA A 1 325 ? -14.760 22.915 13.982 1.00 32.16 325 ALA A N 1
ATOM 2428 C CA . ALA A 1 325 ? -15.906 23.367 14.781 1.00 32.16 325 ALA A CA 1
ATOM 2429 C C . ALA A 1 325 ? -16.590 22.363 15.741 1.00 32.16 325 ALA A C 1
ATOM 2431 O O . ALA A 1 325 ? -17.816 22.291 15.798 1.00 32.16 325 ALA A O 1
ATOM 2432 N N . GLY A 1 326 ? -15.817 21.655 16.578 1.00 28.31 326 GLY A N 1
ATOM 2433 C CA . GLY A 1 326 ? -16.374 20.784 17.634 1.00 28.31 326 GLY A CA 1
ATOM 2434 C C . GLY A 1 326 ? -15.752 20.865 19.035 1.00 28.31 326 GLY A C 1
ATOM 2435 O O . GLY A 1 326 ? -16.224 20.178 19.936 1.00 28.31 326 GLY A O 1
ATOM 2436 N N . ARG A 1 327 ? -14.719 21.687 19.267 1.00 29.98 327 ARG A N 1
ATOM 2437 C CA . ARG A 1 327 ? -14.153 21.929 20.612 1.00 29.98 327 ARG A CA 1
ATOM 2438 C C . ARG A 1 327 ? -14.216 23.408 20.992 1.00 29.98 327 ARG A C 1
ATOM 2440 O O . ARG A 1 327 ? -13.208 24.060 21.230 1.00 29.98 327 ARG A O 1
ATOM 2447 N N . SER A 1 328 ? -15.429 23.940 21.099 1.00 31.39 328 SER A N 1
ATOM 2448 C CA . SER A 1 328 ? -15.712 25.059 22.004 1.00 31.39 328 SER A CA 1
ATOM 2449 C C . SER A 1 328 ? -15.941 24.484 23.406 1.00 31.39 328 SER A C 1
ATOM 2451 O O . SER A 1 328 ? -17.071 24.357 23.870 1.00 31.39 328 SER A O 1
ATOM 2453 N N . GLY A 1 329 ? -14.862 24.035 24.037 1.00 29.55 329 GLY A N 1
ATOM 2454 C CA . GLY A 1 329 ? -14.887 23.389 25.342 1.00 29.55 329 GLY A CA 1
ATOM 2455 C C . GLY A 1 329 ? -13.466 23.255 25.859 1.00 29.55 329 GLY A C 1
ATOM 2456 O O . GLY A 1 329 ? -12.783 22.294 25.535 1.00 29.55 329 GLY A O 1
ATOM 2457 N N . ASP A 1 330 ? -13.057 24.265 26.618 1.00 29.09 330 ASP A N 1
ATOM 2458 C CA . ASP A 1 330 ? -11.821 24.350 27.394 1.00 29.09 330 ASP A CA 1
ATOM 2459 C C . ASP A 1 330 ? -10.503 24.457 26.599 1.00 29.09 330 ASP A C 1
ATOM 2461 O O . ASP A 1 330 ? -9.770 23.501 26.354 1.00 29.09 330 ASP A O 1
ATOM 2465 N N . ALA A 1 331 ? -10.156 25.697 26.245 1.00 29.70 331 ALA A N 1
ATOM 2466 C CA . ALA A 1 331 ? -8.830 26.105 25.782 1.00 29.70 331 ALA A CA 1
ATOM 2467 C C . ALA A 1 331 ? -7.791 26.112 26.932 1.00 29.70 331 ALA A C 1
ATOM 2469 O O . ALA A 1 331 ? -7.010 27.053 27.058 1.00 29.70 331 ALA A O 1
ATOM 2470 N N . GLY A 1 332 ? -7.804 25.082 27.785 1.00 27.50 332 GLY A N 1
ATOM 2471 C CA . GLY A 1 332 ? -6.976 24.959 28.990 1.00 27.50 332 GLY A CA 1
ATOM 2472 C C . GLY A 1 332 ? -5.722 24.088 28.839 1.00 27.50 332 GLY A C 1
ATOM 2473 O O . GLY A 1 332 ? -4.904 24.042 29.752 1.00 27.50 332 GLY A O 1
ATOM 2474 N N . HIS A 1 333 ? -5.535 23.418 27.698 1.00 31.47 333 HIS A N 1
ATOM 2475 C CA . HIS A 1 333 ? -4.298 22.714 27.322 1.00 31.47 333 HIS A CA 1
ATOM 2476 C C . HIS A 1 333 ? -3.956 23.031 25.860 1.00 31.47 333 HIS A C 1
ATOM 2478 O O . HIS A 1 333 ? -3.913 22.165 24.993 1.00 31.47 333 HIS A O 1
ATOM 2484 N N . ARG A 1 334 ? -3.775 24.319 25.553 1.00 35.59 334 ARG A N 1
ATOM 2485 C CA . ARG A 1 334 ? -3.041 24.715 24.349 1.00 35.59 334 ARG A CA 1
ATOM 2486 C C . ARG A 1 334 ? -1.571 24.721 24.735 1.00 35.59 334 ARG A C 1
ATOM 2488 O O . ARG A 1 334 ? -1.175 25.538 25.565 1.00 35.59 334 ARG A O 1
ATOM 2495 N N . THR A 1 335 ? -0.792 23.793 24.191 1.00 38.12 335 THR A N 1
ATOM 2496 C CA . THR A 1 335 ? 0.666 23.896 24.205 1.00 38.12 335 THR A CA 1
ATOM 2497 C C . THR A 1 335 ? 1.022 25.271 23.647 1.00 38.12 335 THR A C 1
ATOM 2499 O O . THR A 1 335 ? 0.635 25.627 22.535 1.00 38.12 335 THR A O 1
ATOM 2502 N N . GLN A 1 336 ? 1.644 26.101 24.483 1.00 35.28 336 GLN A N 1
ATOM 2503 C CA . GLN A 1 336 ? 2.276 27.335 24.030 1.00 35.28 336 GLN A CA 1
ATOM 2504 C C . GLN A 1 336 ? 3.275 26.987 22.917 1.00 35.28 336 GLN A C 1
ATOM 2506 O O . GLN A 1 336 ? 3.858 25.902 22.992 1.00 35.28 336 GLN A O 1
ATOM 2511 N N . PRO A 1 337 ? 3.499 27.871 21.925 1.00 38.22 337 PRO A N 1
ATOM 2512 C CA . PRO A 1 337 ? 4.630 27.709 21.018 1.00 38.22 337 PRO A CA 1
ATOM 2513 C C . PRO A 1 337 ? 5.887 27.474 21.860 1.00 38.22 337 PRO A C 1
ATOM 2515 O O . PRO A 1 337 ? 6.173 28.246 22.783 1.00 38.22 337 PRO A O 1
ATOM 2518 N N . LEU A 1 338 ? 6.564 26.351 21.617 1.00 45.22 338 LEU A N 1
ATOM 2519 C CA . LEU A 1 338 ? 7.767 25.989 22.353 1.00 45.22 338 LEU A CA 1
ATOM 2520 C C . LEU A 1 338 ? 8.819 27.063 22.061 1.00 45.22 338 LEU A C 1
ATOM 2522 O O . LEU A 1 338 ? 9.115 27.365 20.909 1.00 45.22 338 LEU A O 1
ATOM 2526 N N . GLY A 1 339 ? 9.375 27.678 23.105 1.00 37.28 339 GLY A N 1
ATOM 2527 C CA . GLY A 1 339 ? 10.547 28.528 22.925 1.00 37.28 339 GLY A CA 1
ATOM 2528 C C . GLY A 1 339 ? 11.724 27.674 22.445 1.00 37.28 339 GLY A C 1
ATOM 2529 O O . GLY A 1 339 ? 11.802 26.494 22.792 1.00 37.28 339 GLY A O 1
ATOM 2530 N N . ALA A 1 340 ? 12.675 28.270 21.721 1.00 44.72 340 ALA A N 1
ATOM 2531 C CA . ALA A 1 340 ? 13.869 27.587 21.199 1.00 44.72 340 ALA A CA 1
ATOM 2532 C C . ALA A 1 340 ? 14.640 26.745 22.252 1.00 44.72 340 ALA A C 1
ATOM 2534 O O . ALA A 1 340 ? 15.330 25.797 21.905 1.00 44.72 340 ALA A O 1
ATOM 2535 N N . ASN A 1 341 ? 14.468 27.036 23.550 1.00 39.56 341 ASN A N 1
ATOM 2536 C CA . ASN A 1 341 ? 15.092 26.330 24.678 1.00 39.56 341 ASN A CA 1
ATOM 2537 C C . ASN A 1 341 ? 14.276 25.153 25.268 1.00 39.56 341 ASN A C 1
ATOM 2539 O O . ASN A 1 341 ? 14.636 24.647 26.330 1.00 39.56 341 ASN A O 1
ATOM 2543 N N . THR A 1 342 ? 13.168 24.737 24.645 1.00 44.34 342 THR A N 1
ATOM 2544 C CA . THR A 1 342 ? 12.303 23.630 25.126 1.00 44.34 342 THR A CA 1
ATOM 2545 C C . THR A 1 342 ? 12.183 22.455 24.153 1.00 44.34 342 THR A C 1
ATOM 2547 O O . THR A 1 342 ? 11.409 21.533 24.402 1.00 44.34 342 THR A O 1
ATOM 2550 N N . LEU A 1 343 ? 12.948 22.471 23.061 1.00 48.28 343 LEU A N 1
ATOM 2551 C CA . LEU A 1 343 ? 12.938 21.415 22.054 1.00 48.28 343 LEU A CA 1
ATOM 2552 C C . LEU A 1 343 ? 13.907 20.285 22.462 1.00 48.28 343 LEU A C 1
ATOM 2554 O O . LEU A 1 343 ? 15.016 20.571 22.923 1.00 48.28 343 LEU A O 1
ATOM 2558 N N . PRO A 1 344 ? 13.492 19.009 22.373 1.00 45.97 344 PRO A N 1
ATOM 2559 C CA . PRO A 1 344 ? 14.339 17.871 22.717 1.00 45.97 344 PRO A CA 1
ATOM 2560 C C . PRO A 1 344 ? 15.487 17.715 21.712 1.00 45.97 344 PRO A C 1
ATOM 2562 O O . PRO A 1 344 ? 15.354 18.073 20.547 1.00 45.97 344 PRO A O 1
ATOM 2565 N N . HIS A 1 345 ? 16.612 17.143 22.148 1.00 50.22 345 HIS A N 1
ATOM 2566 C CA . HIS A 1 345 ? 17.728 16.828 21.253 1.00 50.22 345 HIS A CA 1
ATOM 2567 C C . HIS A 1 345 ? 17.295 15.772 20.224 1.00 50.22 345 HIS A C 1
ATOM 2569 O O . HIS A 1 345 ? 17.103 14.606 20.578 1.00 50.22 345 HIS A O 1
ATOM 2575 N N . ILE A 1 346 ? 17.179 16.162 18.954 1.00 56.25 346 ILE A N 1
ATOM 2576 C CA . ILE A 1 346 ? 16.888 15.250 17.846 1.00 56.25 346 ILE A CA 1
ATOM 2577 C C . ILE A 1 346 ? 18.177 14.502 17.469 1.00 56.25 346 ILE A C 1
ATOM 2579 O O . ILE A 1 346 ? 19.188 15.103 17.118 1.00 56.25 346 ILE A O 1
ATOM 2583 N N . ASP A 1 347 ? 18.172 13.171 17.595 1.00 52.72 347 ASP A N 1
ATOM 2584 C CA . ASP A 1 347 ? 19.263 12.328 17.094 1.00 52.72 347 ASP A CA 1
ATOM 2585 C C . ASP A 1 347 ? 19.090 12.107 15.585 1.00 52.72 347 ASP A C 1
ATOM 2587 O O . ASP A 1 347 ? 18.185 11.397 15.140 1.00 52.72 347 ASP A O 1
ATOM 2591 N N . HIS A 1 348 ? 19.974 12.723 14.802 1.00 55.78 348 HIS A N 1
ATOM 2592 C CA . HIS A 1 348 ? 20.019 12.605 13.346 1.00 55.78 348 HIS A CA 1
ATOM 2593 C C . HIS A 1 348 ? 20.845 11.390 12.866 1.00 55.78 348 HIS A C 1
ATOM 2595 O O . HIS A 1 348 ? 21.184 11.298 11.690 1.00 55.78 348 HIS A O 1
ATOM 2601 N N . GLY A 1 349 ? 21.202 10.438 13.738 1.00 56.34 349 GLY A N 1
ATOM 2602 C CA . GLY A 1 349 ? 21.832 9.167 13.367 1.00 56.34 349 GLY A CA 1
ATOM 2603 C C . GLY A 1 349 ? 20.843 8.227 12.670 1.00 56.34 349 GLY A C 1
ATOM 2604 O O . GLY A 1 349 ? 20.221 7.368 13.296 1.00 56.34 349 GLY A O 1
ATOM 2605 N N . VAL A 1 350 ? 20.650 8.416 11.363 1.00 55.94 350 VAL A N 1
ATOM 2606 C CA . VAL A 1 350 ? 19.438 7.947 10.673 1.00 55.94 350 VAL A CA 1
ATOM 2607 C C . VAL A 1 350 ? 19.557 6.551 10.026 1.00 55.94 350 VAL A C 1
ATOM 2609 O O . VAL A 1 350 ? 18.532 5.895 9.801 1.00 55.94 350 VAL A O 1
ATOM 2612 N N . PHE A 1 351 ? 20.759 6.049 9.733 1.00 60.81 351 PHE A N 1
ATOM 2613 C CA . PHE A 1 351 ? 20.920 4.914 8.811 1.00 60.81 351 PHE A CA 1
ATOM 2614 C C . PHE A 1 351 ? 21.285 3.580 9.461 1.00 60.81 351 PHE A C 1
ATOM 2616 O O . PHE A 1 351 ? 22.017 3.499 10.447 1.00 60.81 351 PHE A O 1
ATOM 2623 N N . LEU A 1 352 ? 20.758 2.498 8.885 1.00 55.34 352 LEU A N 1
ATOM 2624 C CA . LEU A 1 352 ? 21.117 1.140 9.282 1.00 55.34 352 LEU A CA 1
ATOM 2625 C C . LEU A 1 352 ? 22.547 0.773 8.835 1.00 55.34 352 LEU A C 1
ATOM 2627 O O . LEU A 1 352 ? 22.997 1.206 7.775 1.00 55.34 352 LEU A O 1
ATOM 2631 N N . PRO A 1 353 ? 23.267 -0.087 9.579 1.00 49.09 353 PRO A N 1
ATOM 2632 C CA . PRO A 1 353 ? 24.566 -0.599 9.143 1.00 49.09 353 PRO A CA 1
ATOM 2633 C C . PRO A 1 353 ? 24.497 -1.264 7.756 1.00 49.09 353 PRO A C 1
ATOM 2635 O O . PRO A 1 353 ? 23.636 -2.110 7.515 1.00 49.09 353 PRO A O 1
ATOM 2638 N N . GLY A 1 354 ? 25.414 -0.902 6.850 1.00 49.19 354 GLY A N 1
ATOM 2639 C CA . GLY A 1 354 ? 25.437 -1.382 5.456 1.00 49.19 354 GLY A CA 1
ATOM 2640 C C . GLY A 1 354 ? 24.548 -0.584 4.492 1.00 49.19 354 GLY A C 1
ATOM 2641 O O . GLY A 1 354 ? 24.581 -0.815 3.285 1.00 49.19 354 GLY A O 1
ATOM 2642 N N . PHE A 1 355 ? 23.798 0.384 5.009 1.00 52.72 355 PHE A N 1
ATOM 2643 C CA . PHE A 1 355 ? 23.072 1.383 4.243 1.00 52.72 355 PHE A CA 1
ATOM 2644 C C . PHE A 1 355 ? 23.950 2.636 4.170 1.00 52.72 355 PHE A C 1
ATOM 2646 O O . PHE A 1 355 ? 23.806 3.568 4.954 1.00 52.72 355 PHE A O 1
ATOM 2653 N N . HIS A 1 356 ? 24.988 2.567 3.333 1.00 50.34 356 HIS A N 1
ATOM 2654 C CA . HIS A 1 356 ? 26.031 3.588 3.285 1.00 50.34 356 HIS A CA 1
ATOM 2655 C C . HIS A 1 356 ? 25.450 4.962 2.920 1.00 50.34 356 HIS A C 1
ATOM 2657 O O . HIS A 1 356 ? 24.850 5.121 1.856 1.00 50.34 356 HIS A O 1
ATOM 2663 N N . GLU A 1 357 ? 25.699 5.951 3.784 1.00 53.53 357 GLU A N 1
ATOM 2664 C CA . GLU A 1 357 ? 25.840 7.354 3.386 1.00 53.53 357 GLU A CA 1
ATOM 2665 C C . GLU A 1 357 ? 26.769 7.414 2.160 1.00 53.53 357 GLU A C 1
ATOM 2667 O O . GLU A 1 357 ? 27.708 6.605 2.084 1.00 53.53 357 GLU A O 1
ATOM 2672 N N . PRO A 1 358 ? 26.548 8.327 1.193 1.00 48.91 358 PRO A N 1
ATOM 2673 C CA . PRO A 1 358 ? 27.540 8.570 0.152 1.00 48.91 358 PRO A CA 1
ATOM 2674 C C . PRO A 1 358 ? 28.894 8.735 0.853 1.00 48.91 358 PRO A C 1
ATOM 2676 O O . PRO A 1 358 ? 28.946 9.478 1.836 1.00 48.91 358 PRO A O 1
ATOM 2679 N N . PRO A 1 359 ? 29.961 8.011 0.460 1.00 48.81 359 PRO A N 1
ATOM 2680 C CA . PRO A 1 359 ? 31.248 8.151 1.126 1.00 48.81 359 PRO A CA 1
ATOM 2681 C C . PRO A 1 359 ? 31.580 9.640 1.138 1.00 48.81 359 PRO A C 1
ATOM 2683 O O . PRO A 1 359 ? 31.637 10.244 0.068 1.00 48.81 359 PRO A O 1
ATOM 2686 N N . GLY A 1 360 ? 31.720 10.224 2.334 1.00 44.56 360 GLY A N 1
ATOM 2687 C CA . GLY A 1 360 ? 31.730 11.675 2.581 1.00 44.56 360 GLY A CA 1
ATOM 2688 C C . GLY A 1 360 ? 32.801 12.487 1.839 1.00 44.56 360 GLY A C 1
ATOM 2689 O O . GLY A 1 360 ? 32.882 13.693 2.025 1.00 44.56 360 GLY A O 1
ATOM 2690 N N . ASP A 1 361 ? 33.579 11.841 0.968 1.00 53.44 361 ASP A N 1
ATOM 2691 C CA . ASP A 1 361 ? 34.639 12.409 0.144 1.00 53.44 361 ASP A CA 1
ATOM 2692 C C . ASP A 1 361 ? 34.340 12.374 -1.375 1.00 53.44 361 ASP A C 1
ATOM 2694 O O . ASP A 1 361 ? 35.175 12.816 -2.163 1.00 53.44 361 ASP A O 1
ATOM 2698 N N . VAL A 1 362 ? 33.193 11.847 -1.832 1.00 67.81 362 VAL A N 1
ATOM 2699 C CA . VAL A 1 362 ? 32.908 11.642 -3.272 1.00 67.81 362 VAL A CA 1
ATOM 2700 C C . VAL A 1 362 ? 31.737 12.506 -3.745 1.00 67.81 362 VAL A C 1
ATOM 2702 O O . VAL A 1 362 ? 30.697 12.018 -4.176 1.00 67.81 362 VAL A O 1
ATOM 2705 N N . VAL A 1 363 ? 31.912 13.826 -3.676 1.00 82.81 363 VAL A N 1
ATOM 2706 C CA . VAL A 1 363 ? 31.110 14.761 -4.479 1.00 82.81 363 VAL A CA 1
ATOM 2707 C C . VAL A 1 363 ? 31.714 14.804 -5.880 1.00 82.81 363 VAL A C 1
ATOM 2709 O O . VAL A 1 363 ? 32.934 14.911 -6.022 1.00 82.81 363 VAL A O 1
ATOM 2712 N N . ASN A 1 364 ? 30.881 14.735 -6.921 1.00 89.56 364 ASN A N 1
ATOM 2713 C CA . ASN A 1 364 ? 31.343 14.813 -8.306 1.00 89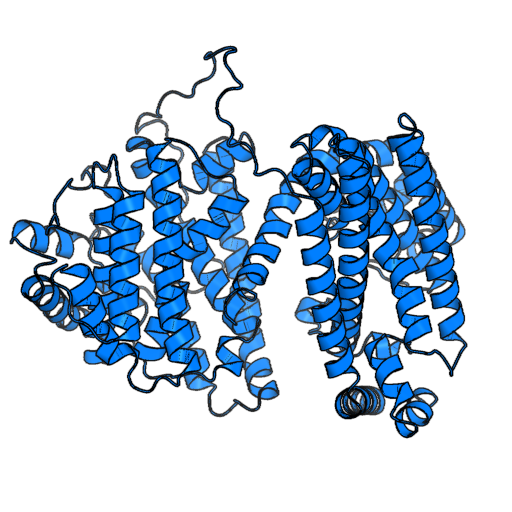.56 364 ASN A CA 1
ATOM 2714 C C . ASN A 1 364 ? 32.256 16.050 -8.507 1.00 89.56 364 ASN A C 1
ATOM 2716 O O . ASN A 1 364 ? 31.829 17.174 -8.218 1.00 89.56 364 ASN A O 1
ATOM 2720 N N . PRO A 1 365 ? 33.494 15.900 -9.018 1.00 91.31 365 PRO A N 1
ATOM 2721 C CA . PRO A 1 365 ? 34.447 17.007 -9.143 1.00 91.31 365 PRO A CA 1
ATOM 2722 C C . PRO A 1 365 ? 33.997 18.097 -10.129 1.00 91.31 365 PRO A C 1
ATOM 2724 O O . PRO A 1 365 ? 34.537 19.203 -10.112 1.00 91.31 365 PRO A O 1
ATOM 2727 N N . LEU A 1 366 ? 33.007 17.808 -10.980 1.00 94.94 366 LEU A N 1
ATOM 2728 C CA . LEU A 1 366 ? 32.410 18.764 -11.910 1.00 94.94 366 LEU A CA 1
ATOM 2729 C C . LEU A 1 366 ? 31.335 19.647 -11.258 1.00 94.94 366 LEU A C 1
ATOM 2731 O O . LEU A 1 366 ? 30.880 20.595 -11.895 1.00 94.94 366 LEU A O 1
ATOM 2735 N N . THR A 1 367 ? 30.958 19.388 -10.000 1.00 93.00 367 THR A N 1
ATOM 2736 C CA . THR A 1 367 ? 29.909 20.129 -9.272 1.00 93.00 367 THR A CA 1
ATOM 2737 C C 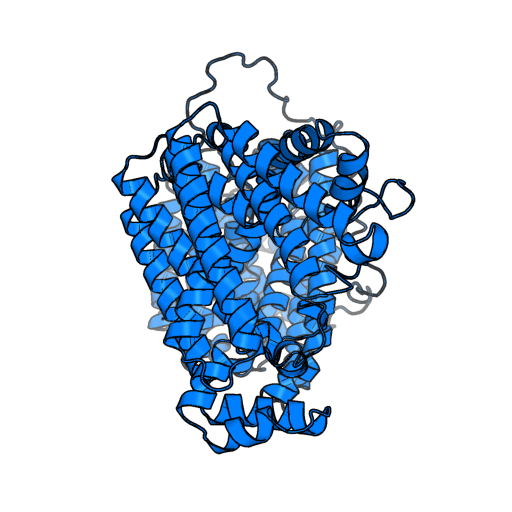. THR A 1 367 ? 30.111 21.648 -9.306 1.00 93.00 367 THR A C 1
ATOM 2739 O O . THR A 1 367 ? 29.167 22.343 -9.674 1.00 93.00 367 THR A O 1
ATOM 2742 N N . PRO A 1 368 ? 31.313 22.212 -9.051 1.00 93.56 368 PRO A N 1
ATOM 2743 C CA . PRO A 1 368 ? 31.499 23.663 -9.121 1.00 93.56 368 PRO A CA 1
ATOM 2744 C C . PRO A 1 368 ? 31.262 24.243 -10.522 1.00 93.56 368 PRO A C 1
ATOM 2746 O O . PRO A 1 368 ? 30.735 25.342 -10.652 1.00 93.56 368 PRO A O 1
ATOM 2749 N N . LEU A 1 369 ? 31.628 23.510 -11.579 1.00 96.00 369 LEU A N 1
ATOM 2750 C CA . LEU A 1 369 ? 31.398 23.946 -12.960 1.00 96.00 369 LEU A CA 1
ATOM 2751 C C . LEU A 1 369 ? 29.910 23.877 -13.316 1.00 96.00 369 LEU A C 1
ATOM 2753 O O . LEU A 1 369 ? 29.377 24.821 -13.894 1.00 96.00 369 LEU A O 1
ATOM 2757 N N . ALA A 1 370 ? 29.240 22.785 -12.941 1.00 96.19 370 ALA A N 1
ATOM 2758 C CA . ALA A 1 370 ? 27.808 22.619 -13.164 1.00 96.19 370 ALA A CA 1
ATOM 2759 C C . ALA A 1 370 ? 26.985 23.685 -12.424 1.00 96.19 370 ALA A C 1
ATOM 2761 O O . ALA A 1 370 ? 26.030 24.230 -12.980 1.00 96.19 370 ALA A O 1
ATOM 2762 N N . LEU A 1 371 ? 27.405 24.034 -11.205 1.00 94.38 371 LEU A N 1
ATOM 2763 C CA . LEU A 1 371 ? 26.806 25.087 -10.395 1.00 94.38 371 LEU A CA 1
ATOM 2764 C C . LEU A 1 371 ? 26.833 26.449 -11.103 1.00 94.38 371 LEU A C 1
ATOM 2766 O O . LEU A 1 371 ? 25.806 27.123 -11.158 1.00 94.38 371 LEU A O 1
ATOM 2770 N N . GLU A 1 372 ? 27.970 26.850 -11.679 1.00 95.94 372 GLU A N 1
ATOM 2771 C CA . GLU A 1 372 ? 28.075 28.130 -12.396 1.00 95.94 372 GLU A CA 1
ATOM 2772 C C . GLU A 1 372 ? 27.164 28.197 -13.630 1.00 95.94 372 GLU A C 1
ATOM 2774 O O . GLU A 1 372 ? 26.556 29.234 -13.906 1.00 95.94 372 GLU A O 1
ATOM 2779 N N . GLU A 1 373 ? 27.031 27.094 -14.368 1.00 96.81 373 GLU A N 1
ATOM 2780 C CA . GLU A 1 373 ? 26.121 27.011 -15.514 1.00 96.81 373 GLU A CA 1
ATOM 2781 C C . GLU A 1 373 ? 24.649 27.084 -15.078 1.00 96.81 373 GLU A C 1
ATOM 2783 O O . GLU A 1 373 ? 23.863 27.826 -15.672 1.00 96.81 373 GLU A O 1
ATOM 2788 N N . ALA A 1 374 ? 24.275 26.380 -14.005 1.00 95.06 374 ALA A N 1
ATOM 2789 C CA . ALA A 1 374 ? 22.914 26.399 -13.474 1.00 95.06 374 ALA A CA 1
ATOM 2790 C C . ALA A 1 374 ? 22.526 27.772 -12.897 1.00 95.06 374 ALA A C 1
ATOM 2792 O O . ALA A 1 374 ? 21.416 28.247 -13.135 1.00 95.06 374 ALA A O 1
ATOM 2793 N N . VAL A 1 375 ? 23.441 28.462 -12.206 1.00 94.56 375 VAL A N 1
ATOM 2794 C CA . VAL A 1 375 ? 23.214 29.841 -11.737 1.00 94.56 375 VAL A CA 1
ATOM 2795 C C . VAL A 1 375 ? 23.064 30.806 -12.916 1.00 94.56 375 VAL A C 1
ATOM 2797 O O . VAL A 1 375 ? 22.197 31.680 -12.909 1.00 94.56 375 VAL A O 1
ATOM 2800 N N . ARG A 1 376 ? 23.863 30.650 -13.976 1.00 95.50 376 ARG A N 1
ATOM 2801 C CA . ARG A 1 376 ? 23.701 31.473 -15.183 1.00 95.50 376 ARG A CA 1
ATOM 2802 C C . ARG A 1 376 ? 22.346 31.237 -15.846 1.00 95.50 376 ARG A C 1
ATOM 2804 O O . ARG A 1 376 ? 21.714 32.195 -16.288 1.00 95.50 376 ARG A O 1
ATOM 2811 N N . TRP A 1 377 ? 21.898 29.987 -15.892 1.00 95.38 377 TRP A N 1
ATOM 2812 C CA . TRP A 1 377 ? 20.588 29.610 -16.416 1.00 95.38 377 TRP A CA 1
ATOM 2813 C C . TRP A 1 377 ? 19.443 30.266 -15.629 1.00 95.38 377 TRP A C 1
ATOM 2815 O O . TRP A 1 377 ? 18.572 30.889 -16.237 1.00 95.38 377 TRP A O 1
ATOM 2825 N N . THR A 1 378 ? 19.480 30.255 -14.290 1.00 92.62 378 THR A N 1
ATOM 2826 C CA . THR A 1 378 ? 18.439 30.924 -13.485 1.00 92.62 378 THR A CA 1
ATOM 2827 C C . THR A 1 378 ? 18.426 32.443 -13.671 1.00 92.62 378 THR A C 1
ATOM 2829 O O . THR A 1 378 ? 17.349 33.042 -13.693 1.00 92.62 378 THR A O 1
ATOM 2832 N N . ARG A 1 379 ? 19.594 33.078 -13.859 1.00 90.94 379 ARG A N 1
ATOM 2833 C CA . ARG A 1 379 ? 19.701 34.509 -14.204 1.00 90.94 379 ARG A CA 1
ATOM 2834 C C . ARG A 1 379 ? 19.095 34.829 -15.567 1.00 90.94 379 ARG A C 1
ATOM 2836 O O . ARG A 1 379 ? 18.397 35.829 -15.700 1.00 90.94 379 ARG A O 1
ATOM 2843 N N . GLN A 1 380 ? 19.364 34.001 -16.577 1.00 93.06 380 GLN A N 1
ATOM 2844 C CA . GLN A 1 380 ? 18.866 34.210 -17.942 1.00 93.06 380 GLN A CA 1
ATOM 2845 C C . GLN A 1 380 ? 17.343 34.116 -18.028 1.00 93.06 380 GLN A C 1
ATOM 2847 O O . GLN A 1 380 ? 16.729 34.891 -18.757 1.00 93.06 380 GLN A O 1
ATOM 2852 N N . LEU A 1 381 ? 16.745 33.197 -17.271 1.00 90.06 381 LEU A N 1
ATOM 2853 C CA . LEU A 1 381 ? 15.294 33.024 -17.212 1.00 90.06 381 LEU A CA 1
ATOM 2854 C C . LEU A 1 381 ? 14.595 34.055 -16.322 1.00 90.06 381 LEU A C 1
ATOM 2856 O O . LEU A 1 381 ? 13.377 34.173 -16.368 1.00 90.06 381 LEU A O 1
ATOM 2860 N N . GLY A 1 382 ? 15.347 34.789 -15.501 1.00 88.00 382 GLY A N 1
ATOM 2861 C CA . GLY A 1 382 ? 14.797 35.742 -14.542 1.00 88.00 382 GLY A CA 1
ATOM 2862 C C . GLY A 1 382 ? 14.331 35.123 -13.222 1.00 88.00 382 GLY A C 1
ATOM 2863 O O . GLY A 1 382 ? 13.933 35.881 -12.346 1.00 88.00 382 GLY A O 1
ATOM 2864 N N . ILE A 1 383 ? 14.448 33.799 -13.032 1.00 87.50 383 ILE A N 1
ATOM 2865 C CA . ILE A 1 383 ? 14.187 33.109 -11.748 1.00 87.50 383 ILE A CA 1
ATOM 2866 C C . ILE A 1 383 ? 15.018 33.758 -10.627 1.00 87.50 383 ILE A C 1
ATOM 2868 O O . ILE A 1 383 ? 14.529 34.033 -9.533 1.00 87.50 383 ILE A O 1
ATOM 2872 N N . VAL A 1 384 ? 16.284 34.068 -10.922 1.00 87.62 384 VAL A N 1
ATOM 2873 C CA . VAL A 1 384 ? 17.170 34.839 -10.043 1.00 87.62 384 VAL A CA 1
ATOM 2874 C C . VAL A 1 384 ? 17.345 36.237 -10.636 1.00 87.62 384 VAL A C 1
ATOM 2876 O O . VAL A 1 384 ? 18.079 36.439 -11.600 1.00 87.62 384 VAL A O 1
ATOM 2879 N N . ALA A 1 385 ? 16.670 37.227 -10.054 1.00 84.19 385 ALA A N 1
ATOM 2880 C CA . ALA A 1 385 ? 16.651 38.588 -10.596 1.00 84.19 385 ALA A CA 1
ATOM 2881 C C . ALA A 1 385 ? 17.806 39.489 -10.112 1.00 84.19 385 ALA A C 1
ATOM 2883 O O . ALA A 1 385 ? 18.235 40.380 -10.844 1.00 84.19 385 ALA A O 1
ATOM 2884 N N . THR A 1 386 ? 18.333 39.285 -8.897 1.00 86.25 386 THR A N 1
ATOM 2885 C CA . THR A 1 386 ? 19.306 40.207 -8.272 1.00 86.25 386 THR A CA 1
ATOM 2886 C C . THR A 1 386 ? 20.539 39.493 -7.712 1.00 86.25 386 THR A C 1
ATOM 2888 O O . THR A 1 386 ? 20.519 38.290 -7.461 1.00 86.25 386 THR A O 1
ATOM 2891 N N . ASP A 1 387 ? 21.620 40.243 -7.473 1.00 87.62 387 ASP A N 1
ATOM 2892 C CA . ASP A 1 387 ? 22.846 39.718 -6.843 1.00 87.62 387 ASP A CA 1
ATOM 2893 C C . ASP A 1 387 ? 22.603 39.205 -5.421 1.00 87.62 387 ASP A C 1
ATOM 2895 O O . ASP A 1 387 ? 23.273 38.277 -4.969 1.00 87.62 387 ASP A O 1
ATOM 2899 N N . ALA A 1 388 ? 21.610 39.767 -4.727 1.00 84.06 388 ALA A N 1
ATOM 2900 C CA . ALA A 1 388 ? 21.176 39.262 -3.433 1.00 84.06 388 ALA A CA 1
ATOM 2901 C C . ALA A 1 388 ? 20.524 37.876 -3.563 1.00 84.06 388 ALA A C 1
ATOM 2903 O O . ALA A 1 388 ? 20.860 36.981 -2.790 1.00 84.06 388 ALA A O 1
ATOM 2904 N N . HIS A 1 389 ? 19.664 37.683 -4.571 1.00 84.75 389 HIS A N 1
ATOM 2905 C CA . HIS A 1 389 ? 19.006 36.399 -4.838 1.00 84.75 389 HIS A CA 1
ATOM 2906 C C . HIS A 1 389 ? 20.039 35.323 -5.192 1.00 84.75 389 HIS A C 1
ATOM 2908 O O . HIS A 1 389 ? 19.968 34.201 -4.703 1.00 84.75 389 HIS A O 1
ATOM 2914 N N . GLU A 1 390 ? 21.042 35.671 -6.004 1.00 89.06 390 GLU A N 1
ATOM 2915 C CA . GLU A 1 390 ? 22.119 34.741 -6.350 1.00 89.06 390 GLU A CA 1
ATOM 2916 C C . GLU A 1 390 ? 22.968 34.373 -5.133 1.00 89.06 390 GLU A C 1
ATOM 2918 O O . GLU A 1 390 ? 23.265 33.198 -4.921 1.00 89.06 390 GLU A O 1
ATOM 2923 N N . LYS A 1 391 ? 23.347 35.362 -4.312 1.00 87.75 391 LYS A N 1
ATOM 2924 C CA . LYS A 1 391 ? 24.103 35.110 -3.082 1.00 87.75 391 LYS A CA 1
ATOM 2925 C C . LYS A 1 391 ? 23.349 34.152 -2.155 1.00 87.75 391 LYS A C 1
ATOM 2927 O O . LYS A 1 391 ? 23.977 33.283 -1.558 1.00 87.75 391 LYS A O 1
ATOM 2932 N N . GLN A 1 392 ? 22.031 34.305 -2.062 1.00 84.06 392 GLN A N 1
ATOM 2933 C CA . GLN A 1 392 ? 21.170 33.435 -1.270 1.00 84.06 392 GLN A CA 1
ATOM 2934 C C . GLN A 1 392 ? 21.044 32.030 -1.873 1.00 84.06 392 GLN A C 1
ATOM 2936 O O . GLN A 1 392 ? 21.222 31.048 -1.166 1.00 84.06 392 GLN A O 1
ATOM 2941 N N . LEU A 1 393 ? 20.822 31.904 -3.183 1.00 87.25 393 LEU A N 1
ATOM 2942 C CA . LEU A 1 393 ? 20.810 30.599 -3.853 1.00 87.25 393 LEU A CA 1
ATOM 2943 C C . LEU A 1 393 ? 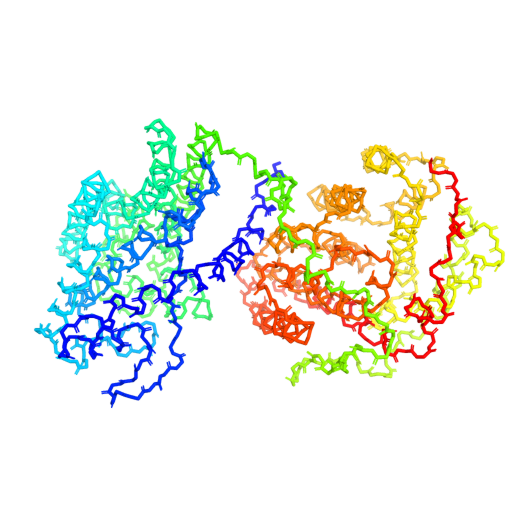22.120 29.833 -3.610 1.00 87.25 393 LEU A C 1
ATOM 2945 O O . LEU A 1 393 ? 22.111 28.641 -3.314 1.00 87.25 393 LEU A O 1
ATOM 2949 N N . ARG A 1 394 ? 23.261 30.525 -3.692 1.00 89.81 394 ARG A N 1
ATOM 2950 C CA . ARG A 1 394 ? 24.578 29.928 -3.437 1.00 89.81 394 ARG A CA 1
ATOM 2951 C C . ARG A 1 394 ? 24.772 29.521 -1.975 1.00 89.81 394 ARG A C 1
ATOM 2953 O O . ARG A 1 394 ? 25.482 28.552 -1.734 1.00 89.81 394 ARG A O 1
ATOM 2960 N N . SER A 1 395 ? 24.143 30.203 -1.015 1.00 86.62 395 SER A N 1
ATOM 2961 C CA . SER A 1 395 ? 24.214 29.817 0.402 1.00 86.62 395 SER A CA 1
ATOM 2962 C C . SER A 1 395 ? 23.354 28.602 0.750 1.00 86.62 395 SER A C 1
ATOM 2964 O O . SER A 1 395 ? 23.484 28.055 1.843 1.00 86.62 395 SER A O 1
ATOM 2966 N N . PHE A 1 396 ? 22.488 28.153 -0.162 1.00 86.31 396 PHE A N 1
ATOM 2967 C CA . PHE A 1 396 ? 21.766 26.897 0.007 1.00 86.31 396 PHE A CA 1
ATOM 2968 C C . PHE A 1 396 ? 22.625 25.682 -0.326 1.00 86.31 396 PHE A C 1
ATOM 2970 O O . PHE A 1 396 ? 22.217 24.594 0.027 1.00 86.31 396 PHE A O 1
ATOM 2977 N N . ASP A 1 397 ? 23.767 25.818 -1.009 1.00 87.75 397 ASP A N 1
ATOM 2978 C CA . ASP A 1 397 ? 24.668 24.701 -1.354 1.00 87.75 397 ASP A CA 1
ATOM 2979 C C . ASP A 1 397 ? 23.972 23.477 -2.003 1.00 87.75 397 ASP A C 1
ATOM 2981 O O . ASP A 1 397 ? 24.341 22.321 -1.798 1.00 87.75 397 ASP A O 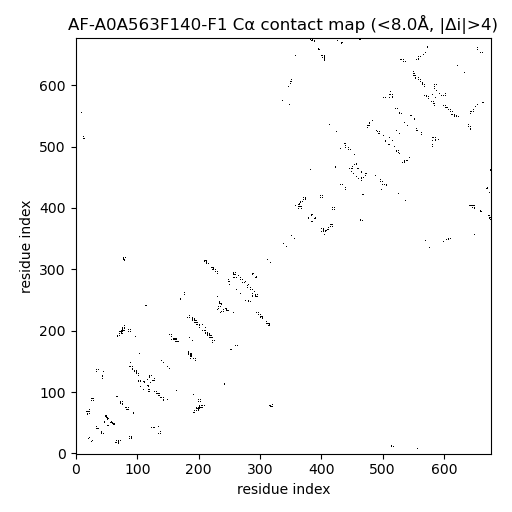1
ATOM 2985 N N . LEU A 1 398 ? 22.928 23.713 -2.808 1.00 88.06 398 LEU A N 1
ATOM 2986 C CA . LEU A 1 398 ? 22.119 22.632 -3.397 1.00 88.06 398 LEU A CA 1
ATOM 2987 C C . LEU A 1 398 ? 22.913 21.754 -4.379 1.00 88.06 398 LEU A C 1
ATOM 2989 O O . LEU A 1 398 ? 22.544 20.605 -4.620 1.00 88.06 398 LEU A O 1
ATOM 2993 N N . GLY A 1 399 ? 24.013 22.275 -4.935 1.00 88.06 399 GLY A N 1
ATOM 2994 C CA . GLY A 1 399 ? 24.885 21.527 -5.843 1.00 88.06 399 GLY A CA 1
ATOM 2995 C C . GLY A 1 399 ? 25.494 20.287 -5.188 1.00 88.06 399 GLY A C 1
ATOM 2996 O O . GLY A 1 399 ? 25.623 19.251 -5.843 1.00 88.06 399 GLY A O 1
ATOM 2997 N N . THR A 1 400 ? 25.759 20.344 -3.879 1.00 86.12 400 THR A N 1
ATOM 2998 C CA . THR A 1 400 ? 26.241 19.210 -3.080 1.00 86.12 400 THR A CA 1
ATOM 2999 C C . THR A 1 400 ? 25.273 18.027 -3.120 1.00 86.12 400 THR A C 1
ATOM 3001 O O . THR A 1 400 ? 25.723 16.887 -3.229 1.00 86.12 400 THR A O 1
ATOM 3004 N N . ILE A 1 401 ? 23.955 18.272 -3.129 1.00 87.94 401 ILE A N 1
ATOM 3005 C CA . ILE A 1 401 ? 22.938 17.209 -3.191 1.00 87.94 401 ILE A CA 1
ATOM 3006 C C . ILE A 1 401 ? 23.083 16.422 -4.496 1.00 87.94 401 ILE A C 1
ATOM 3008 O O . ILE A 1 401 ? 23.241 15.202 -4.497 1.00 87.94 401 ILE A O 1
ATOM 3012 N N . THR A 1 402 ? 23.065 17.127 -5.626 1.00 90.38 402 THR A N 1
ATOM 3013 C CA . THR A 1 402 ? 23.155 16.502 -6.951 1.00 90.38 402 THR A CA 1
ATOM 3014 C C . THR A 1 402 ? 24.543 15.934 -7.242 1.00 90.38 402 THR A C 1
ATOM 3016 O O . THR A 1 402 ? 24.649 14.874 -7.847 1.00 90.38 402 THR A O 1
ATOM 3019 N N . GLY A 1 403 ? 25.609 16.584 -6.766 1.00 89.75 403 GLY A N 1
ATOM 3020 C CA . GLY A 1 403 ? 26.986 16.123 -6.931 1.00 89.75 403 GLY A CA 1
ATOM 3021 C C . GLY A 1 403 ? 27.301 14.856 -6.138 1.00 89.75 403 GLY A C 1
ATOM 3022 O O . GLY A 1 403 ? 28.012 13.992 -6.646 1.00 89.75 403 GLY A O 1
ATOM 3023 N N . ALA A 1 404 ? 26.760 14.718 -4.924 1.00 85.19 404 ALA A N 1
ATOM 3024 C CA . ALA A 1 404 ? 26.874 13.493 -4.129 1.00 85.19 404 ALA A CA 1
ATOM 3025 C C . ALA A 1 404 ? 25.908 12.396 -4.610 1.00 85.19 404 ALA A C 1
ATOM 3027 O O . ALA A 1 404 ? 26.242 11.214 -4.568 1.00 85.19 404 ALA A O 1
ATOM 3028 N N . GLY A 1 405 ? 24.718 12.773 -5.090 1.00 85.19 405 GLY A N 1
ATOM 3029 C CA . GLY A 1 405 ? 23.733 11.830 -5.621 1.00 85.19 405 GLY A CA 1
ATOM 3030 C C . GLY A 1 405 ? 24.074 11.274 -7.007 1.00 85.19 405 GLY A C 1
ATOM 3031 O O . GLY A 1 405 ? 23.566 10.218 -7.380 1.00 85.19 405 GLY A O 1
ATOM 3032 N N . MET A 1 406 ? 24.933 11.961 -7.767 1.00 89.00 406 MET A N 1
ATOM 3033 C CA . MET A 1 406 ? 25.328 11.599 -9.133 1.00 89.00 406 MET A CA 1
ATOM 3034 C C . MET A 1 406 ? 26.861 11.672 -9.318 1.00 89.00 406 MET A C 1
ATOM 3036 O O . MET A 1 406 ? 27.362 12.475 -10.116 1.00 89.00 406 MET A O 1
ATOM 3040 N N . PRO A 1 407 ? 27.635 10.837 -8.598 1.00 85.38 407 PRO A N 1
ATOM 3041 C CA . PRO A 1 407 ? 29.097 10.943 -8.542 1.00 85.38 407 PRO A CA 1
ATOM 3042 C C . PRO A 1 407 ? 29.786 10.711 -9.896 1.00 85.38 407 PRO A C 1
ATOM 3044 O O . PRO A 1 407 ? 30.833 11.301 -10.151 1.00 85.38 407 PRO A O 1
ATOM 3047 N N . ASP A 1 408 ? 29.170 9.916 -10.776 1.00 87.00 408 ASP A N 1
ATOM 3048 C CA . ASP A 1 408 ? 29.725 9.525 -12.080 1.00 87.00 408 ASP A CA 1
ATOM 3049 C C . ASP A 1 408 ? 29.090 10.264 -13.275 1.00 87.00 408 ASP A C 1
ATOM 3051 O O . ASP A 1 408 ? 29.352 9.921 -14.429 1.00 87.00 408 ASP A O 1
ATOM 3055 N N . ALA A 1 409 ? 28.216 11.245 -13.025 1.00 90.81 409 ALA A N 1
ATOM 3056 C CA . ALA A 1 409 ? 27.562 12.004 -14.089 1.00 90.81 409 ALA A CA 1
ATOM 3057 C C . ALA A 1 409 ? 28.552 12.891 -14.856 1.00 90.81 409 ALA A C 1
ATOM 3059 O O . ALA A 1 409 ? 29.460 13.491 -14.270 1.00 90.81 409 ALA A O 1
ATOM 3060 N N . ASP A 1 410 ? 28.348 13.015 -16.169 1.00 94.81 410 ASP A N 1
ATOM 3061 C CA . ASP A 1 410 ? 29.088 13.992 -16.965 1.00 94.81 410 ASP A CA 1
ATOM 3062 C C . ASP A 1 410 ? 28.616 15.432 -16.689 1.00 94.81 410 ASP A C 1
ATOM 3064 O O . ASP A 1 410 ? 27.622 15.671 -15.997 1.00 94.81 410 ASP A O 1
ATOM 3068 N N . LEU A 1 411 ? 29.339 16.420 -17.229 1.00 95.38 411 LEU A N 1
ATOM 3069 C CA . LEU A 1 411 ? 29.028 17.830 -16.993 1.00 95.38 411 LEU A CA 1
ATOM 3070 C C . LEU A 1 411 ? 27.611 18.205 -17.454 1.00 95.38 411 LEU A C 1
ATOM 3072 O O . LEU A 1 411 ? 26.938 18.950 -16.753 1.00 95.38 411 LEU A O 1
ATOM 3076 N N . GLY A 1 412 ? 27.152 17.714 -18.607 1.00 94.69 412 GLY A N 1
ATOM 3077 C CA . GLY A 1 412 ? 25.828 18.049 -19.135 1.00 94.69 412 GLY A CA 1
ATOM 3078 C C . GLY A 1 412 ? 24.712 17.466 -18.272 1.00 94.69 412 GLY A C 1
ATOM 3079 O O . GLY A 1 412 ? 23.767 18.172 -17.921 1.00 94.69 412 GLY A O 1
ATOM 3080 N N . GLN A 1 413 ? 24.868 16.207 -17.862 1.00 94.69 413 GLN A N 1
ATOM 3081 C CA . GLN A 1 413 ? 23.948 15.528 -16.948 1.00 94.69 413 GLN A CA 1
ATOM 3082 C C . GLN A 1 413 ? 23.878 16.243 -15.595 1.00 94.69 413 GLN A C 1
ATOM 3084 O O . GLN A 1 413 ? 22.794 16.469 -15.057 1.00 94.69 413 GLN A O 1
ATOM 3089 N N . LEU A 1 414 ? 25.035 16.645 -15.062 1.00 94.44 414 LEU A N 1
ATOM 3090 C CA . LEU A 1 414 ? 25.121 17.322 -13.777 1.00 94.44 414 LEU A CA 1
ATOM 3091 C C . LEU A 1 414 ? 24.557 18.749 -13.839 1.00 94.44 414 LEU A C 1
ATOM 3093 O O . LEU A 1 414 ? 23.873 19.159 -12.904 1.00 94.44 414 LEU A O 1
ATOM 3097 N N . VAL A 1 415 ? 24.776 19.484 -14.938 1.00 96.12 415 VAL A N 1
ATOM 3098 C CA . VAL A 1 415 ? 24.149 20.797 -15.184 1.00 96.12 415 VAL A CA 1
ATOM 3099 C C . VAL A 1 415 ? 22.632 20.671 -15.202 1.00 96.12 415 VAL A C 1
ATOM 3101 O O . VAL A 1 415 ? 21.961 21.427 -14.502 1.00 96.12 415 VAL A O 1
ATOM 3104 N N . LEU A 1 416 ? 22.092 19.699 -15.944 1.00 95.50 416 LEU A N 1
ATOM 3105 C CA . LEU A 1 416 ? 20.651 19.461 -15.994 1.00 95.50 416 LEU A CA 1
ATOM 3106 C C . LEU A 1 416 ? 20.109 19.136 -14.593 1.00 95.50 416 LEU A C 1
ATOM 3108 O O . LEU A 1 416 ? 19.142 19.751 -14.155 1.00 95.50 416 LEU A O 1
ATOM 3112 N N . ALA A 1 417 ? 20.780 18.261 -13.838 1.00 94.19 417 ALA A N 1
ATOM 3113 C CA . ALA A 1 417 ? 20.410 17.959 -12.455 1.00 94.19 417 ALA A CA 1
ATOM 3114 C C . ALA A 1 417 ? 20.441 19.196 -11.537 1.00 94.19 417 ALA A C 1
ATOM 3116 O O . ALA A 1 417 ? 19.521 19.388 -10.746 1.00 94.19 417 ALA A O 1
ATOM 3117 N N . HIS A 1 418 ? 21.436 20.080 -11.655 1.00 94.69 418 HIS A N 1
ATOM 3118 C CA . HIS A 1 418 ? 21.466 21.326 -10.879 1.00 94.69 418 HIS A CA 1
ATOM 3119 C C . HIS A 1 418 ? 20.299 22.254 -11.249 1.00 94.69 418 HIS A C 1
ATOM 3121 O O . HIS A 1 418 ? 19.662 22.810 -10.358 1.00 94.69 418 HIS A O 1
ATOM 3127 N N . GLN A 1 419 ? 19.981 22.394 -12.543 1.00 95.56 419 GLN A N 1
ATOM 3128 C CA . GLN A 1 419 ? 18.832 23.184 -13.010 1.00 95.56 419 GLN A CA 1
ATOM 3129 C C . GLN A 1 419 ? 17.515 22.641 -12.448 1.00 95.56 419 GLN A C 1
ATOM 3131 O O . GLN A 1 419 ? 16.712 23.409 -11.921 1.00 95.56 419 GLN A O 1
ATOM 3136 N N . GLY A 1 420 ? 17.326 21.320 -12.498 1.00 93.94 420 GLY A N 1
ATOM 3137 C CA . GLY A 1 420 ? 16.152 20.656 -11.938 1.00 93.94 420 GLY A CA 1
ATOM 3138 C C . GLY A 1 420 ? 16.039 20.862 -10.428 1.00 93.94 420 GLY A C 1
ATOM 3139 O O . GLY A 1 420 ? 14.981 21.258 -9.946 1.00 93.94 420 GLY A O 1
ATOM 3140 N N . MET A 1 421 ? 17.132 20.668 -9.685 1.00 92.88 421 MET A N 1
ATOM 3141 C CA . MET A 1 421 ? 17.153 20.861 -8.232 1.00 92.88 421 MET A CA 1
ATOM 3142 C C . MET A 1 421 ? 16.840 22.314 -7.859 1.00 92.88 421 MET A C 1
ATOM 3144 O O . MET A 1 421 ? 16.029 22.567 -6.974 1.00 92.88 421 MET A O 1
ATOM 3148 N N . PHE A 1 422 ? 17.427 23.280 -8.570 1.00 92.12 422 PHE A N 1
ATOM 3149 C CA . PHE A 1 422 ? 17.122 24.698 -8.380 1.00 92.12 422 PHE A CA 1
ATOM 3150 C C . PHE A 1 422 ? 15.658 25.001 -8.677 1.00 92.12 422 PHE A C 1
ATOM 3152 O O . PHE A 1 422 ? 15.030 25.737 -7.925 1.00 92.12 422 PHE A O 1
ATOM 3159 N N . TRP A 1 423 ? 15.106 24.430 -9.747 1.00 91.81 423 TRP A N 1
ATOM 3160 C CA . TRP A 1 423 ? 13.708 24.623 -10.104 1.00 91.81 423 TRP A CA 1
ATOM 3161 C C . TRP A 1 423 ? 12.767 24.117 -9.008 1.00 91.81 423 TRP A C 1
ATOM 3163 O O . TRP A 1 423 ? 11.928 24.889 -8.557 1.00 91.81 423 TRP A O 1
ATOM 3173 N N . PHE A 1 424 ? 12.942 22.877 -8.533 1.00 88.94 424 PHE A N 1
ATOM 3174 C CA . PHE A 1 424 ? 12.093 22.309 -7.476 1.00 88.94 424 PHE A CA 1
ATOM 3175 C C . PHE A 1 424 ? 12.179 23.129 -6.190 1.00 88.94 424 PHE A C 1
ATOM 3177 O O . PHE A 1 424 ? 11.156 23.513 -5.635 1.00 88.94 424 PHE A O 1
ATOM 3184 N N . VAL A 1 425 ? 13.397 23.442 -5.746 1.00 86.81 425 VAL A N 1
ATOM 3185 C CA . VAL A 1 425 ? 13.631 24.115 -4.464 1.00 86.81 425 VAL A CA 1
ATOM 3186 C C . VAL A 1 425 ? 13.157 25.572 -4.476 1.00 86.81 425 VAL A C 1
ATOM 3188 O O . VAL A 1 425 ? 12.563 26.035 -3.506 1.00 86.81 425 VAL A O 1
ATOM 3191 N N . LEU A 1 426 ? 13.397 26.306 -5.566 1.00 85.81 426 LEU A N 1
ATOM 3192 C CA . LEU A 1 426 ? 12.984 27.708 -5.669 1.00 85.81 426 LEU A CA 1
ATOM 3193 C C . LEU A 1 426 ? 11.482 27.855 -5.941 1.00 85.81 426 LEU A C 1
ATOM 3195 O O . LEU A 1 426 ? 10.893 28.853 -5.527 1.00 85.81 426 LEU A O 1
ATOM 3199 N N . LEU A 1 427 ? 10.864 26.888 -6.628 1.00 84.38 427 LEU A N 1
ATOM 3200 C CA . LEU A 1 427 ? 9.414 26.857 -6.800 1.00 84.38 427 LEU A CA 1
ATOM 3201 C C . LEU A 1 427 ? 8.726 26.578 -5.459 1.00 84.38 427 LEU A C 1
ATOM 3203 O O . LEU A 1 427 ? 7.790 27.290 -5.113 1.00 84.38 427 LEU A O 1
ATOM 3207 N N . ASP A 1 428 ? 9.225 25.606 -4.693 1.00 80.88 428 ASP A N 1
ATOM 3208 C CA . ASP A 1 428 ? 8.767 25.302 -3.331 1.00 80.88 428 ASP A CA 1
ATOM 3209 C C . ASP A 1 428 ? 8.865 26.541 -2.423 1.00 80.88 428 ASP A C 1
ATOM 3211 O O . ASP A 1 428 ? 7.870 26.959 -1.835 1.00 80.88 428 ASP A O 1
ATOM 3215 N N . ASP A 1 429 ? 10.010 27.237 -2.434 1.00 78.06 429 ASP A N 1
ATOM 3216 C CA . ASP A 1 429 ? 10.179 28.502 -1.704 1.00 78.06 429 ASP A CA 1
ATOM 3217 C C . ASP A 1 429 ? 9.163 29.568 -2.124 1.00 78.06 429 ASP A C 1
ATOM 3219 O O . ASP A 1 429 ? 8.709 30.351 -1.290 1.00 78.06 429 ASP A O 1
ATOM 3223 N N . GLN A 1 430 ? 8.818 29.650 -3.408 1.00 74.56 430 GLN A N 1
ATOM 3224 C CA . GLN A 1 430 ? 7.805 30.595 -3.875 1.00 74.56 430 GLN A CA 1
ATOM 3225 C C . GLN A 1 430 ? 6.410 30.247 -3.367 1.00 74.56 430 GLN A C 1
ATOM 3227 O O . GLN A 1 430 ? 5.664 31.147 -2.984 1.00 74.56 430 GLN A O 1
ATOM 3232 N N . MET A 1 431 ? 6.063 28.963 -3.341 1.00 74.31 431 MET A N 1
ATOM 3233 C CA . MET A 1 431 ? 4.759 28.519 -2.855 1.00 74.31 431 MET A CA 1
ATOM 3234 C C . MET A 1 431 ? 4.630 28.686 -1.336 1.00 74.31 431 MET A C 1
ATOM 3236 O O . MET A 1 431 ? 3.561 29.069 -0.866 1.00 74.31 431 MET A O 1
ATOM 3240 N N . ASP A 1 432 ? 5.719 28.488 -0.590 1.00 67.44 432 ASP A N 1
ATOM 3241 C CA . ASP A 1 432 ? 5.751 28.615 0.871 1.00 67.44 432 ASP A CA 1
ATOM 3242 C C . ASP A 1 432 ? 5.809 30.076 1.364 1.00 67.44 432 ASP A C 1
ATOM 3244 O O . ASP A 1 432 ? 5.232 30.405 2.399 1.00 67.44 432 ASP A O 1
ATOM 3248 N N . ASN A 1 433 ? 6.517 30.971 0.657 1.00 59.75 433 ASN A N 1
ATOM 3249 C CA . ASN A 1 433 ? 6.755 32.353 1.114 1.00 59.75 433 ASN A CA 1
ATOM 3250 C C . ASN A 1 433 ? 5.680 33.360 0.693 1.00 59.75 433 ASN A C 1
ATOM 3252 O O . ASN A 1 433 ? 5.707 34.514 1.137 1.00 59.75 433 ASN A O 1
ATOM 3256 N N . ALA A 1 434 ? 4.796 32.996 -0.227 1.00 54.00 434 ALA A N 1
ATOM 3257 C CA . ALA A 1 434 ? 3.862 33.950 -0.784 1.00 54.00 434 ALA A CA 1
ATOM 3258 C C . ALA A 1 434 ? 2.652 34.120 0.162 1.00 54.00 434 ALA A C 1
ATOM 3260 O O . ALA A 1 434 ? 1.983 33.157 0.528 1.00 54.00 434 ALA A O 1
ATOM 3261 N N . ASP A 1 435 ? 2.364 35.368 0.558 1.00 52.00 435 ASP A N 1
ATOM 3262 C CA . ASP A 1 435 ? 1.184 35.765 1.348 1.00 52.00 435 ASP A CA 1
ATOM 3263 C C . ASP A 1 435 ? -0.077 35.641 0.470 1.00 52.00 435 ASP A C 1
ATOM 3265 O O . ASP A 1 435 ? -0.626 36.611 -0.062 1.00 52.00 435 ASP A O 1
ATOM 3269 N N . LEU A 1 436 ? -0.452 34.397 0.178 1.00 52.22 436 LEU A N 1
ATOM 3270 C CA . LEU A 1 436 ? -1.421 34.053 -0.846 1.00 52.22 436 LEU A CA 1
ATOM 3271 C C . LEU A 1 436 ? -2.753 33.704 -0.203 1.00 52.22 436 LEU A C 1
ATOM 3273 O O . LEU A 1 436 ? -3.127 32.545 -0.043 1.00 52.22 436 LEU A O 1
ATOM 3277 N N . THR A 1 437 ? -3.532 34.744 0.058 1.00 51.75 437 THR A N 1
ATOM 3278 C CA . THR A 1 437 ? -4.975 34.603 0.298 1.00 51.75 437 THR A CA 1
ATOM 3279 C C . THR A 1 437 ? -5.707 33.875 -0.853 1.00 51.75 437 THR A C 1
ATOM 3281 O O . THR A 1 437 ? -6.776 33.327 -0.607 1.00 51.75 437 THR A O 1
ATOM 3284 N N . ASP A 1 438 ? -5.080 33.762 -2.042 1.00 59.06 438 ASP A N 1
ATOM 3285 C CA . ASP A 1 438 ? -5.548 33.040 -3.244 1.00 59.06 438 ASP A CA 1
ATOM 3286 C C . ASP A 1 438 ? -4.592 31.900 -3.715 1.00 59.06 438 ASP A C 1
ATOM 3288 O O . ASP A 1 438 ? -4.533 31.583 -4.908 1.00 59.06 438 ASP A O 1
ATOM 3292 N N . ALA A 1 439 ? -3.784 31.297 -2.826 1.00 67.88 439 ALA A N 1
ATOM 3293 C CA . ALA A 1 439 ? -2.704 30.358 -3.209 1.00 67.88 439 ALA A CA 1
ATOM 3294 C C . ALA A 1 439 ? -3.139 29.194 -4.117 1.00 67.88 439 ALA A C 1
ATOM 3296 O O . ALA A 1 439 ? -2.479 28.953 -5.134 1.00 67.88 439 ALA A O 1
ATOM 3297 N N . PRO A 1 440 ? -4.257 28.500 -3.821 1.00 71.94 440 PRO A N 1
ATOM 3298 C CA . PRO A 1 440 ? -4.675 27.348 -4.613 1.00 71.94 440 PRO A CA 1
ATOM 3299 C C . PRO A 1 440 ? -5.029 27.713 -6.060 1.00 71.94 440 PRO A C 1
ATOM 3301 O O . PRO A 1 440 ? -4.706 26.971 -6.984 1.00 71.94 440 PRO A O 1
ATOM 3304 N N . ASP A 1 441 ? -5.656 28.872 -6.281 1.00 74.12 441 ASP A N 1
ATOM 3305 C CA . ASP A 1 441 ? -6.066 29.310 -7.619 1.00 74.12 441 ASP A CA 1
ATOM 3306 C C . ASP A 1 441 ? -4.852 29.651 -8.496 1.00 74.12 441 ASP A C 1
ATOM 3308 O O . ASP A 1 441 ? -4.835 29.328 -9.686 1.00 74.12 441 ASP A O 1
ATOM 3312 N N . ARG A 1 442 ? -3.801 30.237 -7.907 1.00 76.44 442 ARG A N 1
ATOM 3313 C CA . ARG A 1 442 ? -2.536 30.489 -8.616 1.00 76.44 442 ARG A CA 1
ATOM 3314 C C . ARG A 1 442 ? -1.798 29.202 -8.954 1.00 76.44 442 ARG A C 1
ATOM 3316 O O . ARG A 1 442 ? -1.340 29.058 -10.083 1.00 76.44 442 ARG A O 1
ATOM 3323 N N . ILE A 1 443 ? -1.726 28.254 -8.017 1.00 81.19 443 ILE A N 1
ATOM 3324 C CA . ILE A 1 443 ? -1.108 26.942 -8.261 1.00 81.19 443 ILE A CA 1
ATOM 3325 C C . ILE A 1 443 ? -1.827 26.216 -9.403 1.00 81.19 443 ILE A C 1
ATOM 3327 O O . ILE A 1 443 ? -1.165 25.661 -10.281 1.00 81.19 443 ILE A O 1
ATOM 3331 N N . ARG A 1 444 ? -3.166 26.283 -9.460 1.00 83.44 444 ARG A N 1
ATOM 3332 C CA . ARG A 1 444 ? -3.927 25.754 -10.604 1.00 83.44 444 ARG A CA 1
ATOM 3333 C C . ARG A 1 444 ? -3.530 26.414 -11.921 1.00 83.44 444 ARG A C 1
ATOM 3335 O O . ARG A 1 444 ? -3.342 25.698 -12.897 1.00 83.44 444 ARG A O 1
ATOM 3342 N N . GLY A 1 445 ? -3.359 27.737 -11.942 1.00 85.62 445 GLY A N 1
ATOM 3343 C CA . GLY A 1 445 ? -2.871 28.459 -13.121 1.00 85.62 445 GLY A CA 1
ATOM 3344 C C . GLY A 1 445 ? -1.497 27.968 -13.590 1.00 85.62 445 GLY A C 1
ATOM 3345 O O . GLY A 1 445 ? -1.339 27.616 -14.756 1.00 85.62 445 GLY A O 1
ATOM 3346 N N . ILE A 1 446 ? -0.535 27.838 -12.668 1.00 86.25 446 ILE A N 1
ATOM 3347 C CA . ILE A 1 446 ? 0.810 27.308 -12.964 1.00 86.25 446 ILE A CA 1
ATOM 3348 C C . ILE A 1 446 ? 0.729 25.873 -13.498 1.00 86.25 446 ILE A C 1
ATOM 3350 O O . ILE A 1 446 ? 1.406 25.525 -14.463 1.00 86.25 446 ILE A O 1
ATOM 3354 N N . ARG A 1 447 ? -0.112 25.028 -12.892 1.00 89.94 447 ARG A N 1
ATOM 3355 C CA . ARG A 1 447 ? -0.327 23.648 -13.345 1.00 89.94 447 ARG A CA 1
ATOM 3356 C C . ARG A 1 447 ? -0.878 23.603 -14.768 1.00 89.94 447 ARG A C 1
ATOM 3358 O O . ARG A 1 447 ? -0.460 22.759 -15.563 1.00 89.94 447 ARG A O 1
ATOM 3365 N N . ASP A 1 448 ? -1.829 24.475 -15.085 1.00 89.56 448 ASP A N 1
ATOM 3366 C CA . ASP A 1 448 ? -2.431 24.538 -16.412 1.00 89.56 448 ASP A CA 1
ATOM 3367 C C . ASP A 1 448 ? -1.401 25.020 -17.449 1.00 89.56 448 ASP A C 1
ATOM 3369 O O . ASP A 1 448 ? -1.294 24.424 -18.519 1.00 89.56 448 ASP A O 1
ATOM 3373 N N . GLU A 1 449 ? -0.543 25.984 -17.106 1.00 91.44 449 GLU A N 1
ATOM 3374 C CA . GLU A 1 449 ? 0.605 26.357 -17.942 1.00 91.44 449 GLU A CA 1
ATOM 3375 C C . GLU A 1 449 ? 1.610 25.210 -18.122 1.00 91.44 449 GLU A C 1
ATOM 3377 O O . GLU A 1 449 ? 2.045 24.945 -19.244 1.00 91.44 449 GLU A O 1
ATOM 3382 N N . ALA A 1 450 ? 1.953 24.477 -17.058 1.00 91.69 450 ALA A N 1
ATOM 3383 C CA . ALA A 1 450 ? 2.836 23.313 -17.145 1.00 91.69 450 ALA A CA 1
ATOM 3384 C C . ALA A 1 450 ? 2.266 22.243 -18.092 1.00 91.69 450 ALA A C 1
ATOM 3386 O O . ALA A 1 450 ? 2.998 21.641 -18.880 1.00 91.69 450 ALA A O 1
ATOM 3387 N N . ARG A 1 451 ? 0.942 22.041 -18.077 1.00 93.19 451 ARG A N 1
ATOM 3388 C CA . ARG A 1 451 ? 0.251 21.141 -19.011 1.00 93.19 451 ARG A CA 1
ATOM 3389 C C . ARG A 1 451 ? 0.445 21.580 -20.462 1.00 93.19 451 ARG A C 1
ATOM 3391 O O . ARG A 1 451 ? 0.727 20.730 -21.308 1.00 93.19 451 ARG A O 1
ATOM 3398 N N . GLU A 1 452 ? 0.343 22.877 -20.743 1.00 92.50 452 GLU A N 1
ATOM 3399 C CA . GLU A 1 452 ? 0.603 23.438 -22.075 1.00 92.50 452 GLU A CA 1
ATOM 3400 C C . GLU A 1 452 ? 2.072 23.268 -22.490 1.00 92.50 452 GLU A C 1
ATOM 3402 O O . GLU A 1 452 ? 2.355 22.892 -23.632 1.00 92.50 452 GLU A O 1
ATOM 3407 N N . VAL A 1 453 ? 3.019 23.459 -21.563 1.00 92.06 453 VAL A N 1
ATOM 3408 C CA . VAL A 1 453 ? 4.448 23.186 -21.796 1.00 92.06 453 VAL A CA 1
ATOM 3409 C C . VAL A 1 453 ? 4.653 21.727 -22.219 1.00 92.06 453 VAL A C 1
ATOM 3411 O O . VAL A 1 453 ? 5.266 21.471 -23.258 1.00 92.06 453 VAL A O 1
ATOM 3414 N N . PHE A 1 454 ? 4.092 20.766 -21.481 1.00 93.12 454 PHE A N 1
ATOM 3415 C CA . PHE A 1 454 ? 4.248 19.340 -21.785 1.00 93.12 454 PHE A CA 1
ATOM 3416 C C . PHE A 1 454 ? 3.549 18.919 -23.084 1.00 93.12 454 PHE A C 1
ATOM 3418 O O . PHE A 1 454 ? 4.083 18.110 -23.847 1.00 93.12 454 PHE A O 1
ATOM 3425 N N . ALA A 1 455 ? 2.358 19.455 -23.356 1.00 88.56 455 ALA A N 1
ATOM 3426 C CA . ALA A 1 455 ? 1.558 19.066 -24.514 1.00 88.56 455 ALA A CA 1
ATOM 3427 C C . ALA A 1 455 ? 2.053 19.696 -25.823 1.00 88.56 455 ALA A C 1
ATOM 3429 O O . ALA A 1 455 ? 1.968 19.071 -26.887 1.00 88.56 455 ALA A O 1
ATOM 3430 N N . HIS A 1 456 ? 2.520 20.944 -25.770 1.00 87.25 456 HIS A N 1
ATOM 3431 C CA . HIS A 1 456 ? 2.738 21.771 -26.959 1.00 87.25 456 HIS A CA 1
ATOM 3432 C C . HIS A 1 456 ? 4.158 22.319 -27.083 1.00 87.25 456 HIS A C 1
ATOM 3434 O O . HIS A 1 456 ? 4.466 22.949 -28.094 1.00 87.25 456 HIS A O 1
ATOM 3440 N N . ARG A 1 457 ? 5.044 22.031 -26.116 1.00 84.00 457 ARG A N 1
ATOM 3441 C CA . ARG A 1 457 ? 6.401 22.607 -26.040 1.00 84.00 457 ARG A CA 1
ATOM 3442 C C . ARG A 1 457 ? 6.363 24.134 -26.069 1.00 84.00 457 ARG A C 1
ATOM 3444 O O . ARG A 1 457 ? 7.216 24.783 -26.674 1.00 84.00 457 ARG A O 1
ATOM 3451 N N . SER A 1 458 ? 5.321 24.688 -25.461 1.00 81.19 458 SER A N 1
ATOM 3452 C CA . SER A 1 458 ? 5.099 26.123 -25.394 1.00 81.19 458 SER A CA 1
ATOM 3453 C C . SER A 1 458 ? 6.164 26.775 -24.517 1.00 81.19 458 SER A C 1
ATOM 3455 O O . SER A 1 458 ? 6.588 26.215 -23.508 1.00 81.19 458 SER A O 1
ATOM 3457 N N . THR A 1 459 ? 6.586 27.977 -24.893 1.00 83.38 459 THR A N 1
ATOM 3458 C CA . THR A 1 459 ? 7.301 28.880 -23.986 1.00 83.38 459 THR A CA 1
ATOM 3459 C C . THR A 1 459 ? 6.288 29.582 -23.085 1.00 83.38 459 THR A C 1
ATOM 3461 O O . THR A 1 459 ? 5.167 29.835 -23.527 1.00 83.38 459 THR A O 1
ATOM 3464 N N . SER A 1 460 ? 6.680 29.941 -21.865 1.00 85.75 460 SER A N 1
ATOM 3465 C CA . SER A 1 460 ? 5.862 30.761 -20.962 1.00 85.75 460 SER A CA 1
ATOM 3466 C C . SER A 1 460 ? 6.601 32.051 -20.599 1.00 85.75 460 SER A C 1
ATOM 3468 O O . SER A 1 460 ? 7.833 32.079 -20.588 1.00 85.75 460 SER A O 1
ATOM 3470 N N . ASP A 1 461 ? 5.837 33.109 -20.320 1.00 85.06 461 ASP A N 1
ATOM 3471 C CA . ASP A 1 461 ? 6.343 34.359 -19.741 1.00 85.06 461 ASP A CA 1
ATOM 3472 C C . ASP A 1 461 ? 6.634 34.210 -18.236 1.00 85.06 461 ASP A C 1
ATOM 3474 O O . ASP A 1 461 ? 7.397 34.999 -17.677 1.00 85.06 461 ASP A O 1
ATOM 3478 N N . ASN A 1 462 ? 6.073 33.183 -17.587 1.00 86.69 462 ASN A N 1
ATOM 3479 C CA . ASN A 1 462 ? 6.396 32.804 -16.218 1.00 86.69 462 ASN A CA 1
ATOM 3480 C C . ASN A 1 462 ? 7.800 32.160 -16.175 1.00 86.69 462 ASN A C 1
ATOM 3482 O O . ASN A 1 462 ? 8.005 31.105 -16.785 1.00 86.69 462 ASN A O 1
ATOM 3486 N N . PRO A 1 463 ? 8.774 32.723 -15.432 1.00 89.06 463 PRO A N 1
ATOM 3487 C CA . PRO A 1 463 ? 10.157 32.233 -15.411 1.00 89.06 463 PRO A CA 1
ATOM 3488 C C . PRO A 1 463 ? 10.331 30.774 -14.988 1.00 89.06 463 PRO A C 1
ATOM 3490 O O . PRO A 1 463 ? 11.212 30.085 -15.508 1.00 89.06 463 PRO A O 1
ATOM 3493 N N . PHE A 1 464 ? 9.491 30.275 -14.079 1.00 89.00 464 PHE A N 1
ATOM 3494 C CA . PHE A 1 464 ? 9.538 28.876 -13.659 1.00 89.00 464 PHE A CA 1
ATOM 3495 C C . PHE A 1 464 ? 9.013 27.956 -14.758 1.00 89.00 464 PHE A C 1
ATOM 3497 O O . PHE A 1 464 ? 9.617 26.916 -15.019 1.00 89.00 464 PHE A O 1
ATOM 3504 N N . MET A 1 465 ? 7.938 28.336 -15.452 1.00 91.94 465 MET A N 1
ATOM 3505 C CA . MET A 1 465 ? 7.426 27.552 -16.581 1.00 91.94 465 MET A CA 1
ATOM 3506 C C . MET A 1 465 ? 8.350 27.642 -17.802 1.00 91.94 465 MET A C 1
ATOM 3508 O O . MET A 1 465 ? 8.544 26.646 -18.495 1.00 91.94 465 MET A O 1
ATOM 3512 N N . ALA A 1 466 ? 9.008 28.783 -18.024 1.00 91.44 466 ALA A N 1
ATOM 3513 C CA . ALA A 1 466 ? 10.073 28.923 -19.015 1.00 91.44 466 ALA A CA 1
ATOM 3514 C C . ALA A 1 466 ? 11.264 27.999 -18.701 1.00 91.44 466 ALA A C 1
ATOM 3516 O O . ALA A 1 466 ? 11.802 27.345 -19.596 1.00 91.44 466 ALA A O 1
ATOM 3517 N N . GLY A 1 467 ? 11.641 27.891 -17.422 1.00 92.69 467 GLY A N 1
ATOM 3518 C CA . GLY A 1 467 ? 12.649 26.939 -16.957 1.00 92.69 467 GLY A CA 1
ATOM 3519 C C . GLY A 1 467 ? 12.237 25.487 -17.170 1.00 92.69 467 GLY A C 1
ATOM 3520 O O . GLY A 1 467 ? 13.017 24.703 -17.714 1.00 92.69 467 GLY A O 1
ATOM 3521 N N . LEU A 1 468 ? 10.994 25.145 -16.831 1.00 93.56 468 LEU A N 1
ATOM 3522 C CA . LEU A 1 468 ? 10.433 23.822 -17.092 1.00 93.56 468 LEU A CA 1
ATOM 3523 C C . LEU A 1 468 ? 10.446 23.498 -18.592 1.00 93.56 468 LEU A C 1
ATOM 3525 O O . LEU A 1 468 ? 10.909 22.427 -18.962 1.00 93.56 468 LEU A O 1
ATOM 3529 N N . ALA A 1 469 ? 10.039 24.428 -19.462 1.00 93.25 469 ALA A N 1
ATOM 3530 C CA . ALA A 1 469 ? 10.076 24.262 -20.918 1.00 93.25 469 ALA A CA 1
ATOM 3531 C C . ALA A 1 469 ? 11.506 24.068 -21.458 1.00 93.25 469 ALA A C 1
ATOM 3533 O O . ALA A 1 469 ? 11.743 23.219 -22.326 1.00 93.25 469 ALA A O 1
ATOM 3534 N N . SER A 1 470 ? 12.472 24.815 -20.912 1.00 92.25 470 SER A N 1
ATOM 3535 C CA . SER A 1 470 ? 13.893 24.675 -21.245 1.00 92.25 470 SER A CA 1
ATOM 3536 C C . SER A 1 470 ? 14.420 23.283 -20.893 1.00 92.25 470 SER A C 1
ATOM 3538 O O . SER A 1 470 ? 15.110 22.679 -21.711 1.00 92.25 470 SER A O 1
ATOM 3540 N N . MET A 1 471 ? 14.098 22.763 -19.705 1.00 93.81 471 MET A N 1
ATOM 3541 C CA . MET A 1 471 ? 14.522 21.421 -19.286 1.00 93.81 471 MET A CA 1
ATOM 3542 C C . MET A 1 471 ? 13.743 20.324 -20.017 1.00 93.81 471 MET A C 1
ATOM 3544 O O . MET A 1 471 ? 14.317 19.301 -20.379 1.00 93.81 471 MET A O 1
ATOM 3548 N N . TRP A 1 472 ? 12.452 20.540 -20.284 1.00 93.50 472 TRP A N 1
ATOM 3549 C CA . TRP A 1 472 ? 11.564 19.561 -20.911 1.00 93.50 472 TRP A CA 1
ATOM 3550 C C . TRP A 1 472 ? 12.111 19.055 -22.244 1.00 93.50 472 TRP A C 1
ATOM 3552 O O . TRP A 1 472 ? 12.082 17.856 -22.501 1.00 93.50 472 TRP A O 1
ATOM 3562 N N . THR A 1 473 ? 12.681 19.954 -23.052 1.00 87.44 473 THR A N 1
ATOM 3563 C CA . THR A 1 473 ? 13.296 19.621 -24.349 1.00 87.44 473 THR A CA 1
ATOM 3564 C C . THR A 1 473 ? 14.430 18.596 -24.225 1.00 87.44 473 THR A C 1
ATOM 3566 O O . THR A 1 473 ? 14.621 17.766 -25.117 1.00 87.44 473 THR A O 1
ATOM 3569 N N . GLU A 1 474 ? 15.189 18.650 -23.131 1.00 89.25 474 GLU A N 1
ATOM 3570 C CA . GLU A 1 474 ? 16.249 17.687 -22.831 1.00 89.25 474 GLU A CA 1
ATOM 3571 C C . GLU A 1 474 ? 15.666 16.405 -22.221 1.00 89.25 474 GLU A C 1
ATOM 3573 O O . GLU A 1 474 ? 16.029 15.310 -22.641 1.00 89.25 474 GLU A O 1
ATOM 3578 N N . LEU A 1 475 ? 14.711 16.527 -21.294 1.00 90.81 475 LEU A N 1
ATOM 3579 C CA . LEU A 1 475 ? 14.129 15.391 -20.572 1.00 90.81 475 LEU A CA 1
ATOM 3580 C C . LEU A 1 475 ? 13.296 14.458 -21.454 1.00 90.81 475 LEU A C 1
ATOM 3582 O O . LEU A 1 475 ? 13.324 13.243 -21.263 1.00 90.81 475 LEU A O 1
ATOM 3586 N N . GLU A 1 476 ? 12.553 14.989 -22.425 1.00 90.38 476 GLU A N 1
ATOM 3587 C CA . GLU A 1 476 ? 11.750 14.151 -23.320 1.00 90.38 476 GLU A CA 1
ATOM 3588 C C . GLU A 1 476 ? 12.585 13.501 -24.435 1.00 90.38 476 GLU A C 1
ATOM 3590 O O . GLU A 1 476 ? 12.089 12.636 -25.167 1.00 90.38 476 GLU A O 1
ATOM 3595 N N . ARG A 1 477 ? 13.847 13.917 -24.606 1.00 88.81 477 ARG A N 1
ATOM 3596 C CA . ARG A 1 477 ? 14.719 13.388 -25.654 1.00 88.81 477 ARG A CA 1
ATOM 3597 C C . ARG A 1 477 ? 14.959 11.903 -25.399 1.00 88.81 477 ARG A C 1
ATOM 3599 O O . ARG A 1 477 ? 15.401 11.520 -24.330 1.00 88.81 477 ARG A O 1
ATOM 3606 N N . GLY A 1 478 ? 14.661 11.063 -26.388 1.00 82.94 478 GLY A N 1
ATOM 3607 C CA . GLY A 1 478 ? 14.811 9.607 -26.264 1.00 82.94 478 GLY A CA 1
ATOM 3608 C C . GLY A 1 478 ? 13.671 8.902 -25.519 1.00 82.94 478 GLY A C 1
ATOM 3609 O O . 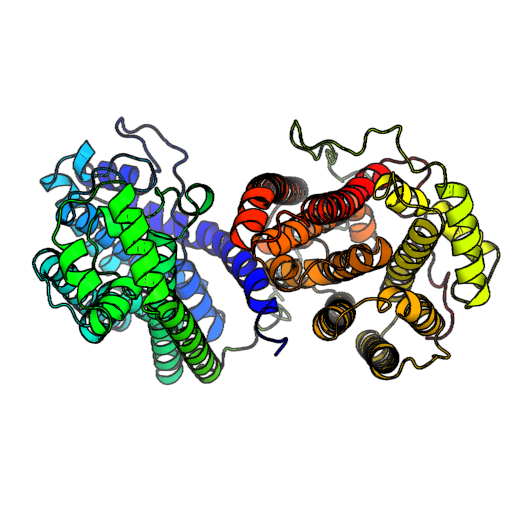GLY A 1 478 ? 13.609 7.675 -25.551 1.00 82.94 478 GLY A O 1
ATOM 3610 N N . CYS A 1 479 ? 12.720 9.637 -24.930 1.00 87.75 479 CYS A N 1
ATOM 3611 C CA . CYS A 1 479 ? 11.555 9.036 -24.286 1.00 87.75 479 CYS A CA 1
ATOM 3612 C C . CYS A 1 479 ? 10.573 8.454 -25.313 1.00 87.75 479 CYS A C 1
ATOM 3614 O O . CYS A 1 479 ? 10.174 9.113 -26.277 1.00 87.75 479 CYS A O 1
ATOM 3616 N N . GLY A 1 480 ? 10.106 7.229 -25.057 1.00 87.94 480 GLY A N 1
ATOM 3617 C CA . GLY A 1 480 ? 8.920 6.693 -25.720 1.00 87.94 480 GLY A CA 1
ATOM 3618 C C . GLY A 1 480 ? 7.643 7.447 -25.302 1.00 87.94 480 GLY A C 1
ATOM 3619 O O . GLY A 1 480 ? 7.644 8.149 -24.288 1.00 87.94 480 GLY A O 1
ATOM 3620 N N . PRO A 1 481 ? 6.521 7.295 -26.034 1.00 87.25 481 PRO A N 1
ATOM 3621 C CA . PRO A 1 481 ? 5.272 7.995 -25.718 1.00 87.25 481 PRO A CA 1
ATOM 3622 C C . PRO A 1 481 ? 4.755 7.740 -24.295 1.00 87.25 481 PRO A C 1
ATOM 3624 O O . PRO A 1 481 ? 4.246 8.663 -23.665 1.00 87.25 481 PRO A O 1
ATOM 3627 N N . ILE A 1 482 ? 4.910 6.509 -23.793 1.00 85.06 482 ILE A N 1
ATOM 3628 C CA . ILE A 1 482 ? 4.479 6.103 -22.448 1.00 85.06 482 ILE A CA 1
ATOM 3629 C C . ILE A 1 482 ? 5.363 6.765 -21.387 1.00 85.06 482 ILE A C 1
ATOM 3631 O O . ILE A 1 482 ? 4.841 7.461 -20.522 1.00 85.06 482 ILE A O 1
ATOM 3635 N N . ALA A 1 483 ? 6.689 6.633 -21.496 1.00 87.44 483 ALA A N 1
ATOM 3636 C CA . ALA A 1 483 ? 7.636 7.273 -20.582 1.00 87.44 483 ALA A CA 1
ATOM 3637 C C . ALA A 1 483 ? 7.472 8.802 -20.537 1.00 87.44 483 ALA A C 1
ATOM 3639 O O . ALA A 1 483 ? 7.436 9.389 -19.460 1.00 87.44 483 ALA A O 1
ATOM 3640 N N . ARG A 1 484 ? 7.272 9.448 -21.695 1.00 91.19 484 ARG A N 1
ATOM 3641 C CA . ARG A 1 484 ? 7.021 10.895 -21.766 1.00 91.19 484 ARG A CA 1
ATOM 3642 C C . ARG A 1 484 ? 5.729 11.291 -21.049 1.00 91.19 484 ARG A C 1
ATOM 3644 O O . ARG A 1 484 ? 5.714 12.287 -20.331 1.00 91.19 484 ARG A O 1
ATOM 3651 N N . GLN A 1 485 ? 4.651 10.530 -21.246 1.00 90.00 485 GLN A N 1
ATOM 3652 C CA . GLN A 1 485 ? 3.391 10.776 -20.546 1.00 90.00 485 GLN A CA 1
ATOM 3653 C C . GLN A 1 485 ? 3.559 10.578 -19.038 1.00 90.00 485 GLN A C 1
ATOM 3655 O O . GLN A 1 485 ? 3.129 11.429 -18.270 1.00 90.00 485 GLN A O 1
ATOM 3660 N N . ARG A 1 486 ? 4.237 9.503 -18.617 1.00 88.12 486 ARG A N 1
ATOM 3661 C CA . ARG A 1 486 ? 4.509 9.220 -17.205 1.00 88.12 486 ARG A CA 1
ATOM 3662 C C . ARG A 1 486 ? 5.298 10.351 -16.547 1.00 88.12 486 ARG A C 1
ATOM 3664 O O . ARG A 1 486 ? 4.913 10.783 -15.466 1.00 88.12 486 ARG A O 1
ATOM 3671 N N . LEU A 1 487 ? 6.344 10.855 -17.205 1.00 90.81 487 LEU A N 1
ATOM 3672 C CA . LEU A 1 487 ? 7.123 12.005 -16.744 1.00 90.81 487 LEU A CA 1
ATOM 3673 C C . LEU A 1 487 ? 6.224 13.239 -16.546 1.00 90.81 487 LEU A C 1
ATOM 3675 O O . LEU A 1 487 ? 6.221 13.808 -15.458 1.00 90.81 487 LEU A O 1
ATOM 3679 N N . ALA A 1 488 ? 5.418 13.612 -17.548 1.00 92.06 488 ALA A N 1
ATOM 3680 C CA . ALA A 1 488 ? 4.484 14.738 -17.435 1.00 92.06 488 ALA A CA 1
ATOM 3681 C C . ALA A 1 488 ? 3.478 14.539 -16.286 1.00 92.06 488 ALA A C 1
ATOM 3683 O O . ALA A 1 488 ? 3.266 15.447 -15.484 1.00 92.06 488 ALA A O 1
ATOM 3684 N N . ASP A 1 489 ? 2.904 13.339 -16.170 1.00 88.50 489 ASP A N 1
ATOM 3685 C CA . ASP A 1 489 ? 1.942 12.999 -15.122 1.00 88.50 489 ASP A CA 1
ATOM 3686 C C . ASP A 1 489 ? 2.566 13.143 -13.725 1.00 88.50 489 ASP A C 1
ATOM 3688 O O . ASP A 1 489 ? 1.927 13.706 -12.842 1.00 88.50 489 ASP A O 1
ATOM 3692 N N . ARG A 1 490 ? 3.826 12.720 -13.515 1.00 89.44 490 ARG A N 1
ATOM 3693 C CA . ARG A 1 490 ? 4.506 12.883 -12.213 1.00 89.44 490 ARG A CA 1
ATOM 3694 C C . ARG A 1 490 ? 4.708 14.352 -11.830 1.00 89.44 490 ARG A C 1
ATOM 3696 O O . ARG A 1 490 ? 4.568 14.691 -10.658 1.00 89.44 490 ARG A O 1
ATOM 3703 N N . PHE A 1 491 ? 5.023 15.225 -12.789 1.00 90.50 491 PHE A N 1
ATOM 3704 C CA . PHE A 1 491 ? 5.111 16.667 -12.530 1.00 90.50 491 PHE A CA 1
ATOM 3705 C C . PHE A 1 491 ? 3.740 17.269 -12.200 1.00 90.50 491 PHE A C 1
ATOM 3707 O O . PHE A 1 491 ? 3.629 18.069 -11.277 1.00 90.50 491 PHE A O 1
ATOM 3714 N N . LEU A 1 492 ? 2.684 16.875 -12.916 1.00 88.94 492 LEU A N 1
ATOM 3715 C CA . LEU A 1 492 ? 1.323 17.353 -12.645 1.00 88.94 492 LEU A CA 1
ATOM 3716 C C . LEU A 1 492 ? 0.799 16.876 -11.282 1.00 88.94 492 LEU A C 1
ATOM 3718 O O . LEU A 1 492 ? 0.193 17.665 -10.564 1.00 88.94 492 LEU A O 1
ATOM 3722 N N . GLU A 1 493 ? 1.100 15.636 -10.888 1.00 84.75 493 GLU A N 1
ATOM 3723 C CA . GLU A 1 493 ? 0.796 15.114 -9.548 1.00 84.75 493 GLU A CA 1
ATOM 3724 C C . GLU A 1 493 ? 1.490 15.926 -8.439 1.00 84.75 493 GLU A C 1
ATOM 3726 O O . GLU A 1 493 ? 0.896 16.150 -7.385 1.00 84.75 493 GLU A O 1
ATOM 3731 N N . TYR A 1 494 ? 2.723 16.398 -8.671 1.00 88.06 494 TYR A N 1
ATOM 3732 C CA . TYR A 1 494 ? 3.408 17.310 -7.748 1.00 88.06 494 TYR A CA 1
ATOM 3733 C C . TYR A 1 494 ? 2.632 18.627 -7.594 1.00 88.06 494 TYR A C 1
ATOM 3735 O O . TYR A 1 494 ? 2.354 19.025 -6.464 1.00 88.06 494 TYR A O 1
ATOM 3743 N N . PHE A 1 495 ? 2.202 19.249 -8.701 1.00 87.50 495 PHE A N 1
ATOM 3744 C CA . PHE A 1 495 ? 1.385 20.471 -8.672 1.00 87.50 495 PHE A CA 1
ATOM 3745 C C . PHE A 1 495 ? 0.053 20.287 -7.922 1.00 87.50 495 PHE A C 1
ATOM 3747 O O . PHE A 1 495 ? -0.325 21.134 -7.114 1.00 87.50 495 PHE A O 1
ATOM 3754 N N . ASP A 1 496 ? -0.644 19.172 -8.148 1.00 83.25 496 ASP A N 1
ATOM 3755 C CA . ASP A 1 496 ? -1.899 18.860 -7.449 1.00 83.25 496 ASP A CA 1
ATOM 3756 C C . ASP A 1 496 ? -1.686 18.715 -5.933 1.00 83.25 496 ASP A C 1
ATOM 3758 O O . ASP A 1 496 ? -2.519 19.130 -5.122 1.00 83.25 496 ASP A O 1
ATOM 3762 N N . ALA A 1 497 ? -0.556 18.134 -5.532 1.00 83.25 497 ALA A N 1
ATOM 3763 C CA . ALA A 1 497 ? -0.240 17.928 -4.130 1.00 83.25 497 ALA A CA 1
ATOM 3764 C C . ALA A 1 497 ? 0.177 19.223 -3.422 1.00 83.25 497 ALA A C 1
ATOM 3766 O O . ALA A 1 497 ? -0.257 19.445 -2.291 1.00 83.25 497 ALA A O 1
ATOM 3767 N N . ILE A 1 498 ? 0.953 20.100 -4.072 1.00 84.81 498 ILE A N 1
ATOM 3768 C CA . ILE A 1 498 ? 1.276 21.417 -3.498 1.00 84.81 498 ILE A CA 1
ATOM 3769 C C . ILE A 1 498 ? 0.027 22.306 -3.400 1.00 84.81 498 ILE A C 1
ATOM 3771 O O . ILE A 1 498 ? -0.103 23.049 -2.432 1.00 84.81 498 ILE A O 1
ATOM 3775 N N . GLU A 1 499 ? -0.937 22.182 -4.327 1.00 84.19 499 GLU A N 1
ATOM 3776 C CA . GLU A 1 499 ? -2.236 22.866 -4.229 1.00 84.19 499 GLU A CA 1
ATOM 3777 C C . GLU A 1 499 ? -2.962 22.448 -2.944 1.00 84.19 499 GLU A C 1
ATOM 3779 O O . GLU A 1 499 ? -3.440 23.292 -2.184 1.00 84.19 499 GLU A O 1
ATOM 3784 N N . ARG A 1 500 ? -3.007 21.138 -2.678 1.00 81.69 500 ARG A N 1
ATOM 3785 C CA . ARG A 1 500 ? -3.639 20.579 -1.479 1.00 81.69 500 ARG A CA 1
ATOM 3786 C C . ARG A 1 500 ? -2.908 20.984 -0.198 1.00 81.69 500 ARG A C 1
ATOM 3788 O O . ARG A 1 500 ? -3.551 21.355 0.778 1.00 81.69 500 ARG A O 1
ATOM 3795 N N . GLN A 1 501 ? -1.578 20.971 -0.207 1.00 82.81 501 GLN A N 1
ATOM 3796 C CA . GLN A 1 501 ? -0.758 21.428 0.920 1.00 82.81 501 GLN A CA 1
ATOM 3797 C C . GLN A 1 501 ? -1.015 22.911 1.230 1.00 82.81 501 GLN A C 1
ATOM 3799 O O . GLN A 1 501 ? -1.192 23.281 2.390 1.00 82.81 501 GLN A O 1
ATOM 3804 N N . ALA A 1 502 ? -1.127 23.752 0.197 1.00 80.38 502 ALA A N 1
ATOM 3805 C CA . ALA A 1 502 ? -1.441 25.169 0.347 1.00 80.38 502 ALA A CA 1
ATOM 3806 C C . ALA A 1 502 ? -2.843 25.412 0.937 1.00 80.38 502 ALA A C 1
ATOM 3808 O O . ALA A 1 502 ? -3.015 26.347 1.719 1.00 80.38 502 ALA A O 1
ATOM 3809 N N . GLN A 1 503 ? -3.831 24.564 0.621 1.00 79.62 503 GLN A N 1
ATOM 3810 C CA . GLN A 1 503 ? -5.166 24.627 1.237 1.00 79.62 503 GLN A CA 1
ATOM 3811 C C . GLN A 1 503 ? -5.090 24.414 2.757 1.00 79.62 503 GLN A C 1
ATOM 3813 O O . GLN A 1 503 ? -5.619 25.229 3.511 1.00 79.62 503 GLN A O 1
ATOM 3818 N N . TYR A 1 504 ? -4.358 23.393 3.217 1.00 79.44 504 TYR A N 1
ATOM 3819 C CA . TYR A 1 504 ? -4.147 23.147 4.650 1.00 79.44 504 TYR A CA 1
ATOM 3820 C C . TYR A 1 504 ? -3.458 24.312 5.358 1.00 79.44 504 TYR A C 1
ATOM 3822 O O . TYR A 1 504 ? -3.902 24.753 6.422 1.00 79.44 504 TYR A O 1
ATOM 3830 N N . SER A 1 505 ? -2.408 24.852 4.741 1.00 77.00 505 SER A N 1
ATOM 3831 C CA . SER A 1 505 ? -1.692 26.014 5.268 1.00 77.00 505 SER A CA 1
ATOM 3832 C C . SER A 1 505 ? -2.596 27.247 5.379 1.00 77.00 505 SER A C 1
ATOM 3834 O O . SER A 1 505 ? -2.581 27.926 6.408 1.00 77.00 505 SER A O 1
ATOM 3836 N N . ALA A 1 506 ? -3.435 27.512 4.370 1.00 74.38 506 ALA A N 1
ATOM 3837 C CA . ALA A 1 506 ? -4.386 28.625 4.377 1.00 74.38 506 ALA A CA 1
ATOM 3838 C C . ALA A 1 506 ? -5.457 28.478 5.473 1.00 74.38 506 ALA A C 1
ATOM 3840 O O . ALA A 1 506 ? -5.826 29.456 6.129 1.00 74.38 506 ALA A O 1
ATOM 3841 N N . GLU A 1 507 ? -5.923 27.252 5.711 1.00 76.38 507 GLU A N 1
ATOM 3842 C CA . GLU A 1 507 ? -6.900 26.930 6.755 1.00 76.38 507 GLU A CA 1
ATOM 3843 C C . GLU A 1 507 ? -6.279 26.851 8.161 1.00 76.38 507 GLU A C 1
ATOM 3845 O O . GLU A 1 507 ? -7.008 26.827 9.158 1.00 76.38 507 GLU A O 1
ATOM 3850 N N . LYS A 1 508 ? -4.940 26.874 8.257 1.00 73.88 508 LYS A N 1
ATOM 3851 C CA . LYS A 1 508 ? -4.166 26.601 9.481 1.00 73.88 508 LYS A CA 1
ATOM 3852 C C . LYS A 1 508 ? -4.546 25.261 10.114 1.00 73.88 508 LYS A C 1
ATOM 3854 O O . LYS A 1 508 ? -4.586 25.141 11.342 1.00 73.88 508 LYS A O 1
ATOM 3859 N N . ASP A 1 509 ? -4.841 24.280 9.270 1.00 74.06 509 ASP A N 1
ATOM 3860 C CA . ASP A 1 509 ? -5.196 22.922 9.667 1.00 74.06 509 ASP A CA 1
ATOM 3861 C C . ASP A 1 509 ? -4.063 21.951 9.307 1.00 74.06 509 ASP A C 1
ATOM 3863 O O . ASP A 1 509 ? -3.143 22.283 8.556 1.00 74.06 509 ASP A O 1
ATOM 3867 N N . ALA A 1 510 ? -4.115 20.750 9.872 1.00 72.69 510 ALA A N 1
ATOM 3868 C CA . ALA A 1 510 ? -3.215 19.662 9.527 1.00 72.69 510 ALA A CA 1
ATOM 3869 C C . ALA A 1 510 ? -4.000 18.542 8.828 1.00 72.69 510 ALA A C 1
ATOM 3871 O O . ALA A 1 510 ? -5.081 18.169 9.301 1.00 72.69 510 ALA A O 1
ATOM 3872 N N . PRO A 1 511 ? -3.465 17.948 7.749 1.00 72.31 511 PRO A N 1
ATOM 3873 C CA . PRO A 1 511 ? -4.011 16.701 7.234 1.00 72.31 511 PRO A CA 1
ATOM 3874 C C . PRO A 1 511 ? -3.892 15.600 8.294 1.00 72.31 511 PRO A C 1
ATOM 3876 O O . PRO A 1 511 ? -3.004 15.616 9.150 1.00 72.31 511 PRO A O 1
ATOM 3879 N N . ASP A 1 512 ? -4.765 14.596 8.228 1.00 73.12 512 ASP A N 1
ATOM 3880 C CA . ASP A 1 512 ? -4.522 13.382 9.002 1.00 73.12 512 ASP A CA 1
ATOM 3881 C C . ASP A 1 512 ? -3.284 12.638 8.485 1.00 73.12 512 ASP A C 1
ATOM 3883 O O . ASP A 1 512 ? -2.823 12.873 7.372 1.00 73.12 512 ASP A O 1
ATOM 3887 N N . LEU A 1 513 ? -2.756 11.705 9.279 1.00 70.25 513 LEU A N 1
ATOM 3888 C CA . LEU A 1 513 ? -1.528 10.985 8.941 1.00 70.25 513 LEU A CA 1
ATOM 3889 C C . LEU A 1 513 ? -1.520 10.360 7.544 1.00 70.25 513 LEU A C 1
ATOM 3891 O O . LEU A 1 513 ? -0.488 10.349 6.878 1.00 70.25 513 LEU A O 1
ATOM 3895 N N . LEU A 1 514 ? -2.635 9.789 7.110 1.00 58.47 514 LEU A N 1
ATOM 3896 C CA . LEU A 1 514 ? -2.676 9.101 5.834 1.00 58.47 514 LEU A CA 1
ATOM 3897 C C . LEU A 1 514 ? -2.692 10.091 4.676 1.00 58.47 514 LEU A C 1
ATOM 3899 O O . LEU A 1 514 ? -1.964 9.923 3.691 1.00 58.47 514 LEU A O 1
ATOM 3903 N N . GLU A 1 515 ? -3.563 11.084 4.785 1.00 67.31 515 GLU A N 1
ATOM 3904 C CA . GLU A 1 515 ? -3.643 12.157 3.812 1.00 67.31 515 GLU A CA 1
ATOM 3905 C C . GLU A 1 515 ? -2.302 12.878 3.714 1.00 67.31 515 GLU A C 1
ATOM 3907 O O . GLU A 1 515 ? -1.799 13.077 2.609 1.00 67.31 515 GLU A O 1
ATOM 3912 N N . PHE A 1 516 ? -1.668 13.126 4.863 1.00 79.00 516 PHE A N 1
ATOM 3913 C CA . PHE A 1 516 ? -0.332 13.680 4.956 1.00 79.00 516 PHE A CA 1
ATOM 3914 C C . PHE A 1 516 ? 0.682 12.830 4.201 1.00 79.00 516 PHE A C 1
ATOM 3916 O O . PHE A 1 516 ? 1.315 13.349 3.298 1.00 79.00 516 PHE A O 1
ATOM 3923 N N . ILE A 1 517 ? 0.832 11.532 4.500 1.00 75.62 517 ILE A N 1
ATOM 3924 C CA . ILE A 1 517 ? 1.850 10.703 3.829 1.00 75.62 517 ILE A CA 1
ATOM 3925 C C . ILE A 1 517 ? 1.584 10.622 2.318 1.00 75.62 517 ILE A C 1
ATOM 3927 O O . ILE A 1 517 ? 2.517 10.687 1.520 1.00 75.62 517 ILE A O 1
ATOM 3931 N N . THR A 1 518 ? 0.319 10.500 1.908 1.00 71.31 518 THR A N 1
ATOM 3932 C CA . THR A 1 518 ? -0.047 10.408 0.485 1.00 71.31 518 THR A CA 1
ATOM 3933 C C . THR A 1 518 ? 0.292 11.699 -0.256 1.00 71.31 518 THR A C 1
ATOM 3935 O O . THR A 1 518 ? 0.928 11.655 -1.307 1.00 71.31 518 THR A O 1
ATOM 3938 N N . MET A 1 519 ? -0.088 12.842 0.315 1.00 82.12 519 MET A N 1
ATOM 3939 C CA . MET A 1 519 ? 0.248 14.163 -0.206 1.00 82.12 519 MET A CA 1
ATOM 3940 C C . MET A 1 519 ? 1.764 14.386 -0.190 1.00 82.12 519 MET A C 1
ATOM 3942 O O . MET A 1 519 ? 2.334 14.774 -1.205 1.00 82.12 519 MET A O 1
ATOM 3946 N N . ARG A 1 520 ? 2.433 14.067 0.923 1.00 86.31 520 ARG A N 1
ATOM 3947 C CA . ARG A 1 520 ? 3.868 14.283 1.132 1.00 86.31 520 ARG A CA 1
ATOM 3948 C C . ARG A 1 520 ? 4.713 13.497 0.141 1.00 86.31 520 ARG A C 1
ATOM 3950 O O . ARG A 1 520 ? 5.691 14.028 -0.367 1.00 86.31 520 ARG A O 1
ATOM 3957 N N . ARG A 1 521 ? 4.312 12.277 -0.230 1.00 84.56 521 ARG A N 1
ATOM 3958 C CA . ARG A 1 521 ? 4.994 11.510 -1.288 1.00 84.56 521 ARG A CA 1
ATOM 3959 C C . ARG A 1 521 ? 5.024 12.231 -2.633 1.00 84.56 521 ARG A C 1
ATOM 3961 O O . ARG A 1 521 ? 5.986 12.083 -3.382 1.00 84.56 521 ARG A O 1
ATOM 3968 N N . ALA A 1 522 ? 3.989 13.004 -2.935 1.00 83.38 522 ALA A N 1
ATOM 3969 C CA . ALA A 1 522 ? 3.979 13.853 -4.111 1.00 83.38 522 ALA A CA 1
ATOM 3970 C C . ALA A 1 522 ? 4.749 15.161 -3.860 1.00 83.38 522 ALA A C 1
ATOM 3972 O O . ALA A 1 522 ? 5.623 15.472 -4.662 1.00 83.38 522 ALA A O 1
ATOM 3973 N N . THR A 1 523 ? 4.525 15.876 -2.745 1.00 87.25 523 THR A N 1
ATOM 3974 C CA . THR A 1 523 ? 5.167 17.189 -2.487 1.00 87.25 523 THR A CA 1
ATOM 3975 C C . THR A 1 523 ? 6.666 17.127 -2.201 1.00 87.25 523 THR A C 1
ATOM 3977 O O . THR A 1 523 ? 7.359 18.117 -2.391 1.00 87.25 523 THR A O 1
ATOM 3980 N N . VAL A 1 524 ? 7.210 15.963 -1.835 1.00 86.88 524 VAL A N 1
ATOM 3981 C CA . VAL A 1 524 ? 8.666 15.731 -1.770 1.00 86.88 524 VAL A CA 1
ATOM 3982 C C . VAL A 1 524 ? 9.319 15.783 -3.162 1.00 86.88 524 VAL A C 1
ATOM 3984 O O . VAL A 1 524 ? 10.526 15.981 -3.278 1.00 86.88 524 VAL A O 1
ATOM 3987 N N . GLY A 1 525 ? 8.550 15.586 -4.239 1.00 88.44 525 GLY A N 1
ATOM 3988 C CA . GLY A 1 525 ? 9.023 15.699 -5.623 1.00 88.44 525 GLY A CA 1
ATOM 3989 C C . GLY A 1 525 ? 9.818 14.495 -6.144 1.00 88.44 525 GLY A C 1
ATOM 3990 O O . GLY A 1 525 ? 10.058 14.399 -7.346 1.00 88.44 525 GLY A O 1
ATOM 3991 N N . MET A 1 526 ? 10.174 13.525 -5.293 1.00 91.06 526 MET A N 1
ATOM 3992 C CA . MET A 1 526 ? 10.967 12.350 -5.684 1.00 91.06 526 MET A CA 1
ATOM 3993 C C . MET A 1 526 ? 10.358 11.506 -6.822 1.00 91.06 526 MET A C 1
ATOM 3995 O O . MET A 1 526 ? 11.124 11.063 -7.672 1.00 91.06 526 MET A O 1
ATOM 3999 N N . PRO A 1 527 ? 9.031 11.281 -6.935 1.00 90.50 527 PRO A N 1
ATOM 4000 C CA . PRO A 1 527 ? 8.477 10.565 -8.089 1.00 90.50 527 PRO A CA 1
ATOM 4001 C C . PRO A 1 527 ? 8.740 11.269 -9.430 1.00 90.50 527 PRO A C 1
ATOM 4003 O O . PRO A 1 527 ? 9.084 10.609 -10.410 1.00 90.50 527 PRO A O 1
ATOM 4006 N N . ALA A 1 528 ? 8.625 12.600 -9.473 1.00 91.31 528 ALA A N 1
ATOM 4007 C CA . ALA A 1 528 ? 8.976 13.391 -10.653 1.00 91.31 528 ALA A CA 1
ATOM 4008 C C . ALA A 1 528 ? 10.494 13.401 -10.876 1.00 91.31 528 ALA A C 1
ATOM 4010 O O . ALA A 1 528 ? 10.957 13.232 -12.003 1.00 91.31 528 ALA A O 1
ATOM 4011 N N . TRP A 1 529 ? 11.267 13.506 -9.792 1.00 92.56 529 TRP A N 1
ATOM 4012 C CA . TRP A 1 529 ? 12.724 13.437 -9.824 1.00 92.56 529 TRP A CA 1
ATOM 4013 C C . TRP A 1 529 ? 13.251 12.089 -10.324 1.00 92.56 529 TRP A C 1
ATOM 4015 O O . TRP A 1 529 ? 14.250 12.029 -11.026 1.00 92.56 529 TRP A O 1
ATOM 4025 N N . ALA A 1 530 ? 12.572 10.989 -10.015 1.00 94.00 530 ALA A N 1
ATOM 4026 C CA . ALA A 1 530 ? 12.927 9.664 -10.494 1.00 94.00 530 ALA A CA 1
ATOM 4027 C C . ALA A 1 530 ? 12.819 9.586 -12.025 1.00 94.00 530 ALA A C 1
ATOM 4029 O O . ALA A 1 530 ? 13.762 9.160 -12.683 1.00 94.00 530 ALA A O 1
ATOM 4030 N N . GLU A 1 531 ? 11.714 10.053 -12.611 1.00 93.12 531 GLU A N 1
ATOM 4031 C CA . GLU A 1 531 ? 11.590 10.127 -14.074 1.00 93.12 531 GLU A CA 1
ATOM 4032 C C . GLU A 1 531 ? 12.593 11.128 -14.674 1.00 93.12 531 GLU A C 1
ATOM 4034 O O . GLU A 1 531 ? 13.190 10.860 -15.715 1.00 93.12 531 GLU A O 1
ATOM 4039 N N . PHE A 1 532 ? 12.852 12.243 -13.981 1.00 93.06 532 PHE A N 1
ATOM 4040 C CA . PHE A 1 532 ? 13.899 13.191 -14.356 1.00 93.06 532 PHE A CA 1
ATOM 4041 C C . PHE A 1 532 ? 15.276 12.517 -14.426 1.00 93.06 532 PHE A C 1
ATOM 4043 O O . PHE A 1 532 ? 15.995 12.714 -15.399 1.00 93.06 532 PHE A O 1
ATOM 4050 N N . LEU A 1 533 ? 15.650 11.714 -13.425 1.00 93.06 533 LEU A N 1
ATOM 4051 C CA . LEU A 1 533 ? 16.939 11.022 -13.358 1.00 93.06 533 LEU A CA 1
ATOM 4052 C C . LEU A 1 533 ? 17.086 9.964 -14.456 1.00 93.06 533 LEU A C 1
ATOM 4054 O O . LEU A 1 533 ? 18.167 9.855 -15.031 1.00 93.06 533 LEU A O 1
ATOM 4058 N N . ASP A 1 534 ? 16.022 9.217 -14.769 1.00 93.81 534 ASP A N 1
ATOM 4059 C CA . ASP A 1 534 ? 16.017 8.250 -15.880 1.00 93.81 534 ASP A CA 1
ATOM 4060 C C . ASP A 1 534 ? 16.365 8.938 -17.210 1.00 93.81 534 ASP A C 1
ATOM 4062 O O . ASP A 1 534 ? 17.231 8.468 -17.955 1.00 93.81 534 ASP A O 1
ATOM 4066 N N . SER A 1 535 ? 15.756 10.102 -17.464 1.00 92.25 535 SER A N 1
ATOM 4067 C CA . SER A 1 535 ? 16.032 10.923 -18.646 1.00 92.25 535 SER A CA 1
ATOM 4068 C C . SER A 1 535 ? 17.398 11.607 -18.601 1.00 92.25 535 SER A C 1
ATOM 4070 O O . SER A 1 535 ? 18.153 11.532 -19.568 1.00 92.25 535 SER A O 1
ATOM 4072 N N . ALA A 1 536 ? 17.747 12.260 -17.491 1.00 90.81 536 ALA A N 1
ATOM 4073 C CA . ALA A 1 536 ? 18.984 13.027 -17.355 1.00 90.81 536 ALA A CA 1
ATOM 4074 C C . ALA A 1 536 ? 20.225 12.135 -17.467 1.00 90.81 536 ALA A C 1
ATOM 4076 O O . ALA A 1 536 ? 21.229 12.546 -18.039 1.00 90.81 536 ALA A O 1
ATOM 4077 N N . LEU A 1 537 ? 20.155 10.896 -16.974 1.00 91.88 537 LEU A N 1
ATOM 4078 C CA . LEU A 1 537 ? 21.232 9.916 -17.114 1.00 91.88 537 LEU A CA 1
ATOM 4079 C C . LEU A 1 537 ? 21.219 9.184 -18.468 1.00 91.88 537 LEU A C 1
ATOM 4081 O O . LEU A 1 537 ? 22.133 8.398 -18.734 1.00 91.88 537 LEU A O 1
ATOM 4085 N N . GLY A 1 538 ? 20.218 9.440 -19.318 1.00 91.56 538 GLY A N 1
ATOM 4086 C CA . GLY A 1 538 ? 20.046 8.797 -20.621 1.00 91.56 538 GLY A CA 1
ATOM 4087 C C . GLY A 1 538 ? 19.785 7.293 -20.525 1.00 91.56 538 GLY A C 1
ATOM 4088 O O . GLY A 1 538 ? 20.183 6.549 -21.420 1.00 91.56 538 GLY A O 1
ATOM 4089 N N . LEU A 1 539 ? 19.183 6.834 -19.423 1.00 93.19 539 LEU A N 1
ATOM 4090 C CA . LEU A 1 539 ? 18.983 5.410 -19.151 1.00 93.19 539 LEU A CA 1
ATOM 4091 C C . LEU A 1 539 ? 17.797 4.874 -19.950 1.00 93.19 539 LEU A C 1
ATOM 4093 O O . LEU A 1 539 ? 17.907 3.809 -20.548 1.00 93.19 539 LEU A O 1
ATOM 4097 N N . HIS A 1 540 ? 16.684 5.611 -20.009 1.00 92.38 540 HIS A N 1
ATOM 4098 C CA . HIS A 1 540 ? 15.471 5.216 -20.737 1.00 92.38 540 HIS A CA 1
ATOM 4099 C C . HIS A 1 540 ? 15.072 3.766 -20.427 1.00 92.38 540 HIS A C 1
ATOM 4101 O O . HIS A 1 540 ? 15.063 2.878 -21.299 1.00 92.38 540 HIS A O 1
ATOM 4107 N N . LEU A 1 541 ? 14.835 3.491 -19.145 1.00 94.06 541 LEU A N 1
ATOM 4108 C CA . LEU A 1 541 ? 14.484 2.148 -18.707 1.00 94.06 541 LEU A CA 1
ATOM 4109 C C . LEU A 1 541 ? 13.147 1.699 -19.328 1.00 94.06 541 LEU A C 1
ATOM 4111 O O . LEU A 1 541 ? 12.223 2.504 -19.464 1.00 94.06 541 LEU A O 1
ATOM 4115 N N . PRO A 1 542 ? 12.995 0.407 -19.682 1.00 92.31 542 PRO A N 1
ATOM 4116 C CA . PRO A 1 542 ? 11.755 -0.093 -20.269 1.00 92.31 542 PRO A CA 1
ATOM 4117 C C . PRO A 1 542 ? 10.556 0.103 -19.334 1.00 92.31 542 PRO A C 1
ATOM 4119 O O . PRO A 1 542 ? 10.664 -0.140 -18.130 1.00 92.31 542 PRO A O 1
ATOM 4122 N N . ASP A 1 543 ? 9.390 0.444 -19.890 1.00 87.12 543 ASP A N 1
ATOM 4123 C CA . ASP A 1 543 ? 8.176 0.707 -19.100 1.00 87.12 543 ASP A CA 1
ATOM 4124 C C . ASP A 1 543 ? 7.786 -0.490 -18.220 1.00 87.12 543 ASP A C 1
ATOM 4126 O O . ASP A 1 543 ? 7.465 -0.315 -17.049 1.00 87.12 543 ASP A O 1
ATOM 4130 N N . GLN A 1 544 ? 7.946 -1.718 -18.729 1.00 82.81 544 GLN A N 1
ATOM 4131 C CA . GLN A 1 544 ? 7.703 -2.946 -17.962 1.00 82.81 544 GLN A CA 1
ATOM 4132 C C . GLN A 1 544 ? 8.555 -3.054 -16.686 1.00 82.81 544 GLN A C 1
ATOM 4134 O O . GLN A 1 544 ? 8.117 -3.654 -15.708 1.00 82.81 544 GLN A O 1
ATOM 4139 N N . LEU A 1 545 ? 9.760 -2.470 -16.681 1.00 87.38 545 LEU A N 1
ATOM 4140 C CA . LEU A 1 545 ? 10.628 -2.412 -15.507 1.00 87.38 545 LEU A CA 1
ATOM 4141 C C . LEU A 1 545 ? 10.276 -1.216 -14.620 1.00 87.38 545 LEU A C 1
ATOM 4143 O O . LEU A 1 545 ? 10.198 -1.381 -13.405 1.00 87.38 545 LEU A O 1
ATOM 4147 N N . ARG A 1 546 ? 10.040 -0.033 -15.207 1.00 86.69 546 ARG A N 1
ATOM 4148 C CA . ARG A 1 546 ? 9.651 1.188 -14.473 1.00 86.69 546 ARG A CA 1
ATOM 4149 C C . ARG A 1 546 ? 8.347 1.002 -13.693 1.00 86.69 546 ARG A C 1
ATOM 4151 O O . ARG A 1 546 ? 8.246 1.443 -12.553 1.00 86.69 546 ARG A O 1
ATOM 4158 N N . GLU A 1 547 ? 7.377 0.304 -14.275 1.00 79.44 547 GLU A N 1
ATOM 4159 C CA . GLU A 1 547 ? 6.070 0.033 -13.664 1.00 79.44 547 GLU A CA 1
ATOM 4160 C C . GLU A 1 547 ? 6.071 -1.214 -12.767 1.00 79.44 547 GLU A C 1
ATOM 4162 O O . GLU A 1 547 ? 5.134 -1.436 -11.988 1.00 79.44 547 GLU A O 1
ATOM 4167 N N . HIS A 1 548 ? 7.139 -2.018 -12.810 1.00 82.56 548 HIS A N 1
ATOM 4168 C CA . HIS A 1 548 ? 7.262 -3.193 -11.960 1.00 82.56 548 HIS A CA 1
ATOM 4169 C C . HIS A 1 548 ? 7.210 -2.797 -10.478 1.00 82.56 548 HIS A C 1
ATOM 4171 O O . HIS A 1 548 ? 7.824 -1.818 -10.050 1.00 82.56 548 HIS A O 1
ATOM 4177 N N . TYR A 1 549 ? 6.499 -3.583 -9.661 1.00 70.12 549 TYR A N 1
ATOM 4178 C CA . TYR A 1 549 ? 6.261 -3.242 -8.252 1.00 70.12 549 TYR A CA 1
ATOM 4179 C C . TYR A 1 549 ? 7.560 -3.030 -7.460 1.00 70.12 549 TYR A C 1
ATOM 4181 O O . TYR A 1 549 ? 7.598 -2.147 -6.618 1.00 70.12 549 TYR A O 1
ATOM 4189 N N . VAL A 1 550 ? 8.624 -3.790 -7.751 1.00 77.19 550 VAL A N 1
ATOM 4190 C CA . VAL A 1 550 ? 9.939 -3.621 -7.100 1.00 77.19 550 VAL A CA 1
ATOM 4191 C C . VAL A 1 550 ? 10.532 -2.247 -7.394 1.00 77.19 550 VAL A C 1
ATOM 4193 O O . VAL A 1 550 ? 11.015 -1.589 -6.482 1.00 77.19 550 VAL A O 1
ATOM 4196 N N . MET A 1 551 ? 10.466 -1.793 -8.647 1.00 86.00 551 MET A N 1
ATOM 4197 C CA . MET A 1 551 ? 11.024 -0.501 -9.040 1.00 86.00 551 MET A CA 1
ATOM 4198 C C . MET A 1 551 ? 10.214 0.656 -8.446 1.00 86.00 551 MET A C 1
ATOM 4200 O O . MET A 1 551 ? 10.788 1.618 -7.940 1.00 86.00 551 MET A O 1
ATOM 4204 N N . ARG A 1 552 ? 8.881 0.531 -8.432 1.00 83.31 552 ARG A N 1
ATOM 4205 C CA . ARG A 1 552 ? 7.998 1.491 -7.754 1.00 83.31 552 ARG A CA 1
ATOM 4206 C C . ARG A 1 552 ? 8.246 1.535 -6.248 1.00 83.31 552 ARG A C 1
ATOM 4208 O O . ARG A 1 552 ? 8.336 2.621 -5.694 1.00 83.31 552 ARG A O 1
ATOM 4215 N N . GLU A 1 553 ? 8.424 0.382 -5.601 1.00 79.94 553 GLU A N 1
ATOM 4216 C CA . GLU A 1 553 ? 8.721 0.306 -4.165 1.00 79.94 553 GLU A CA 1
ATOM 4217 C C . GLU A 1 553 ? 10.065 0.966 -3.838 1.00 79.94 553 GLU A C 1
ATOM 4219 O O . GLU A 1 553 ? 10.159 1.659 -2.833 1.00 79.94 553 GLU A O 1
ATOM 4224 N N . ILE A 1 554 ? 11.081 0.816 -4.698 1.00 87.62 554 ILE A N 1
ATOM 4225 C CA . ILE A 1 554 ? 12.364 1.514 -4.531 1.00 87.62 554 ILE A CA 1
ATOM 4226 C C . ILE A 1 554 ? 12.152 3.032 -4.537 1.00 87.62 554 ILE A C 1
ATOM 4228 O O . ILE A 1 554 ? 12.595 3.709 -3.611 1.00 87.62 554 ILE A O 1
ATOM 4232 N N . VAL A 1 555 ? 11.441 3.560 -5.538 1.00 90.81 555 VAL A N 1
ATOM 4233 C CA . VAL A 1 555 ? 11.158 5.002 -5.627 1.00 90.81 555 VAL A CA 1
ATOM 4234 C C . VAL A 1 555 ? 10.336 5.469 -4.425 1.00 90.81 555 VAL A C 1
ATOM 4236 O O . VAL A 1 555 ? 10.736 6.424 -3.771 1.00 90.81 555 VAL A O 1
ATOM 4239 N N . GLU A 1 556 ? 9.249 4.774 -4.072 1.00 84.81 556 GLU A N 1
ATOM 4240 C CA . GLU A 1 556 ? 8.401 5.134 -2.927 1.00 84.81 556 GLU A CA 1
ATOM 4241 C C . GLU A 1 556 ? 9.154 5.083 -1.592 1.00 84.81 556 GLU A C 1
ATOM 4243 O O . GLU A 1 556 ? 8.959 5.944 -0.737 1.00 84.81 556 GLU A O 1
ATOM 4248 N N . CYS A 1 557 ? 10.007 4.080 -1.375 1.00 85.12 557 CYS A N 1
ATOM 4249 C CA . CYS A 1 557 ? 10.846 4.012 -0.182 1.00 85.12 557 CYS A CA 1
ATOM 4250 C C . CYS A 1 557 ? 11.798 5.205 -0.123 1.00 85.12 557 CYS A C 1
ATOM 4252 O O . CYS A 1 557 ? 11.891 5.837 0.925 1.00 85.12 557 CYS A O 1
ATOM 4254 N N . SER A 1 558 ? 12.472 5.529 -1.229 1.00 90.56 558 SER A N 1
ATOM 4255 C CA . SER A 1 558 ? 13.346 6.701 -1.316 1.00 90.56 558 SER A CA 1
ATOM 4256 C C . SER A 1 558 ? 12.588 8.005 -1.066 1.00 90.56 558 SER A C 1
ATOM 4258 O O . SER A 1 558 ? 13.101 8.867 -0.358 1.00 90.56 558 SER A O 1
ATOM 4260 N N . THR A 1 559 ? 11.357 8.128 -1.570 1.00 90.38 559 THR A N 1
ATOM 4261 C CA . THR A 1 559 ? 10.469 9.264 -1.293 1.00 90.38 559 THR A CA 1
ATOM 4262 C C . THR A 1 559 ? 10.161 9.399 0.197 1.00 90.38 559 THR A C 1
ATOM 4264 O O . THR A 1 559 ? 10.297 10.486 0.748 1.00 90.38 559 THR A O 1
ATOM 4267 N N . ASP A 1 560 ? 9.759 8.313 0.861 1.00 86.38 560 ASP A N 1
ATOM 4268 C CA . ASP A 1 560 ? 9.392 8.358 2.282 1.00 86.38 560 ASP A CA 1
ATOM 4269 C C . ASP A 1 560 ? 10.596 8.641 3.180 1.00 86.38 560 ASP A C 1
ATOM 4271 O O . ASP A 1 560 ? 10.487 9.393 4.144 1.00 86.38 560 ASP A O 1
ATOM 4275 N N . ILE A 1 561 ? 11.744 8.038 2.864 1.00 86.12 561 ILE A N 1
ATOM 4276 C CA . ILE A 1 561 ? 13.017 8.291 3.544 1.00 86.12 561 ILE A CA 1
ATOM 4277 C C . ILE A 1 561 ? 13.338 9.786 3.458 1.00 86.12 561 ILE A C 1
ATOM 4279 O O . ILE A 1 561 ? 13.482 10.447 4.483 1.00 86.12 561 ILE A O 1
ATOM 4283 N N . GLN A 1 562 ? 13.355 10.335 2.242 1.00 87.50 562 GLN A N 1
ATOM 4284 C CA . GLN A 1 562 ? 13.624 11.751 2.018 1.00 87.50 562 GLN A CA 1
ATOM 4285 C C . GLN A 1 562 ? 12.635 12.650 2.768 1.00 87.50 562 GLN A C 1
ATOM 4287 O O . GLN A 1 562 ? 13.055 13.554 3.484 1.00 87.50 562 GLN A O 1
ATOM 4292 N N . GLY A 1 563 ? 11.333 12.406 2.608 1.00 88.50 563 GLY A N 1
ATOM 4293 C CA . GLY A 1 563 ? 10.287 13.248 3.183 1.00 88.50 563 GLY A CA 1
ATOM 4294 C C . GLY A 1 563 ? 10.297 13.242 4.705 1.00 88.50 563 GLY A C 1
ATOM 4295 O O . GLY A 1 563 ? 10.299 14.301 5.318 1.00 88.50 563 GLY A O 1
ATOM 4296 N N . ILE A 1 564 ? 10.371 12.060 5.323 1.00 85.88 564 ILE A N 1
ATOM 4297 C CA . ILE A 1 564 ? 10.423 11.951 6.786 1.00 85.88 564 ILE A CA 1
ATOM 4298 C C . ILE A 1 564 ? 11.724 12.555 7.323 1.00 85.88 564 ILE A C 1
ATOM 4300 O O . ILE A 1 564 ? 11.704 13.237 8.345 1.00 85.88 564 ILE A O 1
ATOM 4304 N N . GLY A 1 565 ? 12.848 12.309 6.643 1.00 83.62 565 GLY A N 1
ATOM 4305 C CA . GLY A 1 565 ? 14.135 12.896 6.994 1.00 83.62 565 GLY A CA 1
ATOM 4306 C C . GLY A 1 565 ? 14.085 14.420 6.979 1.00 83.62 565 GLY A C 1
ATOM 4307 O O . GLY A 1 565 ? 14.463 15.052 7.962 1.00 83.62 565 GLY A O 1
ATOM 4308 N N . GLN A 1 566 ? 13.560 14.998 5.896 1.00 85.56 566 GLN A N 1
ATOM 4309 C CA . GLN A 1 566 ? 13.362 16.437 5.764 1.00 85.56 566 GLN A CA 1
ATOM 4310 C C . GLN A 1 566 ? 12.462 16.980 6.873 1.00 85.56 566 GLN A C 1
ATOM 4312 O O . GLN A 1 566 ? 12.881 17.904 7.555 1.00 85.56 566 GLN A O 1
ATOM 4317 N N . ASP A 1 567 ? 11.287 16.386 7.094 1.00 88.19 567 ASP A N 1
ATOM 4318 C CA . ASP A 1 567 ? 10.322 16.868 8.086 1.00 88.19 567 ASP A CA 1
ATOM 4319 C C . ASP A 1 567 ? 10.898 16.869 9.509 1.00 88.19 567 ASP A C 1
ATOM 4321 O O . ASP A 1 567 ? 10.670 17.800 10.275 1.00 88.19 567 ASP A O 1
ATOM 4325 N N . VAL A 1 568 ? 11.659 15.835 9.884 1.00 84.81 568 VAL A N 1
ATOM 4326 C CA . VAL A 1 568 ? 12.300 15.782 11.207 1.00 84.81 568 VAL A CA 1
ATOM 4327 C C . VAL A 1 568 ? 13.396 16.842 11.334 1.00 84.81 568 VAL A C 1
ATOM 4329 O O . VAL A 1 568 ? 13.534 17.424 12.403 1.00 84.81 568 VAL A O 1
ATOM 4332 N N . HIS A 1 569 ? 14.158 17.109 10.269 1.00 79.69 569 HIS A N 1
ATOM 4333 C CA . HIS A 1 569 ? 15.198 18.144 10.266 1.00 79.69 569 HIS A CA 1
ATOM 4334 C C . HIS A 1 569 ? 14.646 19.573 10.208 1.00 79.69 569 HIS A C 1
ATOM 4336 O O . HIS A 1 569 ? 15.285 20.489 10.720 1.00 79.69 569 HIS A O 1
ATOM 4342 N N . SER A 1 570 ? 13.509 19.790 9.546 1.00 81.00 570 SER A N 1
ATOM 4343 C CA . SER A 1 570 ? 12.904 21.113 9.384 1.00 81.00 570 SER A CA 1
ATOM 4344 C C . SER A 1 570 ? 11.892 21.454 10.478 1.00 81.00 570 SER A C 1
ATOM 4346 O O . SER A 1 570 ? 11.441 22.601 10.536 1.00 81.00 570 SER A O 1
ATOM 4348 N N . PHE A 1 571 ? 11.558 20.500 11.355 1.00 84.44 571 PHE A N 1
ATOM 4349 C CA . PHE A 1 571 ? 10.496 20.623 12.351 1.00 84.44 571 PHE A CA 1
ATOM 4350 C C . PHE A 1 571 ? 10.627 21.873 13.227 1.00 84.44 571 PHE A C 1
ATOM 4352 O O . PHE A 1 571 ? 9.654 22.609 13.366 1.00 84.44 571 PHE A O 1
ATOM 4359 N N . GLU A 1 572 ? 11.801 22.156 13.799 1.00 77.44 572 GLU A N 1
ATOM 4360 C CA . GLU A 1 572 ? 11.973 23.305 14.696 1.00 77.44 572 GLU A CA 1
ATOM 4361 C C . GLU A 1 572 ? 11.673 24.629 13.994 1.00 77.44 572 GLU A C 1
ATOM 4363 O O . GLU A 1 572 ? 11.033 25.517 14.561 1.00 77.44 572 GLU A O 1
ATOM 4368 N N . LYS A 1 573 ? 12.125 24.752 12.745 1.00 76.94 573 LYS A N 1
ATOM 4369 C CA . LYS A 1 573 ? 11.900 25.938 11.923 1.00 76.94 573 LYS A CA 1
ATOM 4370 C C . LYS A 1 573 ? 10.427 26.069 11.543 1.00 76.94 573 LYS A C 1
ATOM 4372 O O . LYS A 1 573 ? 9.842 27.135 11.704 1.00 76.94 573 LYS A O 1
ATOM 4377 N N . GLU A 1 574 ? 9.828 24.980 11.080 1.00 80.94 574 GLU A N 1
ATOM 4378 C CA . GLU A 1 574 ? 8.432 24.940 10.644 1.00 80.94 574 GLU A CA 1
ATOM 4379 C C . GLU A 1 574 ? 7.453 25.192 11.799 1.00 80.94 574 GLU A C 1
ATOM 4381 O O . GLU A 1 574 ? 6.481 25.928 11.629 1.00 80.94 574 GLU A O 1
ATOM 4386 N N . GLU A 1 575 ? 7.742 24.687 12.999 1.00 80.38 575 GLU A N 1
ATOM 4387 C CA . GLU A 1 575 ? 6.943 24.948 14.201 1.00 80.38 575 GLU A CA 1
ATOM 4388 C C . GLU A 1 575 ? 6.989 26.436 14.597 1.00 80.38 575 GLU A C 1
ATOM 4390 O O . GLU A 1 575 ? 5.957 27.016 14.944 1.00 80.38 575 GLU A O 1
ATOM 4395 N N . LEU A 1 576 ? 8.155 27.092 14.494 1.00 76.38 576 LEU A N 1
ATOM 4396 C CA . LEU A 1 576 ? 8.285 28.541 14.724 1.00 76.38 576 LEU A CA 1
ATOM 4397 C C . LEU A 1 576 ? 7.514 29.369 13.685 1.00 76.38 576 LEU A C 1
ATOM 4399 O O . LEU A 1 576 ? 6.979 30.430 14.014 1.00 76.38 576 LEU A O 1
ATOM 4403 N N . GLU A 1 577 ? 7.442 28.877 12.449 1.00 74.06 577 GLU A N 1
ATOM 4404 C CA . GLU A 1 577 ? 6.700 29.482 11.337 1.00 74.06 577 GLU A CA 1
ATOM 4405 C C . GLU A 1 577 ? 5.188 29.160 11.396 1.00 74.06 577 GLU A C 1
ATOM 4407 O O . GLU A 1 577 ? 4.392 29.759 10.672 1.00 74.06 577 GLU A O 1
ATOM 4412 N N . GLY A 1 578 ? 4.758 28.273 12.304 1.00 74.50 578 GLY A N 1
ATOM 4413 C CA . GLY A 1 578 ? 3.364 27.844 12.455 1.00 74.50 578 GLY A CA 1
ATOM 4414 C C . GLY A 1 578 ? 2.886 26.898 11.348 1.00 74.50 578 GLY A C 1
ATOM 4415 O O . GLY A 1 578 ? 1.678 26.757 11.138 1.00 74.50 578 GLY A O 1
ATOM 4416 N N . TYR A 1 579 ? 3.820 26.268 10.639 1.00 77.81 579 TYR A N 1
ATOM 4417 C CA . TYR A 1 579 ? 3.565 25.360 9.533 1.00 77.81 579 TYR A CA 1
ATOM 4418 C C . TYR A 1 579 ? 3.199 23.959 10.048 1.00 77.81 579 TYR A C 1
ATOM 4420 O O . TYR A 1 579 ? 3.947 23.330 10.791 1.00 77.81 579 TYR A O 1
ATOM 4428 N N . ARG A 1 580 ? 2.007 23.469 9.679 1.00 82.00 580 ARG A N 1
ATOM 4429 C CA . ARG A 1 580 ? 1.414 22.238 10.243 1.00 82.00 580 ARG A CA 1
ATOM 4430 C C . ARG A 1 580 ? 1.543 21.006 9.347 1.00 82.00 580 ARG A C 1
ATOM 4432 O O . ARG A 1 580 ? 1.316 19.894 9.822 1.00 82.00 580 ARG A O 1
ATOM 4439 N N . CYS A 1 581 ? 1.914 21.178 8.079 1.00 86.06 581 CYS A N 1
ATOM 4440 C CA . CYS A 1 581 ? 2.111 20.081 7.129 1.00 86.06 581 CYS A CA 1
ATOM 4441 C C . CYS A 1 581 ? 3.494 19.435 7.307 1.00 86.06 581 CYS A C 1
ATOM 4443 O O . CYS A 1 581 ? 4.313 19.439 6.394 1.00 86.06 581 CYS A O 1
ATOM 4445 N N . ASN A 1 582 ? 3.721 18.847 8.480 1.00 89.38 582 ASN A N 1
ATOM 4446 C CA . ASN A 1 582 ? 4.940 18.134 8.850 1.00 89.38 582 ASN A CA 1
ATOM 4447 C C . ASN A 1 582 ? 4.570 16.838 9.588 1.00 89.38 582 ASN A C 1
ATOM 4449 O O . ASN A 1 582 ? 3.612 16.814 10.370 1.00 89.38 582 ASN A O 1
ATOM 4453 N N . ILE A 1 583 ? 5.319 15.750 9.375 1.00 87.00 583 ILE A N 1
ATOM 4454 C CA . ILE A 1 583 ? 5.016 14.460 10.005 1.00 87.00 583 ILE A CA 1
ATOM 4455 C C . ILE A 1 583 ? 4.973 14.533 11.540 1.00 87.00 583 ILE A C 1
ATOM 4457 O O . ILE A 1 583 ? 4.163 13.845 12.155 1.00 87.00 583 ILE A O 1
ATOM 4461 N N . VAL A 1 584 ? 5.805 15.359 12.179 1.00 86.75 584 VAL A N 1
ATOM 4462 C CA . VAL A 1 584 ? 5.899 15.457 13.643 1.00 86.75 584 VAL A CA 1
ATOM 4463 C C . VAL A 1 584 ? 4.598 15.996 14.259 1.00 86.75 584 VAL A C 1
ATOM 4465 O O . VAL A 1 584 ? 3.988 15.252 15.035 1.00 86.75 584 VAL A O 1
ATOM 4468 N N . PRO A 1 585 ? 4.098 17.204 13.918 1.00 85.50 585 PRO A N 1
ATOM 4469 C CA . PRO A 1 585 ? 2.824 17.693 14.442 1.00 85.50 585 PRO A CA 1
ATOM 4470 C C . PRO A 1 585 ? 1.646 16.805 14.021 1.00 85.50 585 PRO A C 1
ATOM 4472 O O . PRO A 1 585 ? 0.760 16.556 14.838 1.00 85.50 585 PRO A O 1
ATOM 4475 N N . VAL A 1 586 ? 1.662 16.226 12.814 1.00 80.56 586 VAL A N 1
ATOM 4476 C CA . VAL A 1 586 ? 0.625 15.276 12.375 1.00 80.56 586 VAL A CA 1
ATOM 4477 C C . VAL A 1 586 ? 0.594 14.027 13.265 1.00 80.56 586 VAL A C 1
ATOM 4479 O O . VAL A 1 586 ? -0.481 13.569 13.662 1.00 80.56 586 VAL A O 1
ATOM 4482 N N . LEU A 1 587 ? 1.751 13.471 13.636 1.00 75.81 587 LEU A N 1
ATOM 4483 C CA . LEU A 1 587 ? 1.849 12.345 14.569 1.00 75.81 587 LEU A CA 1
ATOM 4484 C C . LEU A 1 587 ? 1.414 12.736 15.989 1.00 75.81 587 LEU A C 1
ATOM 4486 O O . LEU A 1 587 ? 0.760 11.934 16.660 1.00 75.81 587 LEU A O 1
ATOM 4490 N N . MET A 1 588 ? 1.743 13.948 16.443 1.00 80.56 588 MET A N 1
ATOM 4491 C CA . MET A 1 588 ? 1.284 14.473 17.732 1.00 80.56 588 MET A CA 1
ATOM 4492 C C . MET A 1 588 ? -0.243 14.582 17.774 1.00 80.56 588 MET A C 1
ATOM 4494 O O . MET A 1 588 ? -0.863 14.061 18.700 1.00 80.56 588 MET A O 1
ATOM 4498 N N . ASP A 1 589 ? -0.859 15.171 16.750 1.00 75.81 589 ASP A N 1
ATOM 4499 C CA . ASP A 1 589 ? -2.314 15.329 16.657 1.00 75.81 589 ASP A CA 1
ATOM 4500 C C . ASP A 1 589 ? -3.040 13.988 16.506 1.00 75.81 589 ASP A C 1
ATOM 4502 O O . ASP A 1 589 ? -4.113 13.779 17.082 1.00 75.81 589 ASP A O 1
ATOM 4506 N N . THR A 1 590 ? -2.460 13.076 15.720 1.00 68.19 590 THR A N 1
ATOM 4507 C CA . THR A 1 590 ? -3.064 11.773 15.423 1.00 68.19 590 THR A CA 1
ATOM 4508 C C . THR A 1 590 ? -3.037 10.857 16.645 1.00 68.19 590 THR A C 1
ATOM 4510 O O . THR A 1 590 ? -4.032 10.189 16.922 1.00 68.19 590 THR A O 1
ATOM 4513 N N . PHE A 1 591 ? -1.924 10.824 17.386 1.00 60.06 591 PHE A N 1
ATOM 4514 C CA . PHE A 1 591 ? -1.703 9.843 18.459 1.00 60.06 591 PHE A CA 1
ATOM 4515 C C . PHE A 1 591 ? -1.646 10.441 19.870 1.00 60.06 591 PHE A C 1
ATOM 4517 O O . PHE A 1 591 ? -1.479 9.699 20.837 1.00 60.06 591 PHE A O 1
ATOM 4524 N N . GLY A 1 592 ? -1.771 11.762 20.016 1.00 69.38 592 GLY A N 1
ATOM 4525 C CA . GLY A 1 592 ? -1.596 12.444 21.301 1.00 69.38 592 GLY A CA 1
ATOM 4526 C C . GLY A 1 592 ? -0.162 12.362 21.832 1.00 69.38 592 GLY A C 1
ATOM 4527 O O . GLY A 1 592 ? 0.038 12.322 23.046 1.00 69.38 592 GLY A O 1
ATOM 4528 N N . TYR A 1 593 ? 0.825 12.272 20.939 1.00 75.12 593 TYR A N 1
ATOM 4529 C CA . TYR A 1 593 ? 2.230 12.128 21.309 1.00 75.12 593 TYR A CA 1
ATOM 4530 C C . TYR A 1 593 ? 2.858 13.413 21.821 1.00 75.12 593 TYR A C 1
ATOM 4532 O O . TYR A 1 593 ? 2.512 14.516 21.402 1.00 75.12 593 TYR A O 1
ATOM 4540 N N . THR A 1 594 ? 3.846 13.246 22.701 1.00 80.44 594 THR A N 1
ATOM 4541 C CA . THR A 1 594 ? 4.854 14.283 22.916 1.00 80.44 594 THR A CA 1
ATOM 4542 C C . THR A 1 594 ? 5.708 14.437 21.656 1.00 80.44 594 THR A C 1
ATOM 4544 O O . THR A 1 594 ? 5.800 13.519 20.839 1.00 80.44 594 THR A O 1
ATOM 4547 N N . THR A 1 595 ? 6.384 15.574 21.509 1.00 79.69 595 THR A N 1
ATOM 4548 C CA . THR A 1 595 ? 7.319 15.809 20.399 1.00 79.69 595 THR A CA 1
ATOM 4549 C C . THR A 1 595 ? 8.369 14.698 20.296 1.00 79.69 595 THR A C 1
ATOM 4551 O O . THR A 1 595 ? 8.568 14.147 19.220 1.00 79.69 595 THR A O 1
ATOM 4554 N N . GLU A 1 596 ? 8.965 14.286 21.421 1.00 76.38 596 GLU A N 1
ATOM 4555 C CA . GLU A 1 596 ? 9.936 13.181 21.465 1.00 76.38 596 GLU A CA 1
ATOM 4556 C C . GLU A 1 596 ? 9.354 11.870 20.919 1.00 76.38 596 GLU A C 1
ATOM 4558 O O . GLU A 1 596 ? 9.981 11.201 20.102 1.00 76.38 596 GLU A O 1
ATOM 4563 N N . GLN A 1 597 ? 8.132 11.513 21.327 1.00 73.62 597 GLN A N 1
ATOM 4564 C CA . GLN A 1 597 ? 7.450 10.301 20.862 1.00 73.62 597 GLN A CA 1
ATOM 4565 C C . GLN A 1 597 ? 7.098 10.365 19.369 1.00 73.62 597 GLN A C 1
ATOM 4567 O O . GLN A 1 597 ? 7.148 9.344 18.676 1.00 73.62 597 GLN A O 1
ATOM 4572 N N . ALA A 1 598 ? 6.733 11.548 18.873 1.00 76.00 598 ALA A N 1
ATOM 4573 C CA . ALA A 1 598 ? 6.429 11.777 17.467 1.00 76.00 598 ALA A CA 1
ATOM 4574 C C . ALA A 1 598 ? 7.687 11.681 16.594 1.00 76.00 598 ALA A C 1
ATOM 4576 O O . ALA A 1 598 ? 7.672 10.940 15.612 1.00 76.00 598 ALA A O 1
ATOM 4577 N N . VAL A 1 599 ? 8.788 12.324 16.993 1.00 79.06 599 VAL A N 1
ATOM 4578 C CA . VAL A 1 599 ? 10.093 12.221 16.319 1.00 79.06 599 VAL A CA 1
ATOM 4579 C C . VAL A 1 599 ? 10.587 10.773 16.318 1.00 79.06 599 VAL A C 1
ATOM 4581 O O . VAL A 1 599 ? 10.879 10.218 15.263 1.00 79.06 599 VAL A O 1
ATOM 4584 N N . ASP A 1 600 ? 10.587 10.0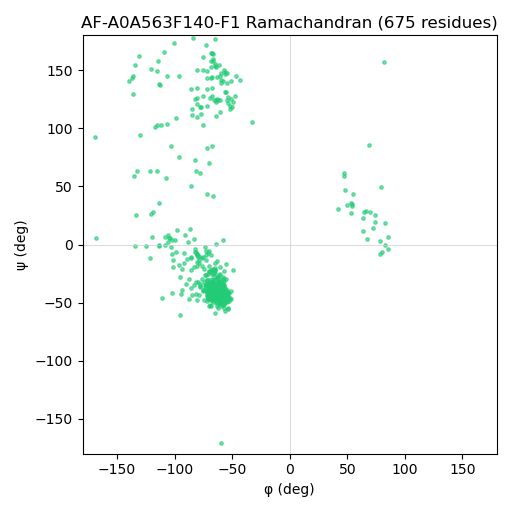97 17.467 1.00 71.81 600 ASP A N 1
ATOM 4585 C CA . ASP A 1 600 ? 10.991 8.690 17.578 1.00 71.81 600 ASP A CA 1
ATOM 4586 C C . ASP A 1 600 ? 10.121 7.763 16.698 1.00 71.81 600 ASP A C 1
ATOM 4588 O O . ASP A 1 600 ? 10.606 6.824 16.057 1.00 71.81 600 ASP A O 1
ATOM 4592 N N . ARG A 1 601 ? 8.817 8.046 16.580 1.00 73.94 601 ARG A N 1
ATOM 4593 C CA . ARG A 1 601 ? 7.947 7.332 15.636 1.00 73.94 601 ARG A CA 1
ATOM 4594 C C . ARG A 1 601 ? 8.293 7.635 14.178 1.00 73.94 601 ARG A C 1
ATOM 4596 O O . ARG A 1 601 ? 8.346 6.681 13.401 1.00 73.94 601 ARG A O 1
ATOM 4603 N N . ALA A 1 602 ? 8.501 8.895 13.812 1.00 77.44 602 ALA A N 1
ATOM 4604 C CA . ALA A 1 602 ? 8.897 9.283 12.464 1.00 77.44 602 ALA A CA 1
ATOM 4605 C C . ALA A 1 602 ? 10.204 8.573 12.070 1.00 77.44 602 ALA A C 1
ATOM 4607 O O . ALA A 1 602 ? 10.259 7.904 11.042 1.00 77.44 602 ALA A O 1
ATOM 4608 N N . MET A 1 603 ? 11.201 8.556 12.956 1.00 78.94 603 MET A N 1
ATOM 4609 C CA . MET A 1 603 ? 12.480 7.881 12.717 1.00 78.94 603 MET A CA 1
ATOM 4610 C C . MET A 1 603 ? 12.365 6.352 12.624 1.00 78.94 603 MET A C 1
ATOM 4612 O O . MET A 1 603 ? 13.083 5.722 11.844 1.00 78.94 603 MET A O 1
ATOM 4616 N N . ARG A 1 604 ? 11.430 5.722 13.349 1.00 71.12 604 ARG A N 1
ATOM 4617 C CA . ARG A 1 604 ? 11.095 4.304 13.117 1.00 71.12 604 ARG A CA 1
ATOM 4618 C C . ARG A 1 604 ? 10.486 4.072 11.738 1.00 71.12 604 ARG A C 1
ATOM 4620 O O . ARG A 1 604 ? 10.924 3.160 11.047 1.00 71.12 604 ARG A O 1
ATOM 4627 N N . MET A 1 605 ? 9.522 4.901 11.331 1.00 74.50 605 MET A N 1
ATOM 4628 C CA . MET A 1 605 ? 8.925 4.820 9.992 1.00 74.50 605 MET A CA 1
ATOM 4629 C C . MET A 1 605 ? 10.005 4.977 8.919 1.00 74.50 605 MET A C 1
ATOM 4631 O O . MET A 1 605 ? 10.086 4.163 8.005 1.00 74.50 605 MET A O 1
ATOM 4635 N N . HIS A 1 606 ? 10.898 5.948 9.093 1.00 79.50 606 HIS A N 1
ATOM 4636 C CA . HIS A 1 606 ? 12.061 6.156 8.241 1.00 79.50 606 HIS A CA 1
ATOM 4637 C C . HIS A 1 606 ? 12.933 4.888 8.128 1.00 79.50 606 HIS A C 1
ATOM 4639 O O . HIS A 1 606 ? 13.259 4.437 7.029 1.00 79.50 606 HIS A O 1
ATOM 4645 N N . ARG A 1 607 ? 13.267 4.251 9.259 1.00 72.88 607 ARG A N 1
ATOM 4646 C CA . ARG A 1 607 ? 14.058 3.008 9.305 1.00 72.88 607 ARG A CA 1
ATOM 4647 C C . ARG A 1 607 ? 13.360 1.827 8.621 1.00 72.88 607 ARG A C 1
ATOM 4649 O O . ARG A 1 607 ? 14.010 1.075 7.894 1.00 72.88 607 ARG A O 1
ATOM 4656 N N . ASP A 1 608 ? 12.054 1.669 8.811 1.00 69.62 608 ASP A N 1
ATOM 4657 C CA . ASP A 1 608 ? 11.277 0.596 8.177 1.00 69.62 608 ASP A CA 1
ATOM 4658 C C . ASP A 1 608 ? 11.286 0.724 6.644 1.00 69.62 608 ASP A C 1
ATOM 4660 O O . ASP A 1 608 ? 11.364 -0.276 5.917 1.00 69.62 608 ASP A O 1
ATOM 4664 N N . ARG A 1 609 ? 11.282 1.961 6.131 1.00 81.31 609 ARG A N 1
ATOM 4665 C CA . ARG A 1 609 ? 11.401 2.228 4.692 1.00 81.31 609 ARG A CA 1
ATOM 4666 C C . ARG A 1 609 ? 12.796 1.921 4.154 1.00 81.31 609 ARG A C 1
ATOM 4668 O O . ARG A 1 609 ? 12.878 1.345 3.073 1.00 81.31 609 ARG A O 1
ATOM 4675 N N . GLN A 1 610 ? 13.867 2.153 4.917 1.00 78.44 610 GLN A N 1
ATOM 4676 C CA . GLN A 1 610 ? 15.216 1.697 4.537 1.00 78.44 610 GLN A CA 1
ATOM 4677 C C . GLN A 1 610 ? 15.296 0.172 4.414 1.00 78.44 610 GLN A C 1
ATOM 4679 O O . GLN A 1 610 ? 15.792 -0.344 3.414 1.00 78.44 610 GLN A O 1
ATOM 4684 N N . LEU A 1 611 ? 14.759 -0.567 5.394 1.00 72.69 611 LEU A N 1
ATOM 4685 C CA . LEU A 1 611 ? 14.724 -2.035 5.343 1.00 72.69 611 LEU A CA 1
ATOM 4686 C C . LEU A 1 611 ? 13.957 -2.539 4.120 1.00 72.69 611 LEU A C 1
ATOM 4688 O O . LEU A 1 611 ? 14.367 -3.507 3.476 1.00 72.69 611 LEU A O 1
ATOM 4692 N N . THR A 1 612 ? 12.840 -1.886 3.804 1.00 73.62 612 THR A N 1
ATOM 4693 C CA . THR A 1 612 ? 12.013 -2.236 2.646 1.00 73.62 612 THR A CA 1
ATOM 4694 C C . THR A 1 612 ? 12.750 -1.957 1.337 1.00 73.62 612 THR A C 1
ATOM 4696 O O . THR A 1 612 ? 12.780 -2.829 0.469 1.00 73.62 612 THR A O 1
ATOM 4699 N N . LEU A 1 613 ? 13.433 -0.812 1.234 1.00 81.81 613 LEU A N 1
ATOM 4700 C CA . LEU A 1 613 ? 14.275 -0.458 0.092 1.00 81.81 613 LEU A CA 1
ATOM 4701 C C . LEU A 1 613 ? 15.366 -1.510 -0.151 1.00 81.81 613 LEU A C 1
ATOM 4703 O O . LEU A 1 613 ? 15.508 -1.998 -1.268 1.00 81.81 613 LEU A O 1
ATOM 4707 N N . MET A 1 614 ? 16.103 -1.901 0.896 1.00 80.56 614 MET A N 1
ATOM 4708 C CA . MET A 1 614 ? 17.179 -2.897 0.789 1.00 80.56 614 MET A CA 1
ATOM 4709 C C . MET A 1 614 ? 16.661 -4.245 0.279 1.00 80.56 614 MET A C 1
ATOM 4711 O O . MET A 1 614 ? 17.304 -4.892 -0.545 1.00 80.56 614 MET A O 1
ATOM 4715 N N . ARG A 1 615 ? 15.484 -4.674 0.750 1.00 76.94 615 ARG A N 1
ATOM 4716 C CA . ARG A 1 615 ? 14.843 -5.910 0.275 1.00 76.94 615 ARG A CA 1
ATOM 4717 C C . ARG A 1 615 ? 14.409 -5.793 -1.184 1.00 76.94 615 ARG A C 1
ATOM 4719 O O . ARG A 1 615 ? 14.597 -6.741 -1.939 1.00 76.94 615 ARG A O 1
ATOM 4726 N N . ALA A 1 616 ? 13.850 -4.652 -1.584 1.00 75.62 616 ALA A N 1
ATOM 4727 C CA . ALA A 1 616 ? 13.445 -4.411 -2.965 1.00 75.62 616 ALA A CA 1
ATOM 4728 C C . ALA A 1 616 ? 14.658 -4.407 -3.915 1.00 75.62 616 ALA A C 1
ATOM 4730 O O . ALA A 1 616 ? 14.629 -5.057 -4.957 1.00 75.62 616 ALA A O 1
ATOM 4731 N N . GLU A 1 617 ? 15.761 -3.769 -3.526 1.00 86.19 617 GLU A N 1
ATOM 4732 C CA . GLU A 1 617 ? 17.013 -3.759 -4.293 1.00 86.19 617 GLU A CA 1
ATOM 4733 C C . GLU A 1 617 ? 17.581 -5.173 -4.493 1.00 86.19 617 GLU A C 1
ATOM 4735 O O . GLU A 1 617 ? 17.948 -5.540 -5.608 1.00 86.19 617 GLU A O 1
A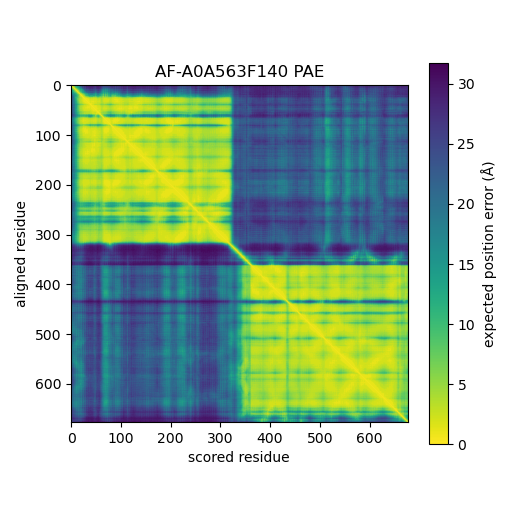TOM 4740 N N . GLN A 1 618 ? 17.562 -6.014 -3.453 1.00 83.81 618 GLN A N 1
ATOM 4741 C CA . GLN A 1 618 ? 17.988 -7.418 -3.553 1.00 83.81 618 GLN A CA 1
ATOM 4742 C C . GLN A 1 618 ? 17.148 -8.242 -4.542 1.00 83.81 618 GLN A C 1
ATOM 4744 O O . GLN A 1 618 ? 17.645 -9.219 -5.101 1.00 83.81 618 GLN A O 1
ATOM 4749 N N . GLN A 1 619 ? 15.890 -7.858 -4.785 1.00 79.94 619 GLN A N 1
ATOM 4750 C CA . GLN A 1 619 ? 15.013 -8.532 -5.748 1.00 79.94 619 GLN A CA 1
ATOM 4751 C C . GLN A 1 619 ? 15.286 -8.114 -7.200 1.00 79.94 619 GLN A C 1
ATOM 4753 O O . GLN A 1 619 ? 14.881 -8.832 -8.118 1.00 79.94 619 GLN A O 1
ATOM 4758 N N . LEU A 1 620 ? 15.960 -6.982 -7.434 1.00 84.62 620 LEU A N 1
ATOM 4759 C CA . LEU A 1 620 ? 16.092 -6.389 -8.766 1.00 84.62 620 LEU A CA 1
ATOM 4760 C C . LEU A 1 620 ? 16.755 -7.320 -9.800 1.00 84.62 620 LEU A C 1
ATOM 4762 O O . LEU A 1 620 ? 16.187 -7.453 -10.885 1.00 84.62 620 LEU A O 1
ATOM 4766 N N . PRO A 1 621 ? 17.855 -8.046 -9.502 1.00 87.00 621 PRO A N 1
ATOM 4767 C CA . PRO A 1 621 ? 18.446 -8.978 -10.467 1.00 87.00 621 PRO A CA 1
ATOM 4768 C C . PRO A 1 621 ? 17.474 -10.078 -10.920 1.00 87.00 621 PRO A C 1
ATOM 4770 O O . PRO A 1 621 ? 17.397 -10.400 -12.103 1.00 87.00 621 PRO A O 1
ATOM 4773 N N . ALA A 1 622 ? 16.675 -10.620 -9.994 1.00 73.44 622 ALA A N 1
ATOM 4774 C CA . ALA A 1 622 ? 15.677 -11.644 -10.303 1.00 73.44 622 ALA A CA 1
ATOM 4775 C C . ALA A 1 622 ? 14.465 -11.081 -11.064 1.00 73.44 622 ALA A C 1
ATOM 4777 O O . ALA A 1 622 ? 13.777 -11.814 -11.773 1.00 73.44 622 ALA A O 1
ATOM 4778 N N . VAL A 1 623 ? 14.153 -9.794 -10.899 1.00 74.62 623 VAL A N 1
ATOM 4779 C CA . VAL A 1 623 ? 13.136 -9.106 -11.709 1.00 74.62 623 VAL A CA 1
ATOM 4780 C C . VAL A 1 623 ? 13.637 -8.910 -13.135 1.00 74.62 623 VAL A C 1
ATOM 4782 O O . VAL A 1 623 ? 12.913 -9.230 -14.072 1.00 74.62 623 VAL A O 1
ATOM 4785 N N . LEU A 1 624 ? 14.874 -8.440 -13.299 1.00 85.69 624 LEU A N 1
ATOM 4786 C CA . LEU A 1 624 ? 15.495 -8.254 -14.611 1.00 85.69 624 LEU A CA 1
ATOM 4787 C C . LEU A 1 624 ? 15.568 -9.570 -15.390 1.00 85.69 624 LEU A C 1
ATOM 4789 O O . LEU A 1 624 ? 15.249 -9.589 -16.572 1.00 85.69 624 LEU A O 1
ATOM 4793 N N . ASP A 1 625 ? 15.907 -10.678 -14.728 1.00 80.31 625 ASP A N 1
ATOM 4794 C CA . ASP A 1 625 ? 15.886 -12.010 -15.342 1.00 80.31 625 ASP A CA 1
ATOM 4795 C C . ASP A 1 625 ? 14.477 -12.421 -15.803 1.00 80.31 625 ASP A C 1
ATOM 4797 O O . ASP A 1 625 ? 14.289 -12.814 -16.951 1.00 80.31 625 ASP A O 1
ATOM 4801 N N . ARG A 1 626 ? 13.463 -12.253 -14.944 1.00 78.06 626 ARG A N 1
ATOM 4802 C CA . ARG A 1 626 ? 12.064 -12.603 -15.256 1.00 78.06 626 ARG A CA 1
ATOM 4803 C C . ARG A 1 626 ? 11.446 -11.769 -16.375 1.00 78.06 626 ARG A C 1
ATOM 4805 O O . ARG A 1 626 ? 10.554 -12.259 -17.059 1.00 78.06 626 ARG A O 1
ATOM 4812 N N . LEU A 1 627 ? 11.874 -10.518 -16.525 1.00 74.88 627 LEU A N 1
ATOM 4813 C CA . LEU A 1 627 ? 11.404 -9.617 -17.580 1.00 74.88 627 LEU A CA 1
ATOM 4814 C C . LEU A 1 627 ? 12.220 -9.737 -18.876 1.00 74.88 627 LEU A C 1
ATOM 4816 O O . LEU A 1 627 ? 11.952 -8.991 -19.814 1.00 74.88 627 LEU A O 1
ATOM 4820 N N . ASP A 1 628 ? 13.203 -10.643 -18.920 1.00 88.31 628 ASP A N 1
ATOM 4821 C CA . ASP A 1 628 ? 14.169 -10.781 -20.015 1.00 88.31 628 ASP A CA 1
ATOM 4822 C C . ASP A 1 628 ? 14.914 -9.465 -20.321 1.00 88.31 628 ASP A C 1
ATOM 4824 O O . ASP A 1 628 ? 15.092 -9.061 -21.464 1.00 88.31 628 ASP A O 1
ATOM 4828 N N . LEU A 1 629 ? 15.330 -8.768 -19.257 1.00 92.94 629 LEU A N 1
ATOM 4829 C CA . LEU A 1 629 ? 16.009 -7.464 -19.278 1.00 92.94 629 LEU A CA 1
ATOM 4830 C C . LEU A 1 629 ? 17.410 -7.516 -18.649 1.00 92.94 629 LEU A C 1
ATOM 4832 O O . LEU A 1 629 ? 17.893 -6.529 -18.091 1.00 92.94 629 LEU A O 1
ATOM 4836 N N . ARG A 1 630 ? 18.084 -8.672 -18.688 1.00 91.56 630 ARG A N 1
ATOM 4837 C CA . ARG A 1 630 ? 19.441 -8.815 -18.119 1.00 91.56 630 ARG A CA 1
ATOM 4838 C C . ARG A 1 630 ? 20.463 -7.890 -18.778 1.00 91.56 630 ARG A C 1
ATOM 4840 O O . ARG A 1 630 ? 21.406 -7.463 -18.116 1.00 91.56 630 ARG A O 1
ATOM 4847 N N . ASP A 1 631 ? 20.265 -7.559 -20.047 1.00 94.56 631 ASP A N 1
ATOM 4848 C CA . ASP A 1 631 ? 21.057 -6.584 -20.799 1.00 94.56 631 ASP A CA 1
ATOM 4849 C C . ASP A 1 631 ? 20.928 -5.151 -20.254 1.00 94.56 631 ASP A C 1
ATOM 4851 O O . ASP A 1 631 ? 21.817 -4.334 -20.472 1.00 94.56 631 ASP A O 1
ATOM 4855 N N . ARG A 1 632 ? 19.865 -4.853 -19.495 1.00 95.19 632 ARG A N 1
ATOM 4856 C CA . ARG A 1 632 ? 19.606 -3.547 -18.865 1.00 95.19 632 ARG A CA 1
ATOM 4857 C C . ARG A 1 632 ? 20.021 -3.477 -17.392 1.00 95.19 632 ARG A C 1
ATOM 4859 O O . ARG A 1 632 ? 19.642 -2.536 -16.697 1.00 95.19 632 ARG A O 1
ATOM 4866 N N . THR A 1 633 ? 20.781 -4.456 -16.896 1.00 94.12 633 THR A N 1
ATOM 4867 C CA . THR A 1 633 ? 21.168 -4.528 -15.474 1.00 94.12 633 THR A CA 1
ATOM 4868 C C . THR A 1 633 ? 21.934 -3.292 -15.020 1.00 94.12 633 THR A C 1
ATOM 4870 O O . THR A 1 633 ? 21.576 -2.698 -14.005 1.00 94.12 633 THR A O 1
ATOM 4873 N N . ASP A 1 634 ? 22.942 -2.868 -15.781 1.00 92.94 634 ASP A N 1
ATOM 4874 C CA . ASP A 1 634 ? 23.780 -1.729 -15.400 1.00 92.94 634 ASP A CA 1
ATOM 4875 C C . ASP A 1 634 ? 22.971 -0.426 -15.353 1.00 92.94 634 ASP A C 1
ATOM 4877 O O . ASP A 1 634 ? 23.093 0.342 -14.399 1.00 92.94 634 ASP A O 1
ATOM 4881 N N . ASP A 1 635 ? 22.074 -0.211 -16.321 1.00 94.75 635 ASP A N 1
ATOM 4882 C CA . ASP A 1 635 ? 21.182 0.952 -16.334 1.00 94.75 635 ASP A CA 1
ATOM 4883 C C . ASP A 1 635 ? 20.241 0.950 -15.125 1.00 94.75 635 ASP A C 1
ATOM 4885 O O . ASP A 1 635 ? 20.078 1.970 -14.457 1.00 94.75 635 ASP A O 1
ATOM 4889 N N . ALA A 1 636 ? 19.644 -0.203 -14.806 1.00 95.00 636 ALA A N 1
ATOM 4890 C CA . ALA A 1 636 ? 18.745 -0.339 -13.667 1.00 95.00 636 ALA A CA 1
ATOM 4891 C C . ALA A 1 636 ? 19.473 -0.083 -12.338 1.00 95.00 636 ALA A C 1
ATOM 4893 O O . ALA A 1 636 ? 18.945 0.611 -11.469 1.00 95.00 636 ALA A O 1
ATOM 4894 N N . MET A 1 637 ? 20.701 -0.583 -12.188 1.00 92.25 637 MET A N 1
ATOM 4895 C CA . MET A 1 637 ? 21.516 -0.338 -10.997 1.00 92.25 637 MET A CA 1
ATOM 4896 C C . MET A 1 637 ? 21.941 1.130 -10.887 1.00 92.25 637 MET A C 1
ATOM 4898 O O . MET A 1 637 ? 21.876 1.692 -9.796 1.00 92.25 637 MET A O 1
ATOM 4902 N N . ARG A 1 638 ? 22.313 1.779 -12.000 1.00 91.25 638 ARG A N 1
ATOM 4903 C CA . ARG A 1 638 ? 22.631 3.219 -12.032 1.00 91.25 638 ARG A CA 1
ATOM 4904 C C . ARG A 1 638 ? 21.424 4.077 -11.667 1.00 91.25 638 ARG A C 1
ATOM 4906 O O . ARG A 1 638 ? 21.566 5.013 -10.885 1.00 91.25 638 ARG A O 1
ATOM 4913 N N . PHE A 1 639 ? 20.243 3.732 -12.174 1.00 94.06 639 PHE A N 1
ATOM 4914 C CA . PHE A 1 639 ? 18.990 4.388 -11.807 1.00 94.06 639 PHE A CA 1
ATOM 4915 C C . PHE A 1 639 ? 18.729 4.295 -10.298 1.00 94.06 639 PHE A C 1
ATOM 4917 O O . PHE A 1 639 ? 18.514 5.308 -9.631 1.00 94.06 639 PHE A O 1
ATOM 4924 N N . VAL A 1 640 ? 18.784 3.078 -9.744 1.00 92.69 640 VAL A N 1
ATOM 4925 C CA . VAL A 1 640 ? 18.549 2.836 -8.314 1.00 92.69 640 VAL A CA 1
ATOM 4926 C C . VAL A 1 640 ? 19.584 3.566 -7.462 1.00 92.69 640 VAL A C 1
ATOM 4928 O O . VAL A 1 640 ? 19.216 4.191 -6.469 1.00 92.69 640 VAL A O 1
ATOM 4931 N N . ALA A 1 641 ? 20.855 3.549 -7.869 1.00 88.81 641 ALA A N 1
ATOM 4932 C CA . ALA A 1 641 ? 21.922 4.279 -7.199 1.00 88.81 641 ALA A CA 1
ATOM 4933 C C . ALA A 1 641 ? 21.679 5.795 -7.199 1.00 88.81 641 ALA A C 1
ATOM 4935 O O . ALA A 1 641 ? 21.872 6.417 -6.161 1.00 88.81 641 ALA A O 1
ATOM 4936 N N . ALA A 1 642 ? 21.204 6.380 -8.303 1.00 89.06 642 ALA A N 1
ATOM 4937 C CA . ALA A 1 642 ? 20.921 7.813 -8.390 1.00 89.06 642 ALA A CA 1
ATOM 4938 C C . ALA A 1 642 ? 19.718 8.235 -7.527 1.00 89.06 642 ALA A C 1
ATOM 4940 O O . ALA A 1 642 ? 19.804 9.205 -6.775 1.00 89.06 642 ALA A O 1
ATOM 4941 N N . VAL A 1 643 ? 18.611 7.483 -7.574 1.00 91.06 643 VAL A N 1
ATOM 4942 C CA . VAL A 1 643 ? 17.417 7.750 -6.745 1.00 91.06 643 VAL A CA 1
ATOM 4943 C C . VAL A 1 643 ? 17.755 7.658 -5.255 1.00 91.06 643 VAL A C 1
ATOM 4945 O O . VAL A 1 643 ? 17.392 8.534 -4.468 1.00 91.06 643 VAL A O 1
ATOM 4948 N N . LYS A 1 644 ? 18.506 6.621 -4.868 1.00 87.31 644 LYS A N 1
ATOM 4949 C CA . LYS A 1 644 ? 19.059 6.471 -3.518 1.00 87.31 644 LYS A CA 1
ATOM 4950 C C . LYS A 1 644 ? 19.981 7.632 -3.169 1.00 87.31 644 LYS A C 1
ATOM 4952 O O . LYS A 1 644 ? 19.777 8.289 -2.156 1.00 87.31 644 LYS A O 1
ATOM 4957 N N . GLY A 1 645 ? 20.960 7.895 -4.026 1.00 84.38 645 GLY A N 1
ATOM 4958 C CA . GLY A 1 645 ? 21.973 8.924 -3.840 1.00 84.38 645 GLY A CA 1
ATOM 4959 C C . GLY A 1 645 ? 21.358 10.278 -3.516 1.00 84.38 645 GLY A C 1
ATOM 4960 O O . GLY A 1 645 ? 21.771 10.903 -2.550 1.00 84.38 645 GLY A O 1
ATOM 4961 N N . ILE A 1 646 ? 20.318 10.690 -4.243 1.00 85.62 646 ILE A N 1
ATOM 4962 C CA . ILE A 1 646 ? 19.617 11.955 -3.984 1.00 85.62 646 ILE A CA 1
ATOM 4963 C C . ILE A 1 646 ? 18.875 11.942 -2.644 1.00 85.62 646 ILE A C 1
ATOM 4965 O O . ILE A 1 646 ? 19.017 12.891 -1.872 1.00 85.62 646 ILE A O 1
ATOM 4969 N N . ALA A 1 647 ? 18.128 10.874 -2.336 1.00 81.38 647 ALA A N 1
ATOM 4970 C CA . ALA A 1 647 ? 17.419 10.761 -1.059 1.00 81.38 647 ALA A CA 1
ATOM 4971 C C . ALA A 1 647 ? 18.377 10.862 0.147 1.00 81.38 647 ALA A C 1
ATOM 4973 O O . ALA A 1 647 ? 18.017 11.436 1.172 1.00 81.38 647 ALA A O 1
ATOM 4974 N N . PHE A 1 648 ? 19.611 10.358 0.017 1.00 76.56 648 PHE A N 1
ATOM 4975 C CA . PHE A 1 648 ? 20.616 10.378 1.090 1.00 76.56 648 PHE A CA 1
ATOM 4976 C C . PHE A 1 648 ? 21.502 11.616 1.105 1.00 76.56 648 PHE A C 1
ATOM 4978 O O . PHE A 1 648 ? 21.868 12.085 2.183 1.00 76.56 648 PHE A O 1
ATOM 4985 N N . ALA A 1 649 ? 21.828 12.179 -0.057 1.00 78.12 649 ALA A N 1
ATOM 4986 C CA . ALA A 1 649 ? 22.635 13.390 -0.152 1.00 78.12 649 ALA A CA 1
ATOM 4987 C C . ALA A 1 649 ? 21.973 14.579 0.561 1.00 78.12 649 ALA A C 1
ATOM 4989 O O . ALA A 1 649 ? 22.670 15.459 1.059 1.00 78.12 649 ALA A O 1
ATOM 4990 N N . LEU A 1 650 ? 20.644 14.567 0.694 1.00 74.88 650 LEU A N 1
ATOM 4991 C CA . LEU A 1 650 ? 19.905 15.525 1.514 1.00 74.88 650 LEU A CA 1
ATOM 4992 C C . LEU A 1 650 ? 20.274 15.466 2.999 1.00 74.88 650 LEU A C 1
ATOM 4994 O O . LEU A 1 650 ? 20.421 16.513 3.615 1.00 74.88 650 LEU A O 1
ATOM 4998 N N . HIS A 1 651 ? 20.509 14.281 3.566 1.00 70.88 651 HIS A N 1
ATOM 4999 C CA . HIS A 1 651 ? 20.948 14.151 4.960 1.00 70.88 651 HIS A CA 1
ATOM 5000 C C . HIS A 1 651 ? 22.356 14.700 5.181 1.00 70.88 651 HIS A C 1
ATOM 5002 O O . HIS A 1 651 ? 22.587 15.431 6.144 1.00 70.88 651 HIS A O 1
ATOM 5008 N N . TYR A 1 652 ? 23.278 14.419 4.254 1.00 70.56 652 TYR A N 1
ATOM 5009 C CA . TYR A 1 652 ? 24.604 15.042 4.262 1.00 70.56 652 TYR A CA 1
ATOM 5010 C C . TYR A 1 652 ? 24.497 16.571 4.177 1.00 70.56 652 TYR A C 1
ATOM 5012 O O . TYR A 1 652 ? 25.154 17.303 4.913 1.00 70.56 652 TYR A O 1
ATOM 5020 N N . TRP A 1 653 ? 23.616 17.057 3.308 1.00 77.50 653 TRP A N 1
ATOM 5021 C CA . TRP A 1 653 ? 23.377 18.475 3.106 1.00 77.50 653 TRP A CA 1
ATOM 5022 C C . TRP A 1 653 ? 22.709 19.174 4.306 1.00 77.50 653 TRP A C 1
ATOM 5024 O O . TRP A 1 653 ? 23.043 20.325 4.588 1.00 77.50 653 TRP A O 1
ATOM 5034 N N . PHE A 1 654 ? 21.838 18.499 5.065 1.00 72.25 654 PHE A N 1
ATOM 5035 C CA . PHE A 1 654 ? 21.317 19.019 6.340 1.00 72.25 654 PHE A CA 1
ATOM 5036 C C . PHE A 1 654 ? 22.417 19.156 7.401 1.00 72.25 654 PHE A C 1
ATOM 5038 O O . PHE A 1 654 ? 22.407 20.111 8.170 1.00 72.25 654 PHE A O 1
ATOM 5045 N N . GLY A 1 655 ? 23.377 18.225 7.436 1.00 64.69 655 GLY A N 1
ATOM 5046 C CA . GLY A 1 655 ? 24.518 18.266 8.359 1.00 64.69 655 GLY A CA 1
ATOM 5047 C C . GLY A 1 655 ? 25.661 19.196 7.932 1.00 64.69 655 GLY A C 1
ATOM 5048 O O . GLY A 1 655 ? 26.603 19.403 8.700 1.00 64.69 655 GLY A O 1
ATOM 5049 N N . SER A 1 656 ? 25.609 19.748 6.716 1.00 68.12 656 SER A N 1
ATOM 5050 C CA . SER A 1 656 ? 26.647 20.624 6.170 1.00 68.12 656 SER A CA 1
ATOM 5051 C C . SER A 1 656 ? 26.578 22.020 6.787 1.00 68.12 656 SER A C 1
ATOM 5053 O O . SER A 1 656 ? 25.560 22.702 6.707 1.00 68.12 656 SER A O 1
ATOM 5055 N N . THR A 1 657 ? 27.706 22.511 7.308 1.00 59.47 657 THR A N 1
ATOM 5056 C CA . THR A 1 657 ? 27.836 23.895 7.802 1.00 59.47 657 THR A CA 1
ATOM 5057 C C . THR A 1 657 ? 27.779 24.948 6.690 1.00 59.47 657 THR A C 1
ATOM 5059 O O . THR A 1 657 ? 27.724 26.142 6.982 1.00 59.47 657 THR A O 1
ATOM 5062 N N . ALA A 1 658 ? 27.813 24.528 5.421 1.00 64.38 658 ALA A N 1
ATOM 5063 C CA . ALA A 1 658 ? 27.683 25.414 4.268 1.00 64.38 658 ALA A CA 1
ATOM 5064 C C . ALA A 1 658 ? 26.219 25.731 3.913 1.00 64.38 658 ALA A C 1
ATOM 5066 O O . ALA A 1 658 ? 25.973 26.728 3.237 1.00 64.38 658 ALA A O 1
ATOM 5067 N N . ASN A 1 659 ? 25.261 24.915 4.366 1.00 75.19 659 ASN A N 1
ATOM 5068 C CA . ASN A 1 659 ? 23.842 25.090 4.075 1.00 75.19 659 ASN A CA 1
ATOM 5069 C C . ASN A 1 659 ? 23.189 26.071 5.061 1.00 75.19 659 ASN A C 1
ATOM 5071 O O . ASN A 1 659 ? 23.084 25.790 6.251 1.00 75.19 659 ASN A O 1
ATOM 5075 N N . GLN A 1 660 ? 22.690 27.199 4.554 1.00 77.19 660 GLN A N 1
ATOM 5076 C CA . GLN A 1 660 ? 21.997 28.215 5.359 1.00 77.19 660 GLN A CA 1
ATOM 5077 C C . GLN A 1 660 ? 20.464 28.173 5.231 1.00 77.19 660 GLN A C 1
ATOM 5079 O O . GLN A 1 660 ? 19.782 29.028 5.792 1.00 77.19 660 GLN A O 1
ATOM 5084 N N . ARG A 1 661 ? 19.882 27.212 4.495 1.00 76.62 661 ARG A N 1
ATOM 5085 C CA . ARG A 1 661 ? 18.427 27.170 4.232 1.00 76.62 661 ARG A CA 1
ATOM 5086 C C . ARG A 1 661 ? 17.600 26.891 5.493 1.00 76.62 661 ARG A C 1
ATOM 5088 O O . ARG A 1 661 ? 16.527 27.474 5.649 1.00 76.62 661 ARG A O 1
ATOM 5095 N N . TYR A 1 662 ? 18.086 26.031 6.389 1.00 70.12 662 TYR A N 1
ATOM 5096 C CA . TYR A 1 662 ? 17.397 25.646 7.636 1.00 70.12 662 TYR A CA 1
ATOM 5097 C C . TYR A 1 662 ? 18.010 26.270 8.890 1.00 70.12 662 TYR A C 1
ATOM 5099 O O . TYR A 1 662 ? 17.610 25.926 9.997 1.00 70.12 662 TYR A O 1
ATOM 5107 N N . ASP A 1 663 ? 18.952 27.200 8.726 1.00 71.38 663 ASP A N 1
ATOM 5108 C CA . ASP A 1 663 ? 19.520 27.934 9.851 1.00 71.38 663 ASP A CA 1
ATOM 5109 C C . ASP A 1 663 ? 18.416 28.749 10.549 1.00 71.38 663 ASP A C 1
ATOM 5111 O O . ASP A 1 663 ? 17.700 29.527 9.910 1.00 71.38 663 ASP A O 1
ATOM 5115 N N . LEU A 1 664 ? 18.254 28.532 11.856 1.00 63.91 664 LEU A N 1
ATOM 5116 C CA . LEU A 1 664 ? 17.248 29.198 12.687 1.00 63.91 664 LEU A CA 1
ATOM 5117 C C . LEU A 1 664 ? 17.537 30.699 12.843 1.00 63.91 664 LEU A C 1
ATOM 5119 O O . LEU A 1 664 ? 16.604 31.479 13.037 1.00 63.91 664 LEU A O 1
ATOM 5123 N N . ASP A 1 665 ? 18.802 31.112 12.708 1.00 62.88 665 ASP A N 1
ATOM 5124 C CA . ASP A 1 665 ? 19.220 32.516 12.767 1.00 62.88 665 ASP A CA 1
ATOM 5125 C C . ASP A 1 665 ? 19.008 33.249 11.424 1.00 62.88 665 ASP A C 1
ATOM 5127 O O . ASP A 1 665 ? 19.139 34.478 11.338 1.00 62.88 665 ASP A O 1
ATOM 5131 N N . HIS A 1 666 ? 18.622 32.515 10.372 1.00 62.06 666 HIS A N 1
ATOM 5132 C CA . HIS A 1 666 ? 18.298 33.045 9.051 1.00 62.06 666 HIS A CA 1
ATOM 5133 C C . HIS A 1 666 ? 16.822 32.768 8.688 1.00 62.06 666 HIS A C 1
ATOM 5135 O O . HIS A 1 666 ? 16.475 31.664 8.252 1.00 62.06 666 HIS A O 1
ATOM 5141 N N . PRO A 1 667 ? 15.917 33.763 8.816 1.00 55.59 667 PRO A N 1
ATOM 5142 C CA . PRO A 1 667 ? 14.523 33.583 8.408 1.00 55.59 667 PRO A CA 1
ATOM 5143 C C . PRO A 1 667 ? 14.440 33.232 6.916 1.00 55.59 667 PRO A C 1
ATOM 5145 O O . PRO A 1 667 ? 15.258 33.716 6.124 1.00 55.59 667 PRO A O 1
ATOM 5148 N N . ARG A 1 668 ? 13.440 32.426 6.511 1.00 58.69 668 ARG A N 1
ATOM 5149 C CA . ARG A 1 668 ? 13.110 32.295 5.079 1.00 58.69 668 ARG A CA 1
ATOM 5150 C C . ARG A 1 668 ? 12.876 33.711 4.544 1.00 58.69 668 ARG A C 1
ATOM 5152 O O . ARG A 1 668 ? 12.091 34.476 5.107 1.00 58.69 668 ARG A O 1
ATOM 5159 N N . VAL A 1 669 ? 13.643 34.120 3.535 1.00 51.62 669 VAL A N 1
ATOM 5160 C CA . VAL A 1 669 ? 13.581 35.502 3.050 1.00 51.62 669 VAL A CA 1
ATOM 5161 C C . VAL A 1 669 ? 12.298 35.657 2.239 1.00 51.62 669 VAL A C 1
ATOM 5163 O O . VAL A 1 669 ? 12.226 35.221 1.093 1.00 51.62 669 VAL A O 1
ATOM 5166 N N . ALA A 1 670 ? 11.285 36.281 2.839 1.00 50.41 670 ALA A N 1
ATOM 5167 C CA . ALA A 1 670 ? 10.028 36.578 2.165 1.00 50.41 670 ALA A CA 1
ATOM 5168 C C . ALA A 1 670 ? 10.278 37.354 0.857 1.00 50.41 670 ALA A C 1
ATOM 5170 O O . ALA A 1 670 ? 10.956 38.384 0.852 1.00 50.41 670 ALA A O 1
ATOM 5171 N N . GLY A 1 671 ? 9.730 36.857 -0.256 1.00 53.94 671 GLY A N 1
ATOM 5172 C CA . GLY A 1 671 ? 9.760 37.548 -1.549 1.00 53.94 671 GLY A CA 1
ATOM 5173 C C . GLY A 1 671 ? 11.122 37.594 -2.255 1.00 53.94 671 GLY A C 1
ATOM 5174 O O . GLY A 1 671 ? 11.271 38.354 -3.210 1.00 53.94 671 GLY A O 1
ATOM 5175 N N . SER A 1 672 ? 12.118 36.798 -1.843 1.00 57.34 672 SER A N 1
ATOM 5176 C CA . SER A 1 672 ? 13.464 36.855 -2.439 1.00 57.34 672 SER A CA 1
ATOM 5177 C C . SER A 1 672 ? 13.568 36.315 -3.863 1.00 57.34 672 SER A C 1
ATOM 5179 O O . SER A 1 672 ? 14.620 36.443 -4.464 1.00 57.34 672 SER A O 1
ATOM 5181 N N . PHE A 1 673 ? 12.532 35.707 -4.437 1.00 65.62 673 PHE A N 1
ATOM 5182 C CA . PHE A 1 673 ? 12.545 35.282 -5.844 1.00 65.62 673 PHE A CA 1
ATOM 5183 C C . PHE A 1 673 ? 11.259 35.692 -6.576 1.00 65.62 673 PHE A C 1
ATOM 5185 O O . PHE A 1 673 ? 10.874 35.014 -7.520 1.00 65.62 673 PHE A O 1
ATOM 5192 N N . ASP A 1 674 ? 10.566 36.749 -6.117 1.00 59.97 674 ASP A N 1
ATOM 5193 C CA . ASP A 1 674 ? 9.286 37.206 -6.691 1.00 59.97 674 ASP A CA 1
ATOM 5194 C C . ASP A 1 674 ? 9.485 37.758 -8.112 1.00 59.97 674 ASP A C 1
ATOM 5196 O O . ASP A 1 674 ? 9.689 38.952 -8.355 1.00 59.97 674 ASP A O 1
ATOM 5200 N N . VAL A 1 675 ? 9.478 36.839 -9.068 1.00 54.41 675 VAL A N 1
ATOM 5201 C CA . VAL A 1 675 ? 9.271 37.111 -10.479 1.00 54.41 675 VAL A CA 1
ATOM 5202 C C . VAL A 1 675 ? 7.813 36.786 -10.737 1.00 54.41 675 VAL A C 1
ATOM 5204 O O . VAL A 1 675 ? 7.438 35.621 -10.662 1.00 54.41 675 VAL A O 1
ATOM 5207 N N . ARG A 1 676 ? 7.009 37.831 -10.971 1.00 55.75 676 ARG A N 1
ATOM 5208 C CA . ARG A 1 676 ? 5.553 37.777 -11.184 1.00 55.75 676 ARG A CA 1
ATOM 5209 C C . ARG A 1 676 ? 5.140 36.479 -11.892 1.00 55.75 676 ARG A C 1
ATOM 5211 O O . ARG A 1 676 ? 5.408 36.334 -13.083 1.00 55.75 676 ARG A O 1
ATOM 5218 N N . ILE A 1 677 ? 4.541 35.575 -11.118 1.00 51.38 677 ILE A N 1
ATOM 5219 C CA . ILE A 1 677 ? 3.922 34.328 -11.580 1.00 51.38 677 ILE A CA 1
ATOM 5220 C C . ILE A 1 677 ? 2.639 34.651 -12.329 1.00 51.38 677 ILE A C 1
ATOM 5222 O O . ILE A 1 677 ? 1.863 35.498 -11.816 1.00 51.38 677 ILE A O 1
#

Solvent-accessible surface area (backbone atoms only — not comparable to full-atom values): 35338 Å² total; per-residue (Å²): 140,76,82,73,65,66,52,57,63,45,47,56,46,46,51,57,49,38,43,48,58,34,52,70,59,28,43,62,55,40,51,49,58,47,68,71,39,60,74,83,40,27,57,51,47,38,33,67,54,21,50,20,44,101,84,72,44,83,38,95,41,74,66,72,90,56,56,54,31,34,43,5,30,50,27,1,30,28,48,55,65,31,39,80,58,8,35,44,51,19,32,21,49,48,29,39,52,52,18,51,52,44,45,46,34,61,76,73,63,44,58,59,48,96,94,36,73,19,54,35,68,76,62,34,60,74,53,26,50,53,31,19,55,51,30,39,52,48,18,50,59,57,33,57,89,39,67,66,52,42,52,49,49,51,52,25,49,54,36,24,52,53,8,48,53,44,53,64,54,46,78,81,51,93,81,65,46,50,67,55,39,49,54,22,40,36,14,53,49,3,25,55,34,12,37,23,14,25,42,6,9,50,42,12,66,26,51,74,66,32,16,53,21,29,20,50,15,22,31,28,40,20,42,20,50,48,37,50,48,41,50,40,30,41,75,26,54,38,93,77,68,77,42,64,60,35,45,36,61,76,69,63,51,75,36,59,31,50,22,46,8,50,77,71,27,70,70,54,55,56,56,72,70,48,85,79,51,75,67,50,51,51,52,49,53,52,48,25,45,75,49,38,4,52,59,48,33,51,53,50,20,53,52,24,44,53,54,13,52,55,23,45,59,72,30,59,54,50,75,78,75,67,92,76,90,82,74,95,68,76,92,80,79,67,81,67,85,76,54,92,90,69,68,77,89,79,81,79,85,73,69,58,92,91,55,74,68,71,63,94,82,51,56,23,88,54,33,70,61,21,44,54,53,26,54,50,49,35,44,74,52,40,48,35,76,47,72,67,34,48,56,50,58,61,34,41,46,61,44,54,27,49,14,37,14,38,51,85,56,51,62,69,37,43,23,51,46,38,41,51,52,50,48,56,52,55,51,50,50,51,67,73,49,51,92,48,96,58,46,46,64,52,42,49,51,55,44,54,51,48,49,44,26,71,75,67,70,37,82,48,92,32,32,67,49,30,48,48,36,61,50,44,66,59,47,47,54,87,47,52,75,64,58,41,48,50,40,51,49,34,49,50,47,25,44,57,26,46,28,53,53,45,49,30,61,74,69,74,42,61,57,54,61,48,59,38,53,53,38,42,47,30,57,61,37,41,66,32,47,45,46,46,48,32,31,50,71,67,52,65,72,55,65,77,54,60,70,28,66,52,48,44,45,37,53,52,23,33,27,47,35,31,40,48,52,48,33,68,72,43,40,73,58,32,57,75,70,67,54,42,89,35,63,45,60,24,38,20,71,71,69,72,38,53,70,68,57,16,46,55,47,49,53,48,54,31,44,54,28,52,56,49,28,56,54,32,58,71,45,44,69,62,47,28,54,76,69,74,35,62,90,45,46,68,50,52,50,52,47,53,47,34,49,46,25,41,38,48,21,48,57,56,46,70,72,34,91,66,36,48,73,80,37,82,92,42,72,82,68,69,65,62,58,77,54,79,117

Foldseek 3Di:
DPPPQLVVLLVVLLLVQLVVVCCVLQVVVLLVLLVPFDPLLSQLVCVLQQQAPLVRHGGPDDRPSLVLLSLLLVLLQQAANPSNLRSLVSSLLSLLVSLLVLVCCLLLVPQDDPNHGHSCVRPNDVSSNVSSVSSNVSSCVSCVVDVVLNVLVVVLVVLQVVLVVLQSVVLVDLQQALVSQLSSLLNNFQSSQLSSSLSSNVSSVHDPQLSNLSSLLSSLLSSLVQLVVLLCCADNDCVPPVDDHLNCLVSLGCGNLNNQLVVQPVVLSVLSVDDDDPVSSVVSSVSSVVSCSSVVSVVSSVVSNVSSVVSSVSSNGDDRDAPPDDPPDDPPDDDDLDDPVRDDDFDLPFDDPVLDQLPLPQFAPCLVVLLVLLLVLCCVLLLQPDPVLSVQLQLQVQSLLLRQLQRPDDSQLSNLVSNVSCLLVSVVLVLVQDPPPPSLVVLVVVLVLLVCCLPPLDADNQSSSNSVSVSLVQLCVPEDPVLSVQLSVLVSLLSVLSSVLSVCVSVLHEDALSNLLSSQLSVLSQSNVLSSSCRSRVLNDDPLLCSPPLNVLLSSLLSLLLSLSVLLLLVSVCSVVSRRSGQQNNQCVNPVDDSVVSSVVSSVVSHVSNVSNVVSVVCSCVVCVVVVNNVSVVSSVSSSSSSSSSSSSVSVSSVDPSRPCRPNVDRSDRCSSPDPD

InterPro domains:
  IPR000092 Polyprenyl synthetase-like [PF00348] (62-272)
  IPR000092 Polyprenyl synthetase-like [cd00685] (47-295)
  IPR008949 Isoprenoid synthase domain superfamily [G3DSA:1.10.600.10] (18-325)
  IPR008949 Isoprenoid synthase domain superfamily [G3DSA:1.10.600.10] (349-669)
  IPR008949 Isoprenoid synthase domain superfamily [SSF48576] (19-315)
  IPR008949 Isoprenoid synthase domain superfamily [SSF48576] (355-653)
  IPR033749 Polyprenyl synthetase, conserved site [PS00444] (221-233)
  IPR033749 Polyprenyl synthetase, conserved site [PS00723] (101-115)